Protein AF-A0AAE2XYW5-F1 (afdb_monomer)

Foldseek 3Di:
DDPVVVVVLVVLLLVLLQLLVVLLVVLVCLLQVPDPVVLVPPVPDDLVVSLVVLVLLLLLLLLVLVLLLLVLVLVLLLVVLLVLLCVQQPDDPVLCPLVVVDPPVVPRDLVVHDLVSSLVSLVVSVVPRVVSSVVSLVVSVVSLVVNVSSCVQLVFPLSVLVNVLSVVLNVLVVVLVVLSVVLSVVLVPDPDSSSNSVSSVVSSVSSSVSVVSSQVSCQPQLLDPDRPSVDDSVNSVVSSVLSVLLSVLSVLLSVLSSLLVVLSVLLSLLLLCLQVVHSVVSVVLVVVQVVVLSPDPVSDGSCSSSHDPDGPLVSNLVSLVVSVVSLVRSVVSLVSNVVRLVSLVVSCSSRVGPSSVCVSVSSVVSSVVVVVSSVVSVVSSVVSNVSSVD

pLDDT: mean 80.79, std 12.55, range [35.09, 94.88]

Structure (mmCIF, N/CA/C/O backbone):
data_AF-A0AAE2XYW5-F1
#
_entry.id   AF-A0AAE2XYW5-F1
#
loop_
_atom_site.group_PDB
_atom_site.id
_atom_site.type_symbol
_atom_site.label_atom_id
_atom_site.label_alt_id
_atom_site.label_comp_id
_atom_site.label_asym_id
_atom_site.label_entity_id
_atom_site.label_seq_id
_atom_site.pdbx_PDB_ins_code
_atom_site.Cartn_x
_atom_site.Cartn_y
_atom_site.Cartn_z
_atom_site.occupancy
_atom_site.B_iso_or_equiv
_atom_site.auth_seq_id
_atom_site.auth_comp_id
_atom_site.auth_asym_id
_atom_site.auth_atom_id
_atom_site.pdbx_PDB_model_num
ATOM 1 N N . MET A 1 1 ? 28.477 -10.169 -51.119 1.00 52.38 1 MET A N 1
ATOM 2 C CA . MET A 1 1 ? 27.886 -8.813 -51.039 1.00 52.38 1 MET A CA 1
ATOM 3 C C . MET A 1 1 ? 28.935 -7.835 -51.538 1.00 52.38 1 MET A C 1
ATOM 5 O O . MET A 1 1 ? 30.071 -7.957 -51.102 1.00 52.38 1 MET A O 1
ATOM 9 N N . GLY A 1 2 ? 28.609 -6.948 -52.483 1.00 46.84 2 GLY A N 1
ATOM 10 C CA . GLY A 1 2 ? 29.557 -5.924 -52.946 1.00 46.84 2 GLY A CA 1
ATOM 11 C C . GLY 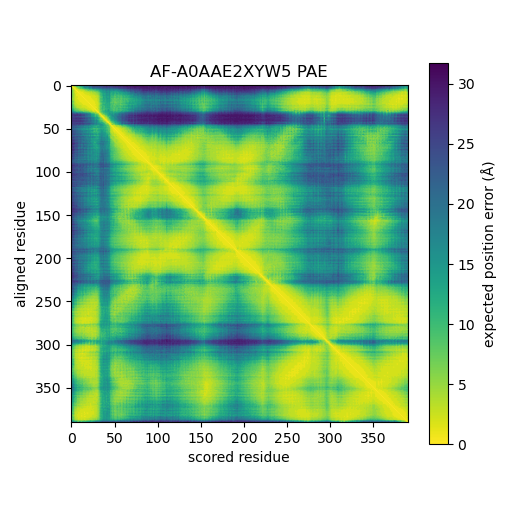A 1 2 ? 29.891 -4.915 -51.839 1.00 46.84 2 GLY A C 1
ATOM 12 O O . GLY A 1 2 ? 29.110 -4.757 -50.903 1.00 46.84 2 GLY A O 1
ATOM 13 N N . VAL A 1 3 ? 31.031 -4.227 -51.951 1.00 54.06 3 VAL A N 1
ATOM 14 C CA . VAL A 1 3 ? 31.528 -3.245 -50.960 1.00 54.06 3 VAL A CA 1
ATOM 15 C C . VAL A 1 3 ? 30.496 -2.140 -50.668 1.00 54.06 3 VAL A C 1
ATOM 17 O O . VAL A 1 3 ? 30.317 -1.764 -49.512 1.00 54.06 3 VAL A O 1
ATOM 20 N N . ALA A 1 4 ? 29.735 -1.706 -51.680 1.00 55.97 4 ALA A N 1
ATOM 21 C CA . ALA A 1 4 ? 28.649 -0.730 -51.532 1.00 55.97 4 ALA A CA 1
ATOM 22 C C . ALA A 1 4 ? 27.502 -1.219 -50.619 1.00 55.97 4 ALA A C 1
ATOM 24 O O . ALA A 1 4 ? 26.994 -0.452 -49.808 1.00 55.97 4 ALA A O 1
ATOM 25 N N . ASN A 1 5 ? 27.155 -2.512 -50.669 1.00 69.56 5 ASN A N 1
ATOM 26 C CA . ASN A 1 5 ? 26.110 -3.091 -49.812 1.00 69.56 5 ASN A CA 1
ATOM 27 C C . ASN A 1 5 ? 26.571 -3.262 -48.358 1.00 69.56 5 ASN A C 1
ATOM 29 O O . ASN A 1 5 ? 25.740 -3.290 -47.458 1.00 69.56 5 ASN A O 1
ATOM 33 N N . ILE A 1 6 ? 27.882 -3.395 -48.121 1.00 73.81 6 ILE A N 1
ATOM 34 C CA . ILE A 1 6 ? 28.440 -3.485 -46.765 1.00 73.81 6 ILE A CA 1
ATOM 35 C C . ILE A 1 6 ? 28.484 -2.094 -46.127 1.00 73.81 6 ILE A C 1
ATOM 37 O O . ILE A 1 6 ? 28.087 -1.962 -44.977 1.00 73.81 6 ILE A O 1
ATOM 41 N N . SER A 1 7 ? 28.904 -1.060 -46.867 1.00 79.25 7 SER A N 1
ATOM 42 C CA . SER A 1 7 ? 28.890 0.323 -46.363 1.00 79.25 7 SER A CA 1
ATOM 43 C C . SER A 1 7 ? 27.477 0.766 -45.983 1.00 79.25 7 SER A C 1
ATOM 45 O O . SER A 1 7 ? 27.269 1.219 -44.863 1.00 79.25 7 SER A O 1
ATOM 47 N N . GLN A 1 8 ? 26.495 0.528 -46.861 1.00 84.75 8 GLN A N 1
ATOM 48 C CA . GLN A 1 8 ? 25.095 0.868 -46.590 1.00 84.75 8 GLN A CA 1
ATOM 49 C C . GLN A 1 8 ? 24.556 0.149 -45.343 1.00 84.75 8 GLN A C 1
ATOM 51 O O . GLN A 1 8 ? 23.925 0.769 -44.495 1.00 84.75 8 GLN A O 1
ATOM 56 N N . LEU A 1 9 ? 24.870 -1.143 -45.184 1.00 84.44 9 LEU A N 1
ATOM 57 C CA . LEU A 1 9 ? 24.491 -1.921 -44.002 1.00 84.44 9 LEU A CA 1
ATOM 58 C C . LEU A 1 9 ? 25.071 -1.333 -42.704 1.00 84.44 9 LEU A C 1
ATOM 60 O O . LEU A 1 9 ? 24.386 -1.287 -41.682 1.00 84.44 9 LEU A O 1
ATOM 64 N N . TYR A 1 10 ? 26.334 -0.899 -42.732 1.00 87.62 10 TYR A N 1
ATOM 65 C CA . TYR A 1 10 ? 26.976 -0.247 -41.590 1.00 87.62 10 TYR A CA 1
ATOM 66 C C . TYR A 1 10 ? 26.284 1.067 -41.222 1.00 87.62 10 TYR A C 1
ATOM 68 O O . TYR A 1 10 ? 26.028 1.302 -40.039 1.00 87.62 10 TYR A O 1
ATOM 76 N N . ASP A 1 11 ? 25.960 1.894 -42.215 1.00 88.38 11 ASP A N 1
ATOM 77 C CA . ASP A 1 11 ? 25.305 3.186 -42.006 1.00 88.38 11 ASP A CA 1
ATOM 78 C C . ASP A 1 11 ? 23.877 3.018 -41.468 1.00 88.38 11 ASP A C 1
ATOM 80 O O . ASP A 1 11 ? 23.494 3.688 -40.504 1.00 88.38 11 ASP A O 1
ATOM 84 N N . ASP A 1 12 ? 23.120 2.057 -42.005 1.00 89.56 12 ASP A N 1
ATOM 85 C CA . ASP A 1 12 ? 21.759 1.747 -41.562 1.00 89.56 12 ASP A CA 1
ATOM 86 C C . ASP A 1 12 ? 21.739 1.253 -40.105 1.00 89.56 12 ASP A C 1
ATOM 88 O O . ASP A 1 12 ? 20.975 1.761 -39.276 1.00 89.56 12 ASP A O 1
ATOM 92 N N . VAL A 1 13 ? 22.617 0.304 -39.750 1.00 90.62 13 VAL A N 1
ATOM 93 C CA . VAL A 1 13 ? 22.716 -0.212 -38.373 1.00 90.62 13 VAL A CA 1
ATOM 94 C C . VAL A 1 13 ? 23.187 0.875 -37.413 1.00 90.62 13 VAL A C 1
ATOM 96 O O . VAL A 1 13 ? 22.625 1.018 -36.327 1.00 90.62 13 VAL A O 1
ATOM 99 N N . ARG A 1 14 ? 24.177 1.685 -37.803 1.00 92.69 14 ARG A N 1
ATOM 100 C CA . ARG A 1 14 ? 24.659 2.800 -36.980 1.00 92.69 14 ARG A CA 1
ATOM 101 C C . ARG A 1 14 ? 23.555 3.820 -36.721 1.00 92.69 14 ARG A C 1
ATOM 103 O O . ARG A 1 14 ? 23.361 4.211 -35.574 1.00 92.69 14 ARG A O 1
ATOM 110 N N . SER A 1 15 ? 22.814 4.215 -37.752 1.00 92.69 15 SER A N 1
ATOM 111 C CA . SER A 1 15 ? 21.693 5.156 -37.639 1.00 92.69 15 SER A CA 1
ATOM 112 C C . SER A 1 15 ? 20.620 4.650 -36.667 1.00 92.69 15 SER A C 1
ATOM 114 O O . SER A 1 15 ? 20.179 5.379 -35.773 1.00 92.69 15 SER A O 1
ATOM 116 N N . LEU A 1 16 ? 20.260 3.366 -36.766 1.00 92.94 16 LEU A N 1
ATOM 117 C CA . LEU A 1 16 ? 19.305 2.733 -35.856 1.00 92.94 16 LEU A CA 1
ATOM 118 C C . LEU A 1 16 ? 19.826 2.659 -34.415 1.00 92.94 16 LEU A C 1
ATOM 120 O O . LEU A 1 16 ? 19.064 2.924 -33.488 1.00 92.94 16 LEU A O 1
ATOM 124 N N . LEU A 1 17 ? 21.111 2.359 -34.212 1.00 91.75 17 LEU A N 1
ATOM 125 C CA . LEU A 1 17 ? 21.732 2.357 -32.884 1.00 91.75 17 LEU A CA 1
ATOM 126 C C . LEU A 1 17 ? 21.766 3.758 -32.260 1.00 91.75 17 LEU A C 1
ATOM 128 O O . LEU A 1 17 ? 21.459 3.894 -31.078 1.00 91.75 17 LEU A O 1
ATOM 132 N N . VAL A 1 18 ? 22.063 4.806 -33.039 1.00 92.06 18 VAL A N 1
ATOM 133 C CA . VAL A 1 18 ? 22.000 6.201 -32.560 1.00 92.06 18 VAL A CA 1
ATOM 134 C C . VAL A 1 18 ? 20.581 6.529 -32.103 1.00 92.06 18 VAL A C 1
ATOM 136 O O . VAL A 1 18 ? 20.384 7.058 -31.009 1.00 92.06 18 VAL A O 1
ATOM 139 N N . ALA A 1 19 ? 19.580 6.190 -32.919 1.00 91.06 19 ALA A N 1
ATOM 140 C CA . ALA A 1 19 ? 18.180 6.416 -32.578 1.00 91.06 19 ALA A CA 1
ATOM 141 C C . ALA A 1 19 ? 17.762 5.636 -31.319 1.00 91.06 19 ALA A C 1
ATOM 143 O O . ALA A 1 19 ? 17.074 6.189 -30.458 1.00 91.06 19 ALA A O 1
ATOM 144 N N . LEU A 1 20 ? 18.213 4.384 -31.182 1.00 90.44 20 LEU A N 1
ATOM 145 C CA . LEU A 1 20 ? 17.948 3.546 -30.015 1.00 90.44 20 LEU A CA 1
ATOM 146 C C . LEU A 1 20 ? 18.542 4.152 -28.742 1.00 90.44 20 LEU A C 1
ATOM 148 O O . LEU A 1 20 ? 17.820 4.324 -27.763 1.00 90.44 20 LEU A O 1
ATOM 152 N N . PHE A 1 21 ? 19.826 4.518 -28.758 1.00 88.62 21 PHE A N 1
ATOM 153 C CA . PHE A 1 21 ? 20.489 5.115 -27.598 1.00 88.62 21 PHE A CA 1
ATOM 154 C C . PHE A 1 21 ? 19.936 6.495 -27.248 1.00 88.62 21 PHE A C 1
ATOM 156 O O . PHE A 1 21 ? 19.914 6.869 -26.080 1.00 88.62 21 PHE A O 1
ATOM 163 N N . ARG A 1 22 ? 19.416 7.243 -28.224 1.00 87.12 22 ARG A N 1
ATOM 164 C CA . ARG A 1 22 ? 18.722 8.501 -27.942 1.00 87.12 22 ARG A CA 1
ATOM 165 C C . ARG A 1 22 ? 17.397 8.278 -27.214 1.00 87.12 22 ARG A C 1
ATOM 167 O O . ARG A 1 22 ? 17.105 8.981 -26.256 1.00 87.12 22 ARG A O 1
ATOM 174 N N . ILE A 1 23 ? 16.624 7.272 -27.618 1.00 85.00 23 ILE A N 1
ATOM 175 C CA . ILE A 1 23 ? 15.398 6.899 -26.898 1.00 85.00 23 ILE A CA 1
ATOM 176 C C . ILE A 1 23 ? 15.736 6.360 -25.506 1.00 85.00 23 ILE A C 1
ATOM 178 O O . ILE A 1 23 ? 15.072 6.720 -24.538 1.00 85.00 23 ILE A O 1
ATOM 182 N N . ALA A 1 24 ? 16.793 5.554 -25.393 1.00 80.62 24 ALA A N 1
ATOM 183 C CA . ALA A 1 24 ? 17.320 5.076 -24.119 1.00 80.62 24 ALA A CA 1
ATOM 184 C C . ALA A 1 24 ? 17.616 6.215 -23.154 1.00 80.62 24 ALA A C 1
ATOM 186 O O . ALA A 1 24 ? 17.221 6.190 -21.989 1.00 80.62 24 ALA A O 1
ATOM 187 N N . TRP A 1 25 ? 18.288 7.231 -23.681 1.00 78.69 25 TRP A N 1
ATOM 188 C CA . TRP A 1 25 ? 18.645 8.433 -22.965 1.00 78.69 25 TRP A CA 1
ATOM 189 C C . TRP A 1 25 ? 17.411 9.201 -22.483 1.00 78.69 25 TRP A C 1
ATOM 191 O O . TRP A 1 25 ? 17.324 9.566 -21.310 1.00 78.69 25 TRP A O 1
ATOM 201 N N . ASP A 1 26 ? 16.418 9.384 -23.355 1.00 78.38 26 ASP A N 1
ATOM 202 C CA . ASP A 1 26 ? 15.161 10.049 -23.008 1.00 78.38 26 ASP A CA 1
ATOM 203 C C . ASP A 1 26 ? 14.374 9.263 -21.941 1.00 78.38 26 ASP A C 1
ATOM 205 O O . ASP A 1 26 ? 13.867 9.855 -20.986 1.00 78.38 26 ASP A O 1
ATOM 209 N N . ILE A 1 27 ? 14.329 7.927 -22.038 1.00 73.12 27 ILE A N 1
ATOM 210 C CA . ILE A 1 27 ? 13.725 7.051 -21.020 1.00 73.12 27 ILE A CA 1
ATOM 211 C C . ILE A 1 27 ? 14.477 7.178 -19.693 1.00 73.12 27 ILE A C 1
ATOM 213 O O . ILE A 1 27 ? 13.839 7.369 -18.655 1.00 73.12 27 ILE A O 1
ATOM 217 N N . GLY A 1 28 ? 15.811 7.124 -19.710 1.00 69.06 28 GLY A N 1
ATOM 218 C CA . GLY A 1 28 ? 16.646 7.316 -18.526 1.00 69.06 28 GLY A CA 1
ATOM 219 C C . GLY A 1 28 ? 16.326 8.641 -17.837 1.00 69.06 28 GLY A C 1
ATOM 220 O O . GLY A 1 28 ? 15.937 8.657 -16.670 1.00 69.06 28 GLY A O 1
ATOM 221 N N . ARG A 1 29 ? 16.355 9.754 -18.578 1.00 70.00 29 ARG A N 1
ATOM 222 C CA . ARG A 1 29 ? 16.010 11.088 -18.060 1.00 70.00 29 ARG A CA 1
ATOM 223 C C . ARG A 1 29 ? 14.633 11.151 -17.400 1.00 70.00 29 ARG A C 1
ATOM 225 O O . ARG A 1 29 ? 14.495 11.773 -16.346 1.00 70.00 29 ARG A O 1
ATOM 232 N N . LEU A 1 30 ? 13.629 10.502 -17.993 1.00 68.44 30 LEU A N 1
ATOM 233 C CA . LEU A 1 30 ? 12.285 10.420 -17.415 1.00 68.44 30 LEU A CA 1
ATOM 234 C C . LEU A 1 30 ? 12.272 9.660 -16.082 1.00 68.44 30 LEU A C 1
ATOM 236 O O . LEU A 1 30 ? 11.519 10.032 -15.185 1.00 68.44 30 LEU A O 1
ATOM 240 N N . HIS A 1 31 ? 13.098 8.625 -15.915 1.00 62.38 31 HIS A N 1
ATOM 241 C CA . HIS A 1 31 ? 13.136 7.821 -14.689 1.00 62.38 31 HIS A CA 1
ATOM 242 C C . HIS A 1 31 ? 13.926 8.501 -13.567 1.00 62.38 31 HIS A C 1
ATOM 244 O O . HIS A 1 31 ? 13.445 8.544 -12.436 1.00 62.38 31 HIS A O 1
ATOM 250 N N . TYR A 1 32 ? 15.061 9.121 -13.884 1.00 55.31 32 TYR A N 1
ATOM 251 C CA . TYR A 1 32 ? 15.889 9.830 -12.903 1.00 55.31 32 TYR A CA 1
ATOM 252 C C . TYR A 1 32 ? 15.343 11.207 -12.509 1.00 55.31 32 TYR A C 1
ATOM 254 O O . TYR A 1 32 ? 15.839 11.812 -11.568 1.00 55.31 32 TYR A O 1
ATOM 262 N N . GLY A 1 33 ? 14.313 11.722 -13.194 1.00 49.12 33 GLY A N 1
ATOM 263 C CA . GLY A 1 33 ? 13.780 13.051 -12.884 1.00 49.12 33 GLY A CA 1
ATOM 264 C C . GLY A 1 33 ? 14.823 14.153 -13.074 1.00 49.12 33 GLY A C 1
ATOM 265 O O . GLY A 1 33 ? 14.810 15.126 -12.329 1.00 49.12 33 GLY A O 1
ATOM 266 N N . LEU A 1 34 ? 15.716 13.987 -14.059 1.00 44.19 34 LEU A N 1
ATOM 267 C CA . LEU A 1 34 ? 16.775 14.937 -14.409 1.00 44.19 34 LEU A CA 1
ATOM 268 C C . LEU A 1 34 ? 16.159 16.220 -14.998 1.00 44.19 34 LEU A C 1
ATOM 270 O O . LEU A 1 34 ? 16.165 16.439 -16.211 1.00 44.19 34 LEU A O 1
ATOM 274 N N . GLY A 1 35 ? 15.544 17.030 -14.138 1.00 41.75 35 GLY A N 1
ATOM 275 C CA . GLY A 1 35 ? 15.246 18.441 -14.369 1.00 41.75 35 GLY A CA 1
ATOM 276 C C . GLY A 1 35 ? 16.433 19.310 -13.945 1.00 41.75 35 GLY A C 1
ATOM 277 O O . GLY A 1 35 ? 17.272 18.854 -13.175 1.00 41.75 35 GLY A O 1
ATOM 278 N N . ARG A 1 36 ? 16.485 20.564 -14.425 1.00 38.69 36 ARG A N 1
ATOM 279 C CA . ARG A 1 36 ? 17.610 21.512 -14.238 1.00 38.69 36 ARG A CA 1
ATOM 280 C C . ARG A 1 36 ? 18.068 21.714 -12.783 1.00 38.69 36 ARG A C 1
ATOM 282 O O . ARG A 1 36 ? 19.206 22.115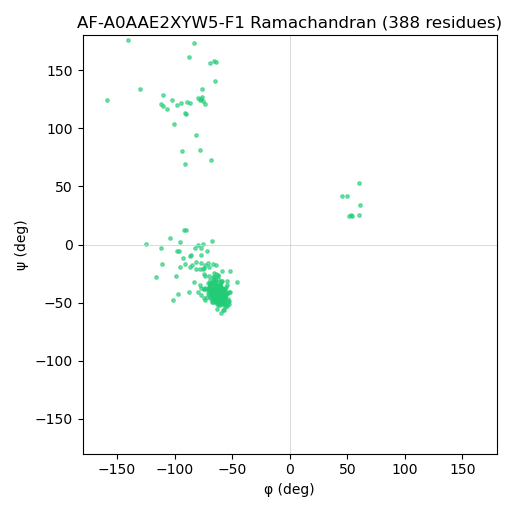 -12.580 1.00 38.69 36 ARG A O 1
ATOM 289 N N . GLU A 1 37 ? 17.219 21.449 -11.791 1.00 37.31 37 GLU A N 1
ATOM 290 C CA . GLU A 1 37 ? 17.528 21.670 -10.369 1.00 37.31 37 GLU A CA 1
ATOM 291 C C . GLU A 1 37 ? 18.063 20.424 -9.639 1.00 37.31 37 GLU A C 1
ATOM 293 O O . GLU A 1 37 ? 18.763 20.571 -8.646 1.00 37.31 37 GLU A O 1
ATOM 298 N N . ALA A 1 38 ? 17.854 19.208 -10.162 1.00 38.00 38 ALA A N 1
ATOM 299 C CA . ALA A 1 38 ? 18.394 17.965 -9.581 1.00 38.00 38 ALA A CA 1
ATOM 300 C C . ALA A 1 38 ? 19.882 17.722 -9.930 1.00 38.00 38 ALA A C 1
ATOM 302 O O . ALA A 1 38 ? 20.467 16.719 -9.538 1.00 38.00 38 ALA A O 1
ATOM 303 N N . VAL A 1 39 ? 20.479 18.634 -10.706 1.00 42.88 39 VAL A N 1
ATOM 304 C CA . VAL A 1 39 ? 21.756 18.489 -11.428 1.00 42.88 39 VAL A CA 1
ATOM 305 C C . VAL A 1 39 ? 22.985 18.652 -10.522 1.00 42.88 39 VAL A C 1
ATOM 307 O O . VAL A 1 39 ? 24.053 18.163 -10.873 1.00 42.88 39 VAL A O 1
ATOM 310 N N . LYS A 1 40 ? 22.858 19.301 -9.356 1.00 35.09 40 LYS A N 1
ATOM 311 C CA . LYS A 1 40 ? 24.004 19.596 -8.474 1.00 35.09 40 LYS A CA 1
ATOM 312 C C . LYS A 1 40 ? 24.382 18.487 -7.488 1.00 35.09 40 LYS A C 1
ATOM 314 O O . LYS A 1 40 ? 25.532 18.463 -7.073 1.00 35.09 40 LYS A O 1
ATOM 319 N N . ASP A 1 41 ? 23.481 17.551 -7.195 1.00 36.09 41 ASP A N 1
ATOM 320 C CA . ASP A 1 41 ? 23.705 16.520 -6.163 1.00 36.09 41 ASP A CA 1
ATOM 321 C C . ASP A 1 41 ? 24.043 15.132 -6.756 1.00 36.09 41 ASP A C 1
ATOM 323 O O . ASP A 1 41 ? 24.153 14.136 -6.045 1.00 36.09 41 ASP A O 1
ATOM 327 N N . LEU A 1 42 ? 24.203 15.028 -8.082 1.00 37.31 42 LEU A N 1
ATOM 328 C CA . LEU A 1 42 ? 24.255 13.750 -8.810 1.00 37.31 42 LEU A CA 1
ATOM 329 C C . LEU A 1 42 ? 25.564 12.958 -8.722 1.00 37.31 42 LEU A C 1
ATOM 331 O O . LEU A 1 42 ? 25.597 11.828 -9.207 1.00 37.31 42 LEU A O 1
ATOM 335 N N . GLU A 1 43 ? 26.597 13.477 -8.057 1.00 36.31 43 GLU A N 1
ATOM 336 C CA . GLU A 1 43 ? 27.764 12.661 -7.689 1.00 36.31 43 GLU A CA 1
ATOM 337 C C . GLU A 1 43 ? 27.401 11.573 -6.649 1.00 36.31 43 GLU A C 1
ATOM 339 O O . GLU A 1 43 ? 28.104 10.569 -6.554 1.00 36.31 43 GLU A O 1
ATOM 344 N N . GLU A 1 44 ? 26.253 11.698 -5.961 1.00 36.84 44 GLU A N 1
ATOM 345 C CA . GLU A 1 44 ? 25.742 10.734 -4.966 1.00 36.84 44 GLU A CA 1
ATOM 346 C C . GLU A 1 44 ? 24.455 9.981 -5.395 1.00 36.84 44 GLU A C 1
ATOM 348 O O . GLU A 1 44 ? 23.979 9.093 -4.682 1.00 36.84 44 GLU A O 1
ATOM 353 N N . TYR A 1 45 ? 23.867 10.271 -6.565 1.00 39.72 45 TYR A N 1
ATOM 354 C CA . TYR A 1 45 ? 22.618 9.630 -7.022 1.00 39.72 45 TYR A CA 1
ATOM 355 C C . TYR A 1 45 ? 22.871 8.406 -7.915 1.00 39.72 45 TYR A C 1
ATOM 357 O O . TYR A 1 45 ? 22.761 8.458 -9.141 1.00 39.72 45 TYR A O 1
ATOM 365 N N . THR A 1 46 ? 23.163 7.268 -7.287 1.00 51.09 46 THR A N 1
ATOM 366 C CA . THR A 1 46 ? 23.180 5.952 -7.943 1.00 51.09 46 THR A CA 1
ATOM 367 C C . THR A 1 46 ? 21.767 5.348 -8.020 1.00 51.09 46 THR A C 1
ATOM 369 O O . THR A 1 46 ? 20.804 5.856 -7.437 1.00 51.09 46 THR A O 1
ATOM 372 N N . PHE A 1 47 ? 21.627 4.213 -8.720 1.00 47.75 47 PHE A N 1
ATOM 373 C CA . PHE A 1 47 ? 20.445 3.340 -8.632 1.00 47.75 47 PHE A CA 1
ATOM 374 C C . PHE A 1 47 ? 20.013 3.082 -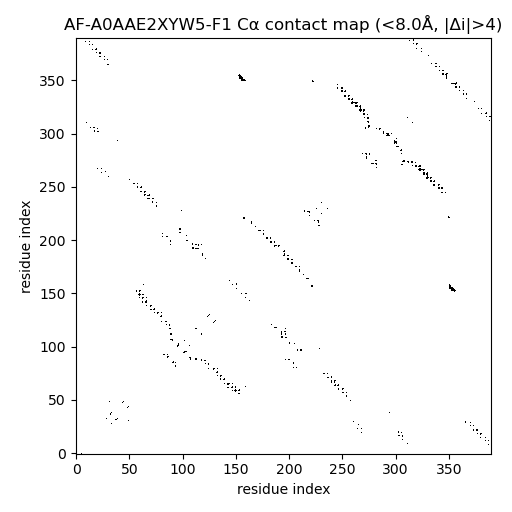7.178 1.00 47.75 47 PHE A C 1
ATOM 376 O O . PHE A 1 47 ? 18.817 2.971 -6.903 1.00 47.75 47 PHE A O 1
ATOM 383 N N . ASP A 1 48 ? 20.967 3.049 -6.245 1.00 49.34 48 ASP A N 1
ATOM 384 C CA . ASP A 1 48 ? 20.700 2.835 -4.827 1.00 49.34 48 ASP A CA 1
ATOM 385 C C . ASP A 1 48 ? 19.9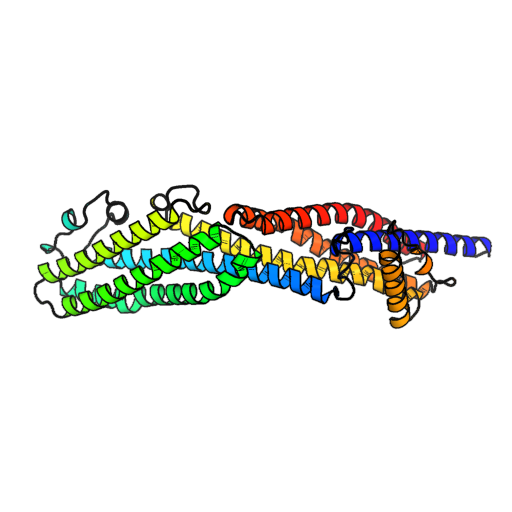63 4.015 -4.188 1.00 49.34 48 ASP A C 1
ATOM 387 O O . ASP A 1 48 ? 19.075 3.786 -3.374 1.00 49.34 48 ASP A O 1
ATOM 391 N N . SER A 1 49 ? 20.218 5.254 -4.613 1.00 50.31 49 SER A N 1
ATOM 392 C CA . SER A 1 49 ? 19.496 6.446 -4.138 1.00 50.31 49 SER A CA 1
ATOM 393 C C . SER A 1 49 ? 18.049 6.472 -4.651 1.00 50.31 49 SER A C 1
ATOM 395 O O . SER A 1 49 ? 17.118 6.794 -3.910 1.00 50.31 49 SER A O 1
ATOM 397 N N . PHE A 1 50 ? 17.818 6.040 -5.897 1.00 55.72 50 PHE A N 1
ATOM 398 C CA . PHE A 1 50 ? 16.463 5.842 -6.433 1.00 55.72 50 PHE A CA 1
ATOM 399 C C . PHE A 1 50 ? 15.719 4.712 -5.709 1.00 55.72 50 PHE A C 1
ATOM 401 O O . PHE A 1 50 ? 14.555 4.875 -5.332 1.00 55.72 50 PHE A O 1
ATOM 408 N N . ARG A 1 51 ? 16.394 3.580 -5.473 1.00 59.47 51 ARG A N 1
ATOM 409 C CA . ARG A 1 51 ? 15.858 2.459 -4.694 1.00 59.47 51 ARG A CA 1
ATOM 410 C C . ARG A 1 51 ? 15.561 2.881 -3.255 1.00 59.47 51 ARG A C 1
ATOM 412 O O . ARG A 1 51 ? 14.504 2.534 -2.742 1.00 59.47 51 ARG A O 1
ATOM 419 N N . ALA A 1 52 ? 16.424 3.677 -2.627 1.00 61.03 52 ALA A N 1
ATOM 420 C CA . ALA A 1 52 ? 16.211 4.220 -1.290 1.00 61.03 52 ALA A CA 1
ATOM 421 C C . ALA A 1 52 ? 14.976 5.129 -1.246 1.00 61.03 52 ALA A C 1
ATOM 423 O O . ALA A 1 52 ? 14.124 4.944 -0.382 1.00 61.03 52 ALA A O 1
ATOM 424 N N . LEU A 1 53 ? 14.807 6.031 -2.220 1.00 60.19 53 LEU A N 1
ATOM 425 C CA . LEU A 1 53 ? 13.625 6.895 -2.313 1.00 60.19 53 LEU A CA 1
ATOM 426 C C . LEU A 1 53 ? 12.330 6.091 -2.517 1.00 60.19 53 LEU A C 1
ATOM 428 O O . LEU A 1 53 ? 11.321 6.349 -1.854 1.00 60.19 53 LEU A O 1
ATOM 432 N N . ILE A 1 54 ? 12.350 5.097 -3.413 1.00 62.97 54 ILE A N 1
ATOM 433 C CA . ILE A 1 54 ? 11.224 4.176 -3.619 1.00 62.97 54 ILE A CA 1
ATOM 434 C C . ILE A 1 54 ? 10.925 3.396 -2.336 1.00 62.97 54 ILE A C 1
ATOM 436 O O . ILE A 1 54 ? 9.763 3.295 -1.943 1.00 62.97 54 ILE A O 1
ATOM 440 N N . SER A 1 55 ? 11.957 2.885 -1.667 1.00 66.31 55 SER A N 1
ATOM 441 C CA . SER A 1 55 ? 11.840 2.118 -0.430 1.00 66.31 55 SER A CA 1
ATOM 442 C C . SER A 1 55 ? 11.261 2.963 0.702 1.00 66.31 55 SER A C 1
ATOM 444 O O . SER A 1 55 ? 10.319 2.526 1.354 1.00 66.31 55 SER A O 1
ATOM 446 N N . MET A 1 56 ? 11.746 4.193 0.901 1.00 67.06 56 MET A N 1
ATOM 447 C CA . MET A 1 56 ? 11.232 5.124 1.914 1.00 67.06 56 MET A CA 1
ATOM 448 C C . MET A 1 56 ? 9.772 5.497 1.657 1.00 67.06 56 MET A C 1
ATOM 450 O O . MET A 1 56 ? 8.956 5.510 2.581 1.00 67.06 56 MET A O 1
ATOM 454 N N . THR A 1 57 ? 9.423 5.745 0.394 1.00 64.25 57 THR A N 1
ATOM 455 C CA . THR A 1 57 ? 8.042 6.016 -0.013 1.00 64.25 57 THR A CA 1
ATOM 456 C C . THR A 1 57 ? 7.150 4.809 0.273 1.00 64.25 57 THR A C 1
ATOM 458 O O . THR A 1 57 ? 6.098 4.950 0.893 1.00 64.25 57 THR A O 1
ATOM 461 N N . ASN A 1 58 ? 7.586 3.607 -0.116 1.00 68.38 58 ASN A N 1
ATOM 462 C CA . ASN A 1 58 ? 6.842 2.376 0.129 1.00 68.38 58 ASN A CA 1
ATOM 463 C C . ASN A 1 58 ? 6.663 2.109 1.620 1.00 68.38 58 ASN A C 1
ATOM 465 O O . ASN A 1 58 ? 5.569 1.786 2.067 1.00 68.38 58 ASN A O 1
ATOM 469 N N . GLN A 1 59 ? 7.735 2.257 2.394 1.00 73.38 59 GLN A N 1
ATOM 470 C CA . GLN A 1 59 ? 7.718 2.053 3.832 1.00 73.38 59 GLN A CA 1
ATOM 471 C C . GLN A 1 59 ? 6.747 3.021 4.497 1.00 73.38 59 GLN A C 1
ATOM 473 O O . GLN A 1 59 ? 5.923 2.582 5.295 1.00 73.38 59 GLN A O 1
ATOM 478 N N . SER A 1 60 ? 6.787 4.301 4.125 1.00 67.50 60 SER A N 1
ATOM 479 C CA . SER A 1 60 ? 5.905 5.315 4.702 1.00 67.50 60 SER A CA 1
ATOM 480 C C . SER A 1 60 ? 4.438 5.004 4.407 1.00 67.50 60 SER A C 1
ATOM 482 O O . SER A 1 60 ? 3.599 4.994 5.308 1.00 67.50 60 SER A O 1
ATOM 484 N N . VAL A 1 61 ? 4.124 4.684 3.150 1.00 67.88 61 VAL A N 1
ATOM 485 C CA . VAL A 1 61 ? 2.748 4.404 2.731 1.00 67.88 61 VAL A CA 1
ATOM 486 C C . VAL A 1 61 ? 2.244 3.074 3.292 1.00 67.88 61 VAL A C 1
ATOM 488 O O . VAL A 1 61 ? 1.123 2.993 3.784 1.00 67.88 61 VAL A O 1
ATOM 491 N N . SER A 1 62 ? 3.077 2.035 3.293 1.00 72.50 62 SER A N 1
ATOM 492 C CA . SER A 1 62 ? 2.750 0.734 3.884 1.00 72.50 62 SER A CA 1
ATOM 493 C C . SER A 1 62 ? 2.524 0.835 5.394 1.00 72.50 62 SER A C 1
ATOM 495 O O . SER A 1 62 ? 1.592 0.220 5.916 1.00 72.50 62 SER A O 1
ATOM 497 N N . THR A 1 63 ? 3.337 1.629 6.096 1.00 74.56 63 THR A N 1
ATOM 498 C CA . THR A 1 63 ? 3.195 1.878 7.540 1.00 74.56 63 THR A CA 1
ATOM 499 C C . THR A 1 63 ? 1.875 2.575 7.833 1.00 74.56 63 THR A C 1
ATOM 501 O O . THR A 1 63 ? 1.130 2.121 8.700 1.00 74.56 63 THR A O 1
ATOM 504 N N . PHE A 1 64 ? 1.534 3.602 7.049 1.00 71.69 64 PHE A N 1
ATOM 505 C CA . PHE A 1 64 ? 0.240 4.267 7.144 1.00 71.69 64 PHE A CA 1
ATOM 506 C C . PHE A 1 64 ? -0.921 3.294 6.922 1.00 71.69 64 PHE A C 1
ATOM 508 O O . PHE A 1 64 ? -1.765 3.130 7.796 1.00 71.69 64 PHE A O 1
ATOM 515 N N . VAL A 1 65 ? -0.949 2.600 5.785 1.00 70.38 65 VAL A N 1
ATOM 516 C CA . VAL A 1 65 ? -2.065 1.706 5.459 1.00 70.38 65 VAL A CA 1
ATOM 517 C C . VAL A 1 65 ? -2.211 0.591 6.501 1.00 70.38 65 VAL A C 1
ATOM 519 O O . VAL A 1 65 ? -3.326 0.248 6.882 1.00 70.38 65 VAL A O 1
ATOM 522 N N . SER A 1 66 ? -1.098 0.064 7.020 1.00 74.69 66 SER A N 1
ATOM 523 C CA . SER A 1 66 ? -1.119 -0.962 8.073 1.00 74.69 66 SER A CA 1
ATOM 524 C C . SER A 1 66 ? -1.680 -0.436 9.392 1.00 74.69 66 SER A C 1
ATOM 526 O O . SER A 1 66 ? -2.413 -1.152 10.067 1.00 74.69 66 SER A O 1
ATOM 528 N N . PHE A 1 67 ? -1.362 0.806 9.757 1.00 76.88 67 PHE A N 1
ATOM 529 C CA . PHE A 1 67 ? -1.945 1.441 10.932 1.00 76.88 67 PHE A CA 1
ATOM 530 C C . PHE A 1 67 ? -3.463 1.581 10.797 1.00 76.88 67 PHE A C 1
ATOM 532 O O . PHE A 1 67 ? -4.186 1.203 11.713 1.00 76.88 67 PHE A O 1
ATOM 539 N N . PHE A 1 68 ? -3.949 2.040 9.641 1.00 73.75 68 PHE A N 1
ATOM 540 C CA . PHE A 1 68 ? -5.385 2.183 9.385 1.00 73.75 68 PHE A CA 1
ATOM 541 C C . PHE A 1 68 ? -6.131 0.859 9.388 1.00 73.75 68 PHE A C 1
ATOM 543 O O . PHE A 1 68 ? -7.180 0.736 10.014 1.00 73.75 68 PHE A O 1
ATOM 550 N N . GLU A 1 69 ? -5.565 -0.152 8.738 1.00 76.19 69 GLU A N 1
ATOM 551 C CA . GLU A 1 69 ? -6.113 -1.502 8.760 1.00 76.19 69 GLU A CA 1
ATOM 552 C C . GLU A 1 69 ? -6.228 -2.028 10.201 1.00 76.19 69 GLU A C 1
ATOM 554 O O . GLU A 1 69 ? -7.280 -2.530 10.601 1.00 76.19 69 GLU A O 1
ATOM 559 N N . ASN A 1 70 ? -5.173 -1.867 11.006 1.00 78.62 70 ASN A N 1
ATOM 560 C CA . ASN A 1 70 ? -5.181 -2.264 12.413 1.00 78.62 70 ASN A CA 1
ATOM 561 C C . ASN A 1 70 ? -6.186 -1.451 13.237 1.00 78.62 70 ASN A C 1
ATOM 563 O O . ASN A 1 70 ? -6.781 -1.987 14.169 1.00 78.62 70 ASN A O 1
ATOM 567 N N . PHE A 1 71 ? -6.399 -0.183 12.886 1.00 79.19 71 PHE A N 1
ATOM 568 C CA . PHE A 1 71 ? -7.317 0.703 13.591 1.00 79.19 71 PHE A CA 1
ATOM 569 C C . PHE A 1 71 ? -8.755 0.229 13.409 1.00 79.19 71 PHE A C 1
ATOM 571 O O . PHE A 1 71 ? -9.458 -0.003 14.391 1.00 79.19 71 PHE A O 1
ATOM 578 N N . LEU A 1 72 ? -9.152 -0.030 12.162 1.00 78.44 72 LEU A N 1
ATOM 579 C CA . LEU A 1 72 ? -10.479 -0.549 11.827 1.00 78.44 72 LEU A CA 1
ATOM 580 C C . LEU A 1 72 ? -10.717 -1.932 12.445 1.00 78.44 72 LEU A C 1
ATOM 582 O O . LEU A 1 72 ? -11.766 -2.168 13.041 1.00 78.44 72 LEU A O 1
ATOM 586 N N . LYS A 1 73 ? -9.716 -2.821 12.399 1.00 81.94 73 LYS A N 1
ATOM 587 C CA . LYS A 1 73 ? -9.771 -4.118 13.095 1.00 81.94 73 LYS A CA 1
ATOM 588 C C . LYS A 1 73 ? -9.964 -3.960 14.603 1.00 81.94 73 LYS A C 1
ATOM 590 O O . LYS A 1 73 ? -10.701 -4.735 15.205 1.00 81.94 73 LYS A O 1
ATOM 595 N N . GLY A 1 74 ? -9.331 -2.955 15.206 1.00 82.12 74 GLY A N 1
ATOM 596 C CA . GLY A 1 74 ? -9.494 -2.629 16.622 1.00 82.12 74 GLY A CA 1
ATOM 597 C C . GLY A 1 74 ? -10.913 -2.176 16.949 1.00 82.12 74 GLY A C 1
ATOM 598 O O . GLY A 1 74 ? -11.483 -2.642 17.933 1.00 82.12 74 GLY A O 1
ATOM 599 N N . MET A 1 75 ? -11.507 -1.335 16.096 1.00 79.81 75 MET A N 1
ATOM 600 C CA . MET A 1 75 ? -12.902 -0.908 16.242 1.00 79.81 75 MET A CA 1
ATOM 601 C C . MET A 1 75 ? -13.872 -2.088 16.168 1.00 79.81 75 MET A C 1
ATOM 603 O O . MET A 1 75 ? -14.751 -2.200 17.019 1.00 79.81 75 MET A O 1
ATOM 607 N N . ILE A 1 76 ? -13.680 -2.994 15.204 1.00 81.56 76 ILE A N 1
ATOM 608 C CA . ILE A 1 76 ? -14.506 -4.200 15.051 1.00 81.56 76 ILE A CA 1
ATOM 609 C C . ILE A 1 76 ? -14.385 -5.093 16.290 1.00 81.56 76 ILE A C 1
ATOM 611 O O . ILE A 1 76 ? -15.391 -5.452 16.892 1.00 81.56 76 ILE A O 1
ATOM 615 N N . ALA A 1 77 ? -13.161 -5.389 16.737 1.00 84.75 77 ALA A N 1
ATOM 616 C CA . ALA A 1 77 ? -12.948 -6.229 17.914 1.00 84.75 77 ALA A CA 1
ATOM 617 C C . ALA A 1 77 ? -13.546 -5.615 19.193 1.00 84.75 77 ALA A C 1
ATOM 619 O O . ALA A 1 77 ? -14.101 -6.332 20.028 1.00 84.75 77 ALA A O 1
ATOM 620 N N . ALA A 1 78 ? -13.449 -4.292 19.354 1.00 84.75 78 ALA A N 1
ATOM 621 C CA . ALA A 1 78 ? -14.059 -3.581 20.474 1.00 84.75 78 ALA A CA 1
ATOM 622 C C . ALA A 1 78 ? -15.594 -3.618 20.408 1.00 84.75 78 ALA A C 1
ATOM 624 O O . ALA A 1 78 ? -16.242 -3.808 21.438 1.00 84.75 78 ALA A O 1
ATOM 625 N N . TYR A 1 79 ? -16.173 -3.485 19.212 1.00 84.25 79 TYR A N 1
ATOM 626 C CA . TYR A 1 79 ? -17.611 -3.610 18.993 1.00 84.25 79 TYR A CA 1
ATOM 627 C C . TYR A 1 79 ? -18.115 -5.025 19.309 1.00 84.25 79 TYR A C 1
ATOM 629 O O . TYR A 1 79 ? -19.106 -5.179 20.024 1.00 84.25 79 TYR A O 1
ATOM 637 N N . ASP A 1 80 ? -17.407 -6.060 18.853 1.00 85.81 80 ASP A N 1
ATOM 638 C CA . ASP A 1 80 ? -17.737 -7.456 19.157 1.00 85.81 80 ASP A CA 1
ATOM 639 C C . ASP A 1 80 ? -17.699 -7.715 20.666 1.00 85.81 80 ASP A C 1
ATOM 641 O O . ASP A 1 80 ? -18.618 -8.313 21.229 1.00 85.81 80 ASP A O 1
ATOM 645 N N . PHE A 1 81 ? -16.668 -7.209 21.349 1.00 89.75 81 PHE A N 1
ATOM 646 C CA . PHE A 1 81 ? -16.568 -7.292 22.803 1.00 89.75 81 PHE A CA 1
ATOM 647 C C . PHE A 1 81 ? -17.742 -6.591 23.504 1.00 89.75 81 PHE A C 1
ATOM 649 O O . PHE A 1 81 ? -18.351 -7.172 24.403 1.00 89.75 81 PHE A O 1
ATOM 656 N N . LEU A 1 82 ? -18.102 -5.379 23.072 1.00 88.50 82 LEU A N 1
ATOM 657 C CA . LEU A 1 82 ? -19.266 -4.653 23.586 1.00 88.50 82 LEU A CA 1
ATOM 658 C C . LEU A 1 82 ? -20.562 -5.441 23.384 1.00 88.50 82 LEU A C 1
ATOM 660 O O . LEU A 1 82 ? -21.367 -5.538 24.310 1.00 88.50 82 LEU A O 1
ATOM 664 N N . CYS A 1 83 ? -20.750 -6.047 22.213 1.00 87.62 83 CYS A N 1
ATOM 665 C CA . CYS A 1 83 ? -21.915 -6.878 21.932 1.00 87.62 83 CYS A CA 1
ATOM 666 C C . CYS A 1 83 ? -22.010 -8.075 22.876 1.00 87.62 83 CYS A C 1
ATOM 668 O O . CYS A 1 83 ? -23.100 -8.380 23.362 1.00 87.62 83 CYS A O 1
ATOM 670 N N . GLU A 1 84 ? -20.887 -8.733 23.176 1.00 89.88 84 GLU A N 1
ATOM 671 C CA . GLU A 1 84 ? -20.862 -9.798 24.180 1.00 89.88 84 GLU A CA 1
ATOM 672 C C . GLU A 1 84 ? -21.294 -9.284 25.556 1.00 89.88 84 GLU A C 1
ATOM 674 O O . GLU A 1 84 ? -22.113 -9.929 26.206 1.00 89.88 84 GLU A O 1
ATOM 679 N N . LEU A 1 85 ? -20.848 -8.095 25.975 1.00 90.88 85 LEU A N 1
ATOM 680 C CA . LEU A 1 85 ? -21.282 -7.506 27.245 1.00 90.88 85 LEU A CA 1
ATOM 681 C C . LEU A 1 85 ? -22.781 -7.153 27.261 1.00 90.88 85 LEU A C 1
ATOM 683 O O . LEU A 1 85 ? -23.463 -7.417 28.253 1.00 90.88 85 LEU A O 1
ATOM 687 N N . PHE A 1 86 ? -23.329 -6.613 26.170 1.00 91.00 86 PHE A N 1
ATOM 688 C CA . PHE A 1 86 ? -24.761 -6.308 26.066 1.00 91.00 86 PHE A CA 1
ATOM 689 C C . PHE A 1 86 ? -25.647 -7.558 26.101 1.00 91.00 86 PHE A C 1
ATOM 691 O O . PHE A 1 86 ? -26.728 -7.535 26.698 1.00 91.00 86 PHE A O 1
ATOM 698 N N . LYS A 1 87 ? -25.187 -8.674 25.517 1.00 89.88 87 LYS A N 1
ATOM 699 C CA . LYS A 1 87 ? -25.904 -9.960 25.572 1.00 89.88 87 LYS A CA 1
ATOM 700 C C . LYS A 1 87 ? -26.089 -10.449 27.007 1.00 89.88 87 LYS A C 1
ATOM 702 O O . LYS A 1 87 ? -27.140 -11.011 27.315 1.00 89.88 87 LYS A O 1
ATOM 707 N N . ILE A 1 88 ? -25.120 -10.193 27.890 1.00 90.69 88 ILE A N 1
ATOM 708 C CA . ILE A 1 88 ? -25.191 -10.573 29.310 1.00 90.69 88 ILE A CA 1
ATOM 709 C C . ILE A 1 88 ? -26.378 -9.892 30.004 1.00 90.69 88 ILE A C 1
ATOM 711 O O . ILE A 1 88 ? -27.105 -10.524 30.770 1.00 90.69 88 ILE A O 1
ATOM 715 N N . VAL A 1 89 ? -26.617 -8.616 29.690 1.00 90.75 89 VAL A N 1
ATOM 716 C CA . VAL A 1 89 ? -27.749 -7.835 30.217 1.00 90.75 89 VAL A CA 1
ATOM 717 C C . VAL A 1 89 ? -29.009 -7.923 29.347 1.00 90.75 89 VAL A C 1
ATOM 719 O O . VAL A 1 89 ? -29.964 -7.181 29.562 1.00 90.75 89 VAL A O 1
ATOM 722 N N . ARG A 1 90 ? -29.039 -8.860 28.388 1.00 88.31 90 ARG A N 1
ATOM 723 C CA . ARG A 1 90 ? -30.171 -9.158 27.489 1.00 88.31 90 ARG A CA 1
ATOM 724 C C . ARG A 1 90 ? -30.631 -7.992 26.606 1.00 88.31 90 ARG A C 1
ATOM 726 O O . ARG A 1 90 ? -31.772 -7.985 26.142 1.00 88.31 90 ARG A O 1
ATOM 733 N N . VAL A 1 91 ? -29.744 -7.049 26.308 1.00 88.94 91 VAL A N 1
ATOM 734 C CA . VAL A 1 91 ? -30.031 -5.963 25.363 1.00 88.94 91 VAL A CA 1
ATOM 735 C C . VAL A 1 91 ? -29.991 -6.511 23.937 1.00 88.94 91 VAL A C 1
ATOM 737 O O . VAL A 1 91 ? -29.000 -7.109 23.521 1.00 88.94 91 VAL A O 1
ATOM 740 N N . ARG A 1 92 ? -31.089 -6.329 23.194 1.00 83.38 92 ARG A N 1
ATOM 741 C CA . ARG A 1 92 ? -31.217 -6.778 21.794 1.00 83.38 92 ARG A CA 1
ATOM 742 C C . ARG A 1 92 ? -30.921 -5.667 20.792 1.00 83.38 92 ARG A C 1
ATOM 744 O O . ARG A 1 92 ? -30.241 -5.916 19.806 1.00 83.38 92 ARG A O 1
ATOM 751 N N . ASP A 1 93 ? -31.417 -4.462 21.058 1.00 84.19 93 ASP A N 1
ATOM 752 C CA . ASP A 1 93 ? -31.198 -3.287 20.209 1.00 84.19 93 ASP A CA 1
ATOM 753 C C . ASP A 1 93 ? -29.945 -2.527 20.665 1.00 84.19 93 ASP A C 1
ATOM 755 O O . ASP A 1 93 ? -30.002 -1.465 21.284 1.00 84.19 93 ASP A O 1
ATOM 759 N N . ILE A 1 94 ? -28.791 -3.155 20.437 1.00 84.31 94 ILE A N 1
ATOM 760 C CA . ILE A 1 94 ? -27.479 -2.633 20.844 1.00 84.31 94 ILE A CA 1
ATOM 761 C C . ILE A 1 94 ? -27.181 -1.316 20.123 1.00 84.31 94 ILE A C 1
ATOM 763 O O . ILE A 1 94 ? -26.635 -0.388 20.718 1.00 84.31 94 ILE A O 1
ATOM 767 N N . GLU A 1 95 ? -27.575 -1.226 18.853 1.00 78.81 95 GLU A N 1
ATOM 768 C CA . GLU A 1 95 ? -27.380 -0.037 18.035 1.00 78.81 95 GLU A CA 1
ATOM 769 C C . GLU A 1 95 ? -28.104 1.165 18.649 1.00 78.81 95 GLU A C 1
ATOM 771 O O . GLU A 1 95 ? -27.464 2.175 18.934 1.00 78.81 95 GLU A O 1
ATOM 776 N N . ALA A 1 96 ? -29.398 1.057 18.970 1.00 83.25 96 ALA A N 1
ATOM 777 C CA . ALA A 1 96 ? -30.131 2.174 19.566 1.00 83.25 96 ALA A CA 1
ATOM 778 C C . ALA A 1 96 ? -29.534 2.652 20.902 1.00 83.25 96 ALA A C 1
ATOM 780 O O . ALA A 1 96 ? -29.588 3.848 21.203 1.00 83.25 96 ALA A O 1
ATOM 781 N N . VAL A 1 97 ? -28.936 1.748 21.682 1.00 86.50 97 VAL A N 1
ATOM 782 C CA . VAL A 1 97 ? -28.276 2.082 22.952 1.00 86.50 97 VAL A CA 1
ATOM 783 C C . VAL A 1 97 ? -26.947 2.800 22.732 1.00 86.50 97 VAL A C 1
ATOM 785 O O . VAL A 1 97 ? -26.714 3.846 23.336 1.00 86.50 97 VAL A O 1
ATOM 788 N N . ILE A 1 98 ? -26.088 2.288 21.845 1.00 80.31 98 ILE A N 1
ATOM 789 C CA . ILE A 1 98 ? -24.809 2.936 21.507 1.00 80.31 98 ILE A CA 1
ATOM 790 C C . ILE A 1 98 ? -25.060 4.337 20.933 1.00 80.31 98 ILE A C 1
ATOM 792 O O . ILE A 1 98 ? -24.358 5.288 21.276 1.00 80.31 98 ILE A O 1
ATOM 796 N N . LEU A 1 99 ? -26.116 4.485 20.128 1.00 76.88 99 LEU A N 1
ATOM 797 C CA . LEU A 1 99 ? -26.553 5.762 19.559 1.00 76.88 99 LEU A CA 1
ATOM 798 C C . LEU A 1 99 ? -27.269 6.680 20.556 1.00 76.88 99 LEU A C 1
ATOM 800 O O . LEU A 1 99 ? -27.711 7.761 20.168 1.00 76.88 99 LEU A O 1
ATOM 804 N N . ARG A 1 100 ? -27.428 6.258 21.818 1.00 83.50 100 ARG A N 1
ATOM 805 C CA . ARG A 1 100 ? -28.175 6.977 22.863 1.00 83.50 100 ARG A CA 1
ATOM 806 C C . ARG A 1 100 ? -29.610 7.347 22.455 1.00 83.50 100 ARG A C 1
ATOM 808 O O . ARG A 1 100 ? -30.190 8.286 22.994 1.00 83.50 100 ARG A O 1
ATOM 815 N N . LYS A 1 101 ? -30.202 6.600 21.517 1.00 85.62 101 LYS A N 1
ATOM 816 C CA . LYS A 1 101 ? -31.632 6.684 21.174 1.00 85.62 101 LYS A CA 1
ATOM 817 C C . LYS A 1 101 ? -32.489 6.046 22.266 1.00 85.62 101 LYS A C 1
ATOM 819 O O . LYS A 1 101 ? -33.647 6.415 22.438 1.00 85.62 101 LYS A O 1
ATOM 824 N N . VAL A 1 102 ? -31.908 5.088 22.986 1.00 86.88 102 VAL A N 1
ATOM 825 C CA . VAL A 1 102 ? -32.526 4.356 24.088 1.00 86.88 102 VAL A CA 1
ATOM 826 C C . VAL A 1 102 ? -31.585 4.383 25.287 1.00 86.88 102 VAL A C 1
ATOM 828 O O . VAL A 1 102 ? -30.387 4.137 25.151 1.00 86.88 102 VAL A O 1
ATOM 831 N N . ASP A 1 103 ? -32.132 4.681 26.462 1.00 87.25 103 ASP A N 1
ATOM 832 C CA . ASP A 1 103 ? -31.387 4.642 27.716 1.00 87.25 103 ASP A CA 1
ATOM 833 C C . ASP A 1 103 ? -31.185 3.191 28.179 1.00 87.25 103 ASP A C 1
ATOM 835 O O . ASP A 1 103 ? -32.152 2.435 28.310 1.00 87.25 103 ASP A O 1
ATOM 839 N N . LEU A 1 104 ? -29.937 2.802 28.450 1.00 87.94 104 LEU A N 1
ATOM 840 C CA . LEU A 1 104 ? -29.579 1.438 28.847 1.00 87.94 104 LEU A CA 1
ATOM 841 C C . LEU A 1 104 ? -30.286 1.019 30.144 1.00 87.94 104 LEU A C 1
ATOM 843 O O . LEU A 1 104 ? -30.782 -0.104 30.247 1.00 87.94 104 LEU A O 1
ATOM 847 N N . MET A 1 105 ? -30.386 1.929 31.116 1.00 87.06 105 MET A N 1
ATOM 848 C CA . MET A 1 105 ? -31.057 1.658 32.392 1.00 87.06 105 MET A CA 1
ATOM 849 C C . MET A 1 105 ? -32.557 1.400 32.212 1.00 87.06 105 MET A C 1
ATOM 851 O O . MET A 1 105 ? -33.143 0.643 32.983 1.00 87.06 105 MET A O 1
ATOM 855 N N . SER A 1 106 ? -33.178 1.993 31.188 1.00 87.00 106 SER A N 1
ATOM 856 C CA . SER A 1 106 ? -34.612 1.844 30.917 1.00 87.00 106 SER A CA 1
ATOM 857 C C . SER A 1 106 ? -35.009 0.488 30.317 1.00 87.00 106 SER A C 1
ATOM 859 O O . SER A 1 106 ? -36.175 0.104 30.407 1.00 87.00 106 SER A O 1
ATOM 861 N N . ILE A 1 107 ? -34.061 -0.247 29.725 1.00 89.62 107 ILE A N 1
ATOM 862 C CA . ILE A 1 107 ? -34.329 -1.509 29.010 1.00 89.62 107 ILE A CA 1
ATOM 863 C C . ILE A 1 107 ? -33.777 -2.751 29.704 1.00 89.62 107 ILE A C 1
ATOM 865 O O . ILE A 1 107 ? -34.181 -3.868 29.376 1.00 89.62 107 ILE A O 1
ATOM 869 N N . VAL A 1 108 ? -32.854 -2.586 30.651 1.00 89.94 108 VAL A N 1
ATOM 870 C CA . VAL A 1 108 ? -32.322 -3.707 31.421 1.00 89.94 108 VAL A CA 1
ATOM 871 C C . VAL A 1 108 ? -33.229 -3.952 32.617 1.00 89.94 108 VAL A C 1
ATOM 873 O O . VAL A 1 108 ? -33.400 -3.083 33.465 1.00 89.94 108 VAL A O 1
ATOM 876 N N . ASN A 1 109 ? -33.776 -5.163 32.715 1.00 88.62 109 ASN A N 1
ATOM 877 C CA . ASN A 1 109 ? -34.512 -5.607 33.890 1.00 88.62 109 ASN A CA 1
ATOM 878 C C . ASN A 1 109 ? -33.613 -6.501 34.766 1.00 88.62 109 ASN A C 1
ATOM 880 O O . ASN A 1 109 ? -33.446 -7.685 34.449 1.00 88.62 109 ASN A O 1
ATOM 884 N N . PRO A 1 110 ? -33.073 -6.004 35.902 1.00 87.19 110 PRO A N 1
ATOM 885 C CA . PRO A 1 110 ? -32.216 -6.805 36.777 1.00 87.19 110 PRO A CA 1
ATOM 886 C C . PRO A 1 110 ? -32.903 -8.061 37.308 1.00 87.19 110 PRO A C 1
ATOM 888 O O . PRO A 1 110 ? -32.238 -9.025 37.685 1.00 87.19 110 PRO A O 1
ATOM 891 N N . SER A 1 111 ? -34.240 -8.067 37.344 1.00 85.44 111 SER A N 1
ATOM 892 C CA . SER A 1 111 ? -34.998 -9.196 37.868 1.00 85.44 111 SER A CA 1
ATOM 893 C C . SER A 1 111 ? -35.027 -10.426 36.960 1.00 85.44 111 SER A C 1
ATOM 895 O O . SER A 1 111 ? -35.282 -11.528 37.448 1.00 85.44 111 SER A O 1
ATOM 897 N N . GLU A 1 112 ? -34.702 -10.261 35.680 1.00 87.25 112 GLU A N 1
ATOM 898 C CA . GLU A 1 112 ? -34.714 -11.329 34.675 1.00 87.25 112 GLU A CA 1
ATOM 899 C C . GLU A 1 112 ? -33.332 -11.944 34.425 1.00 87.25 112 GLU A C 1
ATOM 901 O O . GLU A 1 112 ? -33.210 -12.914 33.672 1.00 87.25 112 GLU A O 1
ATOM 906 N N . ILE A 1 113 ? -32.286 -11.389 35.039 1.00 89.75 113 ILE A N 1
ATOM 907 C CA . ILE A 1 113 ? -30.897 -11.779 34.801 1.00 89.75 113 ILE A CA 1
ATOM 908 C C . ILE A 1 113 ? -30.410 -12.662 35.948 1.00 89.75 113 ILE A C 1
ATOM 910 O O . ILE A 1 113 ? -30.449 -12.272 37.112 1.00 89.75 113 ILE A O 1
ATOM 914 N N . ASP A 1 114 ? -29.923 -13.858 35.629 1.00 88.75 114 ASP A N 1
ATOM 915 C CA . ASP A 1 114 ? -29.294 -14.727 36.621 1.00 88.75 114 ASP A CA 1
ATOM 916 C C . ASP A 1 114 ? -27.873 -14.233 36.937 1.00 88.75 114 ASP A C 1
ATOM 918 O O . ASP A 1 114 ? -27.050 -14.063 36.036 1.00 88.75 114 ASP A O 1
ATOM 922 N N . ALA A 1 115 ? -27.580 -13.995 38.219 1.00 87.69 115 ALA A N 1
ATOM 923 C CA . ALA A 1 115 ? -26.294 -13.444 38.647 1.00 87.69 115 ALA A CA 1
ATOM 924 C C . ALA A 1 115 ? -25.124 -14.419 38.421 1.00 87.69 115 ALA A C 1
ATOM 926 O O . ALA A 1 115 ? -24.013 -13.984 38.116 1.00 87.69 115 ALA A O 1
ATOM 927 N N . GLY A 1 116 ? -25.356 -15.730 38.548 1.00 88.50 116 GLY A N 1
ATOM 928 C CA . GLY A 1 116 ? -24.341 -16.752 38.302 1.00 88.50 116 GLY A CA 1
ATOM 929 C C . GLY A 1 116 ? -23.988 -16.847 36.820 1.00 88.50 116 GLY A C 1
ATOM 930 O O . GLY A 1 116 ? -22.809 -16.831 36.461 1.00 88.50 116 GLY A O 1
ATOM 931 N N . LEU A 1 117 ? -25.006 -16.860 35.956 1.00 89.69 117 LEU A N 1
ATOM 932 C CA . LEU A 1 117 ? -24.842 -16.833 34.507 1.00 89.69 117 LEU A CA 1
ATOM 933 C C . LEU A 1 117 ? -24.154 -15.543 34.048 1.00 89.69 117 LEU A C 1
ATOM 935 O O . LEU A 1 117 ? -23.217 -15.614 33.258 1.00 89.69 117 LEU A O 1
ATOM 939 N N . LEU A 1 118 ? -24.549 -14.388 34.595 1.00 92.56 118 LEU A N 1
ATOM 940 C CA . LEU A 1 118 ? -23.911 -13.101 34.315 1.00 92.56 118 LEU A CA 1
ATOM 941 C C . LEU A 1 118 ? -22.418 -13.136 34.649 1.00 92.56 118 LEU A C 1
ATOM 943 O O . LEU A 1 118 ? -21.594 -12.771 33.811 1.00 92.56 118 LEU A O 1
ATOM 947 N N . LYS A 1 119 ? -22.050 -13.620 35.843 1.00 93.00 119 LYS A N 1
ATOM 948 C CA . LYS A 1 119 ? -20.642 -13.757 36.250 1.00 93.00 119 LYS A CA 1
ATOM 949 C C . LYS A 1 119 ? -19.882 -14.698 35.323 1.00 93.00 119 LYS A C 1
ATOM 951 O O . LYS A 1 119 ? -18.771 -14.382 34.907 1.00 93.00 119 LYS A O 1
ATOM 956 N N . PHE A 1 120 ? -20.471 -15.841 34.982 1.00 92.62 120 PHE A N 1
ATOM 957 C CA . PHE A 1 120 ? -19.856 -16.801 34.073 1.00 92.62 120 PHE A CA 1
ATOM 958 C C . PHE A 1 120 ? -19.603 -16.194 32.683 1.00 92.62 120 PHE A C 1
ATOM 960 O O . PHE A 1 120 ? -18.491 -16.290 32.158 1.00 92.62 120 PHE A O 1
ATOM 967 N N . GLN A 1 121 ? -20.599 -15.523 32.104 1.00 92.56 121 GLN A N 1
ATOM 968 C CA . GLN A 1 121 ? -20.478 -14.900 30.787 1.00 92.56 121 GLN A CA 1
ATOM 969 C C . GLN A 1 121 ? -19.501 -13.722 30.794 1.00 92.56 121 GLN A C 1
ATOM 971 O O . GLN A 1 121 ? -18.689 -13.611 29.878 1.00 92.56 121 GLN A O 1
ATOM 976 N N . LEU A 1 122 ? -19.507 -12.892 31.844 1.00 93.44 122 LEU A N 1
ATOM 977 C CA . LEU A 1 122 ? -18.539 -11.805 31.994 1.00 93.44 122 LEU A CA 1
ATOM 978 C C . LEU A 1 122 ? -17.116 -12.357 32.076 1.00 93.44 122 LEU A C 1
ATOM 980 O O . LEU A 1 122 ? -16.239 -11.896 31.352 1.00 93.44 122 LEU A O 1
ATOM 984 N N . LYS A 1 123 ? -16.889 -13.385 32.902 1.00 93.25 123 LYS A N 1
ATOM 985 C CA . LYS A 1 123 ? -15.591 -14.063 32.986 1.00 93.25 123 LYS A CA 1
ATOM 986 C C . LYS A 1 123 ? -15.148 -14.589 31.618 1.00 93.25 123 LYS A C 1
ATOM 988 O O . LYS A 1 123 ? -14.023 -14.332 31.208 1.00 93.25 123 LYS A O 1
ATOM 993 N N . THR A 1 124 ? -16.054 -15.233 30.885 1.00 92.56 124 THR A N 1
ATOM 994 C CA . THR A 1 124 ? -15.790 -15.723 29.523 1.00 92.56 124 THR A CA 1
ATOM 995 C C . THR A 1 124 ? -15.401 -14.580 28.575 1.00 92.56 124 THR A C 1
ATOM 997 O O . THR A 1 124 ? -14.405 -14.680 27.862 1.00 92.56 124 THR A O 1
ATOM 1000 N N . ALA A 1 125 ? -16.127 -13.459 28.585 1.00 91.88 125 ALA A N 1
ATOM 1001 C CA . ALA A 1 125 ? -15.807 -12.309 27.739 1.00 91.88 125 ALA A CA 1
ATOM 1002 C C . ALA A 1 125 ? -14.436 -11.695 28.085 1.00 91.88 125 ALA A C 1
ATOM 1004 O O . ALA A 1 125 ? -13.667 -11.345 27.186 1.00 91.88 125 ALA A O 1
ATOM 1005 N N . LEU A 1 126 ? -14.097 -11.606 29.375 1.00 92.44 126 LEU A N 1
ATOM 1006 C CA . LEU A 1 126 ? -12.805 -11.097 29.845 1.00 92.44 126 LEU A CA 1
ATOM 1007 C C . LEU A 1 126 ? -11.636 -12.034 29.509 1.00 92.44 126 LEU A C 1
ATOM 1009 O O . LEU A 1 126 ? -10.537 -11.552 29.249 1.00 92.44 126 LEU A O 1
ATOM 1013 N N . GLU A 1 127 ? -11.854 -13.350 29.508 1.00 91.44 127 GLU A N 1
ATOM 1014 C CA . GLU A 1 127 ? -10.815 -14.350 29.223 1.00 91.44 127 GLU A CA 1
ATOM 1015 C C . GLU A 1 127 ? -10.601 -14.590 27.722 1.00 91.44 127 GLU A C 1
ATOM 1017 O O . GLU A 1 127 ? -9.475 -14.862 27.312 1.00 91.44 127 GLU A O 1
ATOM 1022 N N . PHE A 1 128 ? -11.644 -14.476 26.890 1.00 89.38 128 PHE A N 1
ATOM 1023 C CA . PHE A 1 128 ? -11.572 -14.888 25.478 1.00 89.38 128 PHE A CA 1
ATOM 1024 C C . PHE A 1 128 ? -11.757 -13.754 24.462 1.00 89.38 128 PHE A C 1
ATOM 1026 O O . PHE A 1 128 ? -11.222 -13.842 23.352 1.00 89.38 128 PHE A O 1
ATOM 1033 N N . SER A 1 129 ? -12.491 -12.695 24.811 1.00 87.19 129 SER A N 1
ATOM 1034 C CA . SER A 1 129 ? -12.793 -11.587 23.892 1.00 87.19 129 SER A CA 1
ATOM 1035 C C . SER A 1 129 ? -11.910 -10.367 24.156 1.00 87.19 129 SER A C 1
ATOM 1037 O O . SER A 1 129 ? -11.294 -9.851 23.224 1.00 87.19 129 SER A O 1
ATOM 1039 N N . LEU A 1 130 ? -11.767 -9.946 25.418 1.00 88.88 130 LEU A N 1
ATOM 1040 C CA . LEU A 1 130 ? -10.943 -8.788 25.789 1.00 88.88 130 LEU A CA 1
ATOM 1041 C C . LEU A 1 130 ? -9.466 -8.909 25.354 1.00 88.88 130 LEU A C 1
ATOM 1043 O O . LEU A 1 130 ? -8.934 -7.919 24.849 1.00 88.88 130 LEU A O 1
ATOM 1047 N N . PRO A 1 131 ? -8.788 -10.075 25.452 1.00 91.00 131 PRO A N 1
ATOM 1048 C CA . PRO A 1 131 ? -7.396 -10.183 25.018 1.00 91.00 131 PRO A CA 1
ATOM 1049 C C . PRO A 1 131 ? -7.193 -9.852 23.538 1.00 91.00 131 PRO A C 1
ATOM 1051 O O . PRO A 1 131 ? -6.177 -9.257 23.196 1.00 91.00 131 PRO A O 1
ATOM 1054 N N . LYS A 1 132 ? -8.176 -10.148 22.673 1.00 87.62 132 LYS A N 1
ATOM 1055 C CA . LYS A 1 132 ? -8.123 -9.795 21.243 1.00 87.62 132 LYS A CA 1
ATOM 1056 C C . LYS A 1 132 ? -8.122 -8.279 21.043 1.00 87.62 132 LYS A C 1
ATOM 1058 O O . LYS A 1 132 ? -7.360 -7.761 20.232 1.00 87.62 132 LYS A O 1
ATOM 1063 N N . VAL A 1 133 ? -8.944 -7.564 21.814 1.00 85.94 133 VAL A N 1
ATOM 1064 C CA . VAL A 1 133 ? -8.989 -6.092 21.801 1.00 85.94 133 VAL A CA 1
ATOM 1065 C C . VAL A 1 133 ? -7.649 -5.518 22.266 1.00 85.94 133 VAL A C 1
ATOM 1067 O O . VAL A 1 133 ? -7.094 -4.630 21.619 1.00 85.94 133 VAL A O 1
ATOM 1070 N N . LEU A 1 134 ? -7.093 -6.058 23.356 1.00 86.38 134 LEU A N 1
ATOM 1071 C CA . LEU A 1 134 ? -5.814 -5.609 23.916 1.00 86.38 134 LEU A CA 1
ATOM 1072 C C . LEU A 1 134 ? -4.631 -5.885 22.979 1.00 86.38 134 LEU A C 1
ATOM 1074 O O . LEU A 1 134 ? -3.751 -5.037 22.841 1.00 86.38 134 LEU A O 1
ATOM 1078 N N . GLU A 1 135 ? -4.611 -7.036 22.307 1.00 87.06 135 GLU A N 1
ATOM 1079 C CA . GLU A 1 135 ? -3.586 -7.382 21.319 1.00 87.06 135 GLU A CA 1
ATOM 1080 C C . GLU A 1 135 ? -3.569 -6.376 20.161 1.00 87.06 135 GLU A C 1
ATOM 1082 O O . GLU A 1 135 ? -2.512 -5.834 19.822 1.00 87.06 135 GLU A O 1
ATOM 1087 N N . ILE A 1 136 ? -4.741 -6.058 19.599 1.00 82.81 136 ILE A N 1
ATOM 1088 C CA . ILE A 1 136 ? -4.853 -5.084 18.507 1.00 82.81 136 ILE A CA 1
ATOM 1089 C C . ILE A 1 136 ? -4.472 -3.681 18.990 1.00 82.81 136 ILE A C 1
ATOM 1091 O O . ILE A 1 136 ? -3.732 -2.982 18.299 1.00 82.81 136 ILE A O 1
ATOM 1095 N N . SER A 1 137 ? -4.900 -3.285 20.191 1.00 79.56 137 SER A N 1
ATOM 1096 C CA . SER A 1 137 ? -4.533 -1.995 20.788 1.00 79.56 137 SER A CA 1
ATOM 1097 C C . SER A 1 137 ? -3.018 -1.851 20.978 1.00 79.56 137 SER A C 1
ATOM 1099 O O . SER A 1 137 ? -2.442 -0.813 20.650 1.00 79.56 137 SER A O 1
ATOM 1101 N N . ASN A 1 138 ? -2.343 -2.900 21.453 1.00 81.06 138 ASN A N 1
ATOM 1102 C CA . ASN A 1 138 ? -0.886 -2.908 21.595 1.00 81.06 138 ASN A CA 1
ATOM 1103 C C . ASN A 1 138 ? -0.183 -2.854 20.230 1.00 81.06 138 ASN A C 1
ATOM 1105 O O . ASN A 1 138 ? 0.798 -2.131 20.057 1.00 81.06 138 ASN A O 1
ATOM 1109 N N . SER A 1 139 ? -0.701 -3.584 19.239 1.00 81.62 139 SER A N 1
ATOM 1110 C CA . SER A 1 139 ? -0.201 -3.543 17.860 1.00 81.62 139 SER A CA 1
ATOM 1111 C C . SER A 1 139 ? -0.333 -2.146 17.244 1.00 81.62 139 SER A C 1
ATOM 1113 O O . SER A 1 139 ? 0.606 -1.642 16.619 1.00 81.62 139 SER A O 1
ATOM 1115 N N . LEU A 1 140 ? -1.464 -1.477 17.482 1.00 77.00 140 LEU A N 1
ATOM 1116 C CA . LEU A 1 140 ? -1.696 -0.090 17.089 1.00 77.00 140 LEU A CA 1
ATOM 1117 C C . LEU A 1 140 ? -0.670 0.850 17.711 1.00 77.00 140 LEU A C 1
ATOM 1119 O O . LEU A 1 140 ? -0.017 1.587 16.976 1.00 77.00 140 LEU A O 1
ATOM 1123 N N . TYR A 1 141 ? -0.467 0.766 19.026 1.00 75.50 141 TYR A N 1
ATOM 1124 C CA . TYR A 1 141 ? 0.511 1.582 19.745 1.00 75.50 141 TYR A CA 1
ATOM 1125 C C . TYR A 1 141 ? 1.943 1.382 19.220 1.00 75.50 141 TYR A C 1
ATOM 1127 O O . TYR A 1 141 ? 2.674 2.347 18.998 1.00 75.50 141 TYR A O 1
ATOM 1135 N N . ASN A 1 142 ? 2.337 0.140 18.930 1.00 75.88 142 ASN A N 1
ATOM 1136 C CA . ASN A 1 142 ? 3.660 -0.154 18.374 1.00 75.88 142 ASN A CA 1
ATOM 1137 C C . ASN A 1 142 ? 3.825 0.387 16.944 1.00 75.88 142 ASN A C 1
ATOM 1139 O O . ASN A 1 142 ? 4.876 0.920 16.589 1.00 75.88 142 ASN A O 1
ATOM 1143 N N . THR A 1 143 ? 2.780 0.283 16.120 1.00 72.44 143 THR A N 1
ATOM 1144 C CA . THR A 1 143 ? 2.791 0.800 14.740 1.00 72.44 143 THR A CA 1
ATOM 1145 C C . THR A 1 143 ? 2.805 2.333 14.723 1.00 72.44 143 THR A C 1
ATOM 1147 O O . THR A 1 143 ? 3.400 2.950 13.839 1.00 72.44 143 THR A O 1
ATOM 1150 N N . PHE A 1 144 ? 2.203 2.950 15.737 1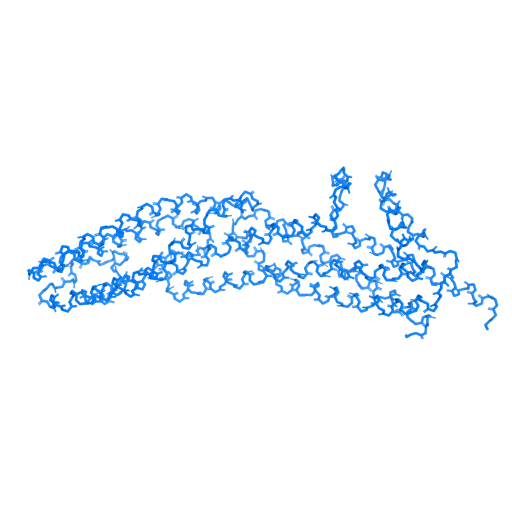.00 69.94 144 PHE A N 1
ATOM 1151 C CA . PHE A 1 144 ? 2.102 4.392 15.904 1.00 69.94 144 PHE A CA 1
ATOM 1152 C C . PHE A 1 144 ? 3.457 5.099 16.055 1.00 69.94 144 PHE A C 1
ATOM 1154 O O . PHE A 1 144 ? 3.656 6.180 15.496 1.00 69.94 144 PHE A O 1
ATOM 1161 N N . GLY A 1 145 ? 4.422 4.470 16.737 1.00 67.12 145 GLY A N 1
ATOM 1162 C CA . GLY A 1 145 ? 5.792 4.989 16.838 1.00 67.12 145 GLY A CA 1
ATOM 1163 C C . GLY A 1 145 ? 6.438 5.201 15.462 1.00 67.12 145 GLY A C 1
ATOM 1164 O O . GLY A 1 145 ? 7.011 6.256 15.196 1.00 67.12 145 GLY A O 1
ATOM 1165 N N . ASN A 1 146 ? 6.228 4.253 14.544 1.00 69.12 146 ASN A N 1
ATOM 1166 C CA . ASN A 1 146 ? 6.750 4.293 13.171 1.00 69.12 146 ASN A CA 1
ATOM 1167 C C . ASN A 1 146 ? 5.958 5.241 12.248 1.00 69.12 146 ASN A C 1
ATOM 1169 O O . ASN A 1 146 ? 6.421 5.627 11.168 1.00 69.12 146 ASN A O 1
ATOM 1173 N N . LEU A 1 147 ? 4.752 5.633 12.668 1.00 69.12 147 LEU A N 1
ATOM 1174 C CA . LEU A 1 147 ? 3.894 6.546 11.926 1.00 69.12 147 LEU A CA 1
ATOM 1175 C C . LEU A 1 147 ? 4.461 7.967 11.912 1.00 69.12 147 LEU A C 1
ATOM 1177 O O . LEU A 1 147 ? 4.294 8.659 10.918 1.00 69.12 147 LEU A O 1
ATOM 1181 N N . SER A 1 148 ? 5.152 8.402 12.975 1.00 65.94 148 SER A N 1
ATOM 1182 C CA . SER A 1 148 ? 5.668 9.779 13.084 1.00 65.94 148 SER A CA 1
ATOM 1183 C C . SER A 1 148 ? 6.722 10.105 12.024 1.00 65.94 148 SER A C 1
ATOM 1185 O O . SER A 1 148 ? 6.703 11.198 11.457 1.00 65.94 148 SER A O 1
ATOM 1187 N N . ASP A 1 149 ? 7.607 9.160 11.712 1.00 67.19 149 ASP A N 1
ATOM 1188 C CA . ASP A 1 149 ? 8.618 9.350 10.668 1.00 67.19 149 ASP A CA 1
ATOM 1189 C C . ASP A 1 149 ? 7.994 9.277 9.269 1.00 67.19 149 ASP A C 1
ATOM 1191 O O . ASP A 1 149 ? 8.287 10.106 8.406 1.00 67.19 149 ASP A O 1
ATOM 1195 N N . SER A 1 150 ? 7.024 8.377 9.087 1.00 66.62 150 SER A N 1
ATOM 1196 C CA . SER A 1 150 ? 6.225 8.276 7.859 1.00 66.62 150 SER A CA 1
ATOM 1197 C C . SER A 1 150 ? 5.379 9.536 7.612 1.00 66.62 150 SER A C 1
ATOM 1199 O O . SER A 1 150 ? 5.243 9.989 6.476 1.00 66.62 150 SER A O 1
ATOM 1201 N N . ALA A 1 151 ? 4.838 10.145 8.671 1.00 65.38 151 ALA A N 1
ATOM 1202 C CA . ALA A 1 151 ? 3.999 11.340 8.616 1.00 65.38 151 ALA A CA 1
ATOM 1203 C C . ALA A 1 151 ? 4.779 12.580 8.171 1.00 65.38 151 ALA A C 1
ATOM 1205 O O . AL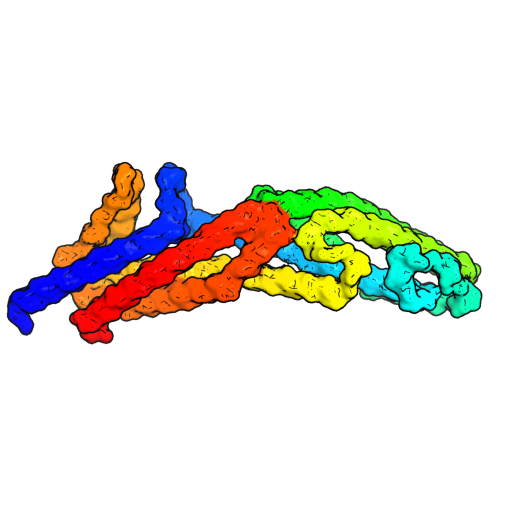A A 1 151 ? 4.246 13.398 7.421 1.00 65.38 151 ALA A O 1
ATOM 1206 N N . LYS A 1 152 ? 6.043 12.713 8.604 1.00 68.62 152 LYS A N 1
ATOM 1207 C CA . LYS A 1 152 ? 6.947 13.779 8.140 1.00 68.62 152 LYS A CA 1
ATOM 1208 C C . LYS A 1 152 ? 7.200 13.676 6.637 1.00 68.62 152 LYS A C 1
ATOM 1210 O O . LYS A 1 152 ? 7.236 14.697 5.959 1.00 68.62 152 LYS A O 1
ATOM 1215 N N . PHE A 1 153 ? 7.351 12.454 6.129 1.00 68.88 153 PHE A N 1
ATOM 1216 C CA . PHE A 1 153 ? 7.609 12.206 4.713 1.00 68.88 153 PHE A CA 1
ATOM 1217 C C . PHE A 1 153 ? 6.358 12.401 3.845 1.00 68.88 153 PHE A C 1
ATOM 1219 O O . PHE A 1 153 ? 6.410 13.072 2.821 1.00 68.88 153 PHE A O 1
ATOM 1226 N N . ILE A 1 154 ? 5.217 11.849 4.265 1.00 68.06 154 ILE A N 1
ATOM 1227 C CA . ILE A 1 154 ? 3.950 11.914 3.517 1.00 68.06 154 ILE A CA 1
ATOM 1228 C C . ILE A 1 154 ? 3.298 13.305 3.618 1.00 68.06 154 ILE A C 1
ATOM 1230 O O . ILE A 1 154 ? 2.474 13.655 2.773 1.00 68.06 154 ILE A O 1
ATOM 1234 N N . GLN A 1 155 ? 3.652 14.101 4.633 1.00 72.44 155 GLN A N 1
ATOM 1235 C CA . GLN A 1 155 ? 3.072 15.423 4.908 1.00 72.44 155 GLN A CA 1
ATOM 1236 C C . GLN A 1 155 ? 1.536 15.406 4.908 1.00 72.44 155 GLN A C 1
ATOM 1238 O O . GLN A 1 155 ? 0.882 16.281 4.347 1.00 72.44 155 GLN A O 1
ATOM 1243 N N . SER A 1 156 ? 0.950 14.370 5.510 1.00 75.69 156 SER A N 1
ATOM 1244 C CA . SER A 1 156 ? -0.503 14.241 5.600 1.00 75.69 156 SER A CA 1
ATOM 1245 C C . SER A 1 156 ? -1.026 14.923 6.870 1.00 75.69 156 SER A C 1
ATOM 1247 O O . SER A 1 156 ? -0.628 14.523 7.973 1.00 75.69 156 SER A O 1
ATOM 1249 N N . PRO A 1 157 ? -1.948 15.897 6.753 1.00 76.50 157 PRO A N 1
ATOM 1250 C CA . PRO A 1 157 ? -2.622 16.484 7.910 1.00 76.50 157 PRO A CA 1
ATOM 1251 C C . PRO A 1 157 ? -3.520 15.459 8.616 1.00 76.50 157 PRO A C 1
ATOM 1253 O O . PRO A 1 157 ? -3.637 15.483 9.839 1.00 76.50 157 PRO A O 1
ATOM 1256 N N . VAL A 1 158 ? -4.081 14.505 7.865 1.00 77.94 158 VAL A N 1
ATOM 1257 C CA . VAL A 1 158 ? -4.905 13.410 8.395 1.00 77.94 158 VAL A CA 1
ATOM 1258 C C . VAL A 1 158 ? -4.092 12.544 9.354 1.00 77.94 158 VAL A C 1
ATOM 1260 O O . VAL A 1 158 ? -4.547 12.279 10.463 1.00 77.94 158 VAL A O 1
ATOM 1263 N N . ILE A 1 159 ? -2.859 12.169 8.990 1.00 74.25 159 ILE A N 1
ATOM 1264 C CA . ILE A 1 159 ? -1.983 11.385 9.876 1.00 74.25 159 ILE A CA 1
ATOM 1265 C C . ILE A 1 159 ? -1.693 12.131 11.181 1.00 74.25 159 ILE A C 1
ATOM 1267 O O . ILE A 1 159 ? -1.741 11.532 12.254 1.00 74.25 159 ILE A O 1
ATOM 1271 N N . GLN A 1 160 ? -1.393 13.430 11.100 1.00 74.38 160 GLN A N 1
ATOM 1272 C CA . GLN A 1 160 ? -1.104 14.233 12.290 1.00 74.38 160 GLN A CA 1
ATOM 1273 C C . GLN A 1 160 ? -2.331 14.361 13.197 1.00 74.38 160 GLN A C 1
ATOM 1275 O O . GLN A 1 160 ? -2.205 14.221 14.410 1.00 74.38 160 GLN A O 1
ATOM 1280 N N . ASN A 1 161 ? -3.521 14.540 12.620 1.00 77.88 161 ASN A N 1
ATOM 1281 C CA . ASN A 1 161 ? -4.760 14.573 13.391 1.00 77.88 161 ASN A CA 1
ATOM 1282 C C . ASN A 1 161 ? -5.021 13.228 14.090 1.00 77.88 161 ASN A C 1
ATOM 1284 O O . ASN A 1 161 ? -5.232 13.178 15.301 1.00 77.88 161 ASN A O 1
ATOM 1288 N N . PHE A 1 162 ? -4.890 12.114 13.359 1.00 77.00 162 PHE A N 1
ATOM 1289 C CA . PHE A 1 162 ? -4.998 10.774 13.941 1.00 77.00 162 PHE A CA 1
ATOM 1290 C C . PHE A 1 162 ? -3.989 10.517 15.043 1.00 77.00 162 PHE A C 1
ATOM 1292 O O . PHE A 1 162 ? -4.291 9.768 15.972 1.00 77.00 162 PHE A O 1
ATOM 1299 N N . LYS A 1 163 ? -2.808 11.132 14.955 1.00 75.62 163 LYS A N 1
ATOM 1300 C CA . LYS A 1 163 ? -1.812 11.045 16.008 1.00 75.62 163 LYS A CA 1
ATOM 1301 C C . LYS A 1 163 ? -2.373 11.599 17.318 1.00 75.62 163 LYS A C 1
ATOM 1303 O O . LYS A 1 163 ? -2.516 10.877 18.302 1.00 75.62 163 LYS A O 1
ATOM 1308 N N . THR A 1 164 ? -2.781 12.859 17.297 1.00 77.94 164 THR A N 1
ATOM 1309 C CA . THR A 1 164 ? -3.343 13.524 18.474 1.00 77.94 164 THR A CA 1
ATOM 1310 C C . THR A 1 164 ? -4.586 12.803 19.001 1.00 77.94 164 THR A C 1
ATOM 1312 O O . THR A 1 164 ? -4.721 12.606 20.208 1.00 77.94 164 THR A O 1
ATOM 1315 N N . ILE A 1 165 ? -5.465 12.345 18.106 1.00 79.50 165 ILE A N 1
ATOM 1316 C CA . ILE A 1 165 ? -6.656 11.568 18.471 1.00 79.50 165 ILE A CA 1
ATOM 1317 C C . ILE A 1 165 ? -6.263 10.264 19.175 1.00 79.50 165 ILE A C 1
ATOM 1319 O O . ILE A 1 165 ? -6.762 9.978 20.259 1.00 79.50 165 ILE A O 1
ATOM 1323 N N . SER A 1 166 ? -5.344 9.487 18.601 1.00 77.81 166 SER A N 1
ATOM 1324 C CA . SER A 1 166 ? -4.960 8.177 19.140 1.00 77.81 166 SER A CA 1
ATOM 1325 C C . SER A 1 166 ? -4.256 8.284 20.491 1.00 77.81 166 SER A C 1
ATOM 1327 O O . SER A 1 166 ? -4.520 7.471 21.372 1.00 77.81 166 SER A O 1
ATOM 1329 N N . GLU A 1 167 ? -3.398 9.290 20.690 1.00 79.00 167 GLU A N 1
ATOM 1330 C CA . GLU A 1 167 ? -2.747 9.546 21.984 1.00 79.00 167 GLU A CA 1
ATOM 1331 C C . GLU A 1 167 ? -3.788 9.841 23.075 1.00 79.00 167 GLU A C 1
ATOM 1333 O O . GLU A 1 167 ? -3.759 9.224 24.143 1.00 79.00 167 GLU A O 1
ATOM 1338 N N . ASN A 1 168 ? -4.766 10.702 22.773 1.00 79.75 168 ASN A N 1
ATOM 1339 C CA . ASN A 1 168 ? -5.852 11.042 23.693 1.00 79.75 168 ASN A CA 1
ATOM 1340 C C . ASN A 1 168 ? -6.765 9.842 23.995 1.00 79.75 168 ASN A C 1
ATOM 1342 O O . ASN A 1 168 ? -7.145 9.618 25.149 1.00 79.75 168 ASN A O 1
ATOM 1346 N N . LEU A 1 169 ? -7.109 9.056 22.971 1.00 83.00 169 LEU A N 1
ATOM 1347 C CA . LEU A 1 169 ? -7.949 7.868 23.120 1.00 83.00 169 LEU A CA 1
ATOM 1348 C C . LEU A 1 169 ? -7.234 6.750 23.884 1.00 83.00 169 LEU A C 1
ATOM 1350 O O . LEU A 1 169 ? -7.881 6.046 24.651 1.00 83.00 169 LEU A O 1
ATOM 1354 N N . ASN A 1 170 ? -5.915 6.604 23.745 1.00 82.25 170 ASN A N 1
ATOM 1355 C CA . ASN A 1 170 ? -5.151 5.556 24.422 1.00 82.25 170 ASN A CA 1
ATOM 1356 C C . ASN A 1 170 ? -5.175 5.705 25.953 1.00 82.25 170 ASN A C 1
ATOM 1358 O O . ASN A 1 170 ? -5.349 4.722 26.679 1.00 82.25 170 ASN A O 1
ATOM 1362 N N . THR A 1 171 ? -5.046 6.933 26.466 1.00 81.75 171 THR A N 1
ATOM 1363 C CA . THR A 1 171 ? -5.162 7.192 27.910 1.00 81.75 171 THR A CA 1
ATOM 1364 C C . THR A 1 171 ? -6.554 6.834 28.425 1.00 81.75 171 THR A C 1
ATOM 1366 O O . THR A 1 171 ? -6.680 6.168 29.454 1.00 81.75 171 THR A O 1
ATOM 1369 N N . GLN A 1 172 ? -7.599 7.221 27.692 1.00 84.62 172 GLN A N 1
ATOM 1370 C CA . GLN A 1 172 ? -8.982 6.912 28.057 1.00 84.62 172 GLN A CA 1
ATOM 1371 C C . GLN A 1 172 ? -9.276 5.409 27.980 1.00 84.62 172 GLN A C 1
ATOM 1373 O O . GLN A 1 172 ? -9.833 4.856 28.924 1.00 84.62 172 GLN A O 1
ATOM 1378 N N . ALA A 1 173 ? -8.825 4.730 26.923 1.00 85.38 173 ALA A N 1
ATOM 1379 C CA . ALA A 1 173 ? -8.953 3.284 26.762 1.00 85.38 173 ALA A CA 1
ATOM 1380 C C . ALA A 1 173 ? -8.256 2.528 27.901 1.00 85.38 173 ALA A C 1
ATOM 1382 O O . ALA A 1 173 ? -8.828 1.614 28.489 1.00 85.38 173 ALA A O 1
ATOM 1383 N N . THR A 1 174 ? -7.043 2.948 28.273 1.00 86.31 174 THR A N 1
ATOM 1384 C CA . THR A 1 174 ? -6.297 2.352 29.392 1.00 86.31 174 THR A CA 1
ATOM 1385 C C . THR A 1 174 ? -7.057 2.495 30.711 1.00 86.31 174 THR A C 1
ATOM 1387 O O . THR A 1 174 ? -7.102 1.555 31.508 1.00 86.31 174 THR A O 1
ATOM 1390 N N . ASN A 1 175 ? -7.666 3.658 30.952 1.00 88.62 175 ASN A N 1
ATOM 1391 C CA . ASN A 1 175 ? -8.484 3.883 32.141 1.00 88.62 175 ASN A CA 1
ATOM 1392 C C . ASN A 1 175 ? -9.757 3.031 32.111 1.00 88.62 175 ASN A C 1
ATOM 1394 O O . ASN A 1 175 ? -10.049 2.371 33.103 1.00 88.62 175 ASN A O 1
ATOM 1398 N N . LEU A 1 176 ? -10.443 2.947 30.967 1.00 89.62 176 LEU A N 1
ATOM 1399 C CA . LEU A 1 176 ? -11.622 2.096 30.797 1.00 89.62 176 LEU A CA 1
ATOM 1400 C C . LEU A 1 176 ? -11.303 0.620 31.072 1.00 89.62 176 LEU A C 1
ATOM 1402 O O . LEU A 1 176 ? -12.059 -0.046 31.769 1.00 89.62 176 LEU A O 1
ATOM 1406 N N . VAL A 1 177 ? -10.166 0.110 30.587 1.00 89.69 177 VAL A N 1
ATOM 1407 C CA . VAL A 1 177 ? -9.726 -1.272 30.848 1.00 89.69 177 VAL A CA 1
ATOM 1408 C C . VAL A 1 177 ? -9.432 -1.493 32.336 1.00 89.69 177 VAL A C 1
ATOM 1410 O O . VAL A 1 177 ? -9.846 -2.504 32.903 1.00 89.69 177 VAL A O 1
ATOM 1413 N N . LYS A 1 178 ? -8.752 -0.550 33.001 1.00 91.06 178 LYS A N 1
ATOM 1414 C CA . LYS A 1 178 ? -8.512 -0.622 34.455 1.00 91.06 178 LYS A CA 1
ATOM 1415 C C . LYS A 1 178 ? -9.821 -0.636 35.237 1.00 91.06 178 LYS A C 1
ATOM 1417 O O . LYS A 1 178 ? -9.981 -1.438 36.156 1.00 91.06 178 LYS A O 1
ATOM 1422 N N . GLU A 1 179 ? -10.756 0.230 34.864 1.00 91.38 179 GLU A N 1
ATOM 1423 C CA . GLU A 1 179 ? -12.073 0.299 35.483 1.00 91.38 179 GLU A CA 1
ATOM 1424 C C . GLU A 1 179 ? -12.869 -0.984 35.247 1.00 91.38 179 GLU A C 1
ATOM 1426 O O . GLU A 1 179 ? -13.393 -1.536 36.212 1.00 91.38 179 GLU A O 1
ATOM 1431 N N . LEU A 1 180 ? -12.868 -1.518 34.021 1.00 91.50 180 LEU A N 1
ATOM 1432 C CA . LEU A 1 180 ? -13.478 -2.798 33.661 1.00 91.50 180 LEU A CA 1
ATOM 1433 C C . LEU A 1 180 ? -12.983 -3.924 34.574 1.00 91.50 180 LEU A C 1
ATOM 1435 O O . LEU A 1 180 ? -13.807 -4.619 35.166 1.00 91.50 180 LEU A O 1
ATOM 1439 N N . TYR A 1 181 ? -11.666 -4.085 34.743 1.00 92.12 181 TYR A N 1
ATOM 1440 C CA . TYR A 1 181 ? -11.120 -5.095 35.655 1.00 92.12 181 TYR A CA 1
ATOM 1441 C C . TYR A 1 181 ? -11.527 -4.835 37.108 1.00 92.12 181 TYR A C 1
ATOM 1443 O O . TYR A 1 181 ? -12.025 -5.741 37.774 1.00 92.12 181 TYR A O 1
ATOM 1451 N N . SER A 1 182 ? -11.392 -3.595 37.587 1.00 93.38 182 SER A N 1
ATOM 1452 C CA . SER A 1 182 ? -11.715 -3.244 38.976 1.00 93.38 182 SER A CA 1
ATOM 1453 C C . SER A 1 182 ? -13.195 -3.468 39.319 1.00 93.38 182 SER A C 1
ATOM 1455 O O . SER A 1 182 ? -13.527 -3.949 40.404 1.00 93.38 182 SER A O 1
ATOM 1457 N N . THR A 1 183 ? -14.099 -3.155 38.390 1.00 92.75 183 THR A N 1
ATOM 1458 C CA . THR A 1 183 ? -15.541 -3.321 38.567 1.00 92.75 183 THR A CA 1
ATOM 1459 C C . THR A 1 183 ? -15.943 -4.780 38.391 1.00 92.75 183 THR A C 1
ATOM 1461 O O . THR A 1 183 ? -16.785 -5.264 39.143 1.00 92.75 183 THR A O 1
ATOM 1464 N N . SER A 1 184 ? -15.280 -5.521 37.499 1.00 91.38 184 SER A N 1
ATOM 1465 C CA . SER A 1 184 ? -15.465 -6.972 37.371 1.00 91.38 184 SER A CA 1
ATOM 1466 C C . SER A 1 184 ? -15.063 -7.709 38.650 1.00 91.38 184 SER A C 1
ATOM 1468 O O . SER A 1 184 ? -15.801 -8.574 39.110 1.00 91.38 184 SER A O 1
ATOM 1470 N N . GLU A 1 185 ? -13.952 -7.334 39.294 1.00 92.62 185 GLU A N 1
ATOM 1471 C CA . GLU A 1 185 ? -13.559 -7.904 40.591 1.00 92.62 185 GLU A CA 1
ATOM 1472 C C . GLU A 1 185 ? -14.605 -7.661 41.684 1.00 92.62 185 GLU A C 1
ATOM 1474 O O . GLU A 1 185 ? -14.921 -8.578 42.447 1.00 92.62 185 GLU A O 1
ATOM 1479 N N . LYS A 1 186 ? -15.163 -6.444 41.755 1.00 93.69 186 LYS A N 1
ATOM 1480 C CA . LYS A 1 186 ? -16.263 -6.122 42.681 1.00 93.69 186 LYS A CA 1
ATOM 1481 C C . LYS A 1 186 ? -17.491 -6.979 42.383 1.00 93.69 186 LYS A C 1
ATOM 1483 O O . LYS A 1 186 ? -18.049 -7.584 43.292 1.00 93.69 186 LYS A O 1
ATOM 1488 N N . LEU A 1 187 ? -17.862 -7.078 41.109 1.00 93.94 187 LEU A N 1
ATOM 1489 C CA . LEU A 1 187 ? -19.008 -7.846 40.636 1.00 93.94 187 LEU A CA 1
ATOM 1490 C C . LEU A 1 187 ? -18.861 -9.339 40.962 1.00 93.94 187 LEU A C 1
ATOM 1492 O O . LEU A 1 187 ? -19.814 -9.956 41.429 1.00 93.94 187 LEU A O 1
ATOM 1496 N N . PHE A 1 188 ? -17.672 -9.930 40.814 1.00 93.38 188 PHE A N 1
ATOM 1497 C CA . PHE A 1 188 ? -17.457 -11.336 41.169 1.00 93.38 188 PHE A CA 1
ATOM 1498 C C . PHE A 1 188 ? -17.668 -11.620 42.662 1.00 93.38 188 PHE A C 1
ATOM 1500 O O . PHE A 1 188 ? -18.167 -12.699 42.997 1.00 93.38 188 PHE A O 1
ATOM 1507 N N . ARG A 1 189 ? -17.357 -10.656 43.539 1.00 92.19 189 ARG A N 1
ATOM 1508 C CA . ARG A 1 189 ? -17.536 -10.754 44.999 1.00 92.19 189 ARG A CA 1
ATOM 1509 C C . ARG A 1 189 ? -18.941 -10.386 45.480 1.00 92.19 189 ARG A C 1
ATOM 1511 O O . ARG A 1 189 ? -19.281 -10.710 46.609 1.00 92.19 189 ARG A O 1
ATOM 1518 N N . GLU A 1 190 ? -19.730 -9.701 44.659 1.00 93.19 190 GLU A N 1
ATOM 1519 C CA . GLU A 1 190 ? -21.068 -9.238 45.028 1.00 93.19 190 GLU A CA 1
ATOM 1520 C C . GLU A 1 190 ? -22.083 -10.387 45.004 1.00 93.19 190 GLU A C 1
ATOM 1522 O O . GLU A 1 190 ? -22.121 -11.175 44.062 1.00 93.19 190 GLU A O 1
ATOM 1527 N N . GLU A 1 191 ? -22.915 -10.497 46.034 1.00 88.12 191 GLU A N 1
ATOM 1528 C CA . GLU A 1 191 ? -23.929 -11.555 46.145 1.00 88.12 191 GLU A CA 1
ATOM 1529 C C . GLU A 1 191 ? -25.312 -11.064 45.707 1.00 88.12 191 GLU A C 1
ATOM 1531 O O . GLU A 1 191 ? -26.129 -11.847 45.219 1.00 88.12 191 GL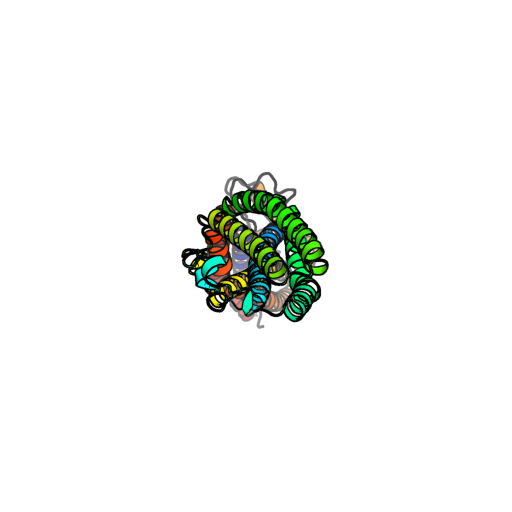U A O 1
ATOM 1536 N N . ASP A 1 192 ? -25.571 -9.759 45.822 1.00 90.19 192 ASP A N 1
ATOM 1537 C CA . ASP A 1 192 ? -26.831 -9.169 45.394 1.00 90.19 192 ASP A CA 1
ATOM 1538 C C . ASP A 1 192 ? -26.911 -9.094 43.862 1.00 90.19 192 ASP A C 1
ATOM 1540 O O . ASP A 1 192 ? -26.101 -8.450 43.184 1.00 90.19 192 ASP A O 1
ATOM 1544 N N . ARG A 1 193 ? -27.938 -9.741 43.305 1.00 87.50 193 ARG A N 1
ATOM 1545 C CA . ARG A 1 193 ? -28.204 -9.772 41.862 1.00 87.50 193 ARG A CA 1
ATOM 1546 C C . ARG A 1 193 ? -28.353 -8.376 41.264 1.00 87.50 193 ARG A C 1
ATOM 1548 O O . ARG A 1 193 ? -27.759 -8.098 40.225 1.00 87.50 193 ARG A O 1
ATOM 1555 N N . SER A 1 194 ? -29.164 -7.520 41.880 1.00 88.88 194 SER A N 1
ATOM 1556 C CA . SER A 1 194 ? -29.439 -6.184 41.349 1.00 88.88 194 SER A CA 1
ATOM 1557 C C . SER A 1 194 ? -28.168 -5.342 41.340 1.00 88.88 194 SER A C 1
ATOM 1559 O O . SER A 1 194 ? -27.904 -4.647 40.362 1.00 88.88 194 SER A O 1
ATOM 1561 N N . LYS A 1 195 ? -27.327 -5.461 42.373 1.00 90.75 195 LYS A N 1
ATOM 1562 C CA . LYS A 1 195 ? -26.013 -4.810 42.400 1.00 90.75 195 LYS A CA 1
ATOM 1563 C C . LYS A 1 195 ? -25.068 -5.359 41.331 1.00 90.75 195 LYS A C 1
ATOM 1565 O O . LYS A 1 195 ? -24.419 -4.559 40.666 1.00 90.75 195 LYS A O 1
ATOM 1570 N N . CYS A 1 196 ? -25.023 -6.676 41.108 1.00 90.94 196 CYS A N 1
ATOM 1571 C CA . CYS A 1 196 ? -24.214 -7.269 40.033 1.00 90.94 196 CYS A CA 1
ATOM 1572 C C . CYS A 1 196 ? -24.593 -6.705 38.657 1.00 90.94 196 CYS A C 1
ATOM 1574 O O . CYS A 1 196 ? -23.720 -6.307 37.887 1.00 90.94 196 CYS A O 1
ATOM 1576 N N . VAL A 1 197 ? -25.896 -6.650 38.363 1.00 91.25 197 VAL A N 1
ATOM 1577 C CA . VAL A 1 197 ? -26.410 -6.098 37.103 1.00 91.25 197 VAL A CA 1
ATOM 1578 C C . VAL A 1 197 ? -26.069 -4.611 36.990 1.00 91.25 197 VAL A C 1
ATOM 1580 O O . VAL A 1 197 ? -25.544 -4.193 35.963 1.00 91.25 197 VAL A O 1
ATOM 1583 N N . ASN A 1 198 ? -26.275 -3.826 38.051 1.00 91.62 198 ASN A N 1
ATOM 1584 C CA . ASN A 1 198 ? -25.969 -2.392 38.051 1.00 91.62 198 ASN A CA 1
ATOM 1585 C C . ASN A 1 198 ? -24.475 -2.101 37.827 1.00 91.62 198 ASN A C 1
ATOM 1587 O O . ASN A 1 198 ? -24.146 -1.179 37.086 1.00 91.62 198 ASN A O 1
ATOM 1591 N N . LEU A 1 199 ? -23.570 -2.897 38.408 1.00 92.50 199 LEU A N 1
ATOM 1592 C CA . LEU A 1 199 ? -22.125 -2.766 38.176 1.00 92.50 199 LEU A CA 1
ATOM 1593 C C . LEU A 1 199 ? -21.753 -3.037 36.709 1.00 92.50 199 LEU A C 1
ATOM 1595 O O . LEU A 1 199 ? -20.891 -2.357 36.154 1.00 92.50 199 LEU A O 1
ATOM 1599 N N . LEU A 1 200 ? -22.407 -4.009 36.064 1.00 91.75 200 LEU A N 1
ATOM 1600 C CA . LEU A 1 200 ? -22.191 -4.280 34.642 1.00 91.75 200 LEU A CA 1
ATOM 1601 C C . LEU A 1 200 ? -22.772 -3.173 33.752 1.00 91.75 200 LEU A C 1
ATOM 1603 O O . LEU A 1 200 ? -22.137 -2.791 32.771 1.00 91.75 200 LEU A O 1
ATOM 1607 N N . ILE A 1 201 ? -23.935 -2.621 34.110 1.00 91.94 201 ILE A N 1
ATOM 1608 C CA . ILE A 1 201 ? -24.499 -1.459 33.414 1.00 91.94 201 ILE A CA 1
ATOM 1609 C C . ILE A 1 201 ? -23.558 -0.250 33.529 1.00 91.94 201 ILE A C 1
ATOM 1611 O O . ILE A 1 201 ? -23.340 0.432 32.533 1.00 91.94 201 ILE A O 1
ATOM 1615 N N . GLU A 1 202 ? -22.940 -0.011 34.690 1.00 91.56 202 GLU A N 1
ATOM 1616 C CA . GLU A 1 202 ? -21.962 1.074 34.865 1.00 91.56 202 GLU A CA 1
ATOM 1617 C C . GLU A 1 202 ? -20.778 0.941 33.891 1.00 91.56 202 GLU A C 1
ATOM 1619 O O . GLU A 1 202 ? -20.394 1.912 33.237 1.00 91.56 202 GLU A O 1
ATOM 1624 N N . ILE A 1 203 ? -20.221 -0.269 33.752 1.00 91.00 203 ILE A N 1
ATOM 1625 C CA . ILE A 1 203 ? -19.153 -0.560 32.781 1.00 91.00 203 ILE A CA 1
ATOM 1626 C C . ILE A 1 203 ? -19.636 -0.298 31.351 1.00 91.00 203 ILE A C 1
ATOM 1628 O O . ILE A 1 203 ? -18.933 0.348 30.574 1.00 91.00 203 ILE A O 1
ATOM 1632 N N . LEU A 1 204 ? -20.820 -0.807 30.994 1.00 91.81 204 LEU A N 1
ATOM 1633 C CA . LEU A 1 204 ? -21.398 -0.635 29.661 1.00 91.81 204 LEU A CA 1
ATOM 1634 C C . LEU A 1 204 ? -21.608 0.844 29.334 1.00 91.81 204 LEU A C 1
ATOM 1636 O O . LEU A 1 204 ? -21.253 1.274 28.241 1.00 91.81 204 LEU A O 1
ATOM 1640 N N . GLN A 1 205 ? -22.101 1.635 30.287 1.00 91.06 205 GLN A N 1
ATOM 1641 C CA . GLN A 1 205 ? -22.293 3.072 30.114 1.00 91.06 205 GLN A CA 1
ATOM 1642 C C . GLN A 1 205 ? -20.970 3.783 29.825 1.00 91.06 205 GLN A C 1
ATOM 1644 O O . GLN A 1 205 ? -20.872 4.542 28.866 1.00 91.06 205 GLN A O 1
ATOM 1649 N N . LYS A 1 206 ? -19.921 3.471 30.590 1.00 90.81 206 LYS A N 1
ATOM 1650 C CA . LYS A 1 206 ? -18.577 4.022 30.365 1.00 90.81 206 LYS A CA 1
ATOM 1651 C C . LYS A 1 206 ? -18.000 3.619 29.012 1.00 90.81 206 LYS A C 1
ATOM 1653 O O . LYS A 1 206 ? -17.341 4.422 28.356 1.00 90.81 206 LYS A O 1
ATOM 1658 N N . ALA A 1 207 ? -18.257 2.390 28.575 1.00 88.75 207 ALA A N 1
ATOM 1659 C CA . ALA A 1 207 ? -17.820 1.923 27.269 1.00 88.75 207 ALA A CA 1
ATOM 1660 C C . ALA A 1 207 ? -18.593 2.602 26.120 1.00 88.75 207 ALA A C 1
ATOM 1662 O O . ALA A 1 207 ? -17.976 2.960 25.118 1.00 88.75 207 ALA A O 1
ATOM 1663 N N . ILE A 1 208 ? -19.899 2.858 26.282 1.00 88.00 208 ILE A N 1
ATOM 1664 C CA . ILE A 1 208 ? -20.697 3.679 25.351 1.00 88.00 208 ILE A CA 1
ATOM 1665 C C . ILE A 1 208 ? -20.143 5.109 25.293 1.00 88.00 208 ILE A C 1
ATOM 1667 O O . ILE A 1 208 ? -19.949 5.656 24.209 1.00 88.00 208 ILE A O 1
ATOM 1671 N N . ASP A 1 209 ? -19.850 5.716 26.444 1.00 88.44 209 ASP A N 1
ATOM 1672 C CA . ASP A 1 209 ? -19.306 7.075 26.526 1.00 88.44 209 ASP A CA 1
ATOM 1673 C C . ASP A 1 209 ? -17.931 7.179 25.848 1.00 88.44 209 ASP A C 1
ATOM 1675 O O . ASP A 1 209 ? -17.645 8.140 25.124 1.00 88.44 209 ASP A O 1
ATOM 1679 N N . PHE A 1 210 ? -17.091 6.157 26.022 1.00 87.00 210 PHE A N 1
ATOM 1680 C CA . PHE A 1 210 ? -15.820 6.058 25.319 1.00 87.00 210 PHE A CA 1
ATOM 1681 C C . PHE A 1 210 ? -16.017 5.884 23.807 1.00 87.00 210 PHE A C 1
ATOM 1683 O O . PHE A 1 210 ? -15.392 6.609 23.035 1.00 87.00 210 PHE A O 1
ATOM 1690 N N . ALA A 1 211 ? -16.923 5.004 23.368 1.00 82.75 211 ALA A N 1
ATOM 1691 C CA . ALA A 1 211 ? -17.243 4.828 21.949 1.00 82.75 211 ALA A CA 1
ATOM 1692 C C . ALA A 1 211 ? -17.730 6.138 21.304 1.00 82.75 211 ALA A C 1
ATOM 1694 O O . ALA A 1 211 ? -17.310 6.485 20.201 1.00 82.75 211 ALA A O 1
ATOM 1695 N N . HIS A 1 212 ? -18.540 6.921 22.020 1.00 82.38 212 HIS A N 1
ATOM 1696 C CA . HIS A 1 212 ? -18.973 8.237 21.561 1.00 82.38 212 HIS A CA 1
ATOM 1697 C C . HIS A 1 212 ? -17.807 9.238 21.488 1.00 82.38 212 HIS A C 1
ATOM 1699 O O . HIS A 1 212 ? -17.745 10.053 20.565 1.00 82.38 212 HIS A O 1
ATOM 1705 N N . THR A 1 213 ? -16.862 9.185 22.428 1.00 84.62 213 THR A N 1
ATOM 1706 C CA . THR A 1 213 ? -15.644 10.008 22.366 1.00 84.62 213 THR A CA 1
ATOM 1707 C C . THR A 1 213 ? -14.788 9.652 21.150 1.00 84.62 213 THR A C 1
ATOM 1709 O O . THR A 1 213 ? -14.343 10.552 20.439 1.00 84.62 213 THR A O 1
ATOM 1712 N N . VAL A 1 214 ? -14.606 8.355 20.868 1.00 81.25 214 VAL A N 1
ATOM 1713 C CA . VAL A 1 214 ? -13.928 7.872 19.652 1.00 81.25 214 VAL A CA 1
ATOM 1714 C C . VAL A 1 214 ? -14.627 8.421 18.412 1.00 81.25 214 VAL A C 1
ATOM 1716 O O . VAL A 1 214 ? -13.979 8.989 17.540 1.00 81.25 214 VAL A O 1
ATOM 1719 N N . TRP A 1 215 ? -15.951 8.310 18.354 1.00 77.88 215 TRP A N 1
ATOM 1720 C CA . TRP A 1 215 ? -16.738 8.802 17.232 1.00 77.88 215 TRP A CA 1
ATOM 1721 C C . TRP A 1 215 ? -16.563 10.312 17.008 1.00 77.88 215 TRP A C 1
ATOM 1723 O O . TRP A 1 215 ? -16.207 10.725 15.905 1.00 77.88 215 TRP A O 1
ATOM 1733 N N . LEU A 1 216 ? -16.733 11.136 18.045 1.00 79.50 216 LEU A N 1
ATOM 1734 C CA . LEU A 1 216 ? -16.548 12.588 17.932 1.00 79.50 216 LEU A CA 1
ATOM 1735 C C . LEU A 1 216 ? -15.140 12.955 17.467 1.00 79.50 216 LEU A C 1
ATOM 1737 O O . LEU A 1 216 ? -14.986 13.879 16.673 1.00 79.50 216 LEU A O 1
ATOM 1741 N N . ALA A 1 217 ? -14.128 12.221 17.929 1.00 79.19 217 ALA A N 1
ATOM 1742 C CA . ALA A 1 217 ? -12.751 12.448 17.518 1.00 79.19 217 ALA A CA 1
ATOM 1743 C C . ALA A 1 217 ? -12.522 12.124 16.031 1.00 79.19 217 ALA A C 1
ATOM 1745 O O . ALA A 1 217 ? -11.700 12.766 15.386 1.00 79.19 217 ALA A O 1
ATOM 1746 N N . LEU A 1 218 ? -13.257 11.158 15.473 1.00 76.81 218 LEU A N 1
ATOM 1747 C CA . LEU A 1 218 ? -13.114 10.719 14.083 1.00 76.81 218 LEU A CA 1
ATOM 1748 C C . LEU A 1 218 ? -14.038 11.440 13.096 1.00 76.81 218 LEU A C 1
ATOM 1750 O O . LEU A 1 218 ? -13.827 11.296 11.894 1.00 76.81 218 LEU A O 1
ATOM 1754 N N . LYS A 1 219 ? -15.031 12.200 13.569 1.00 74.44 219 LYS A N 1
ATOM 1755 C CA . LYS A 1 219 ? -16.103 12.786 12.747 1.00 74.44 219 LYS A CA 1
ATOM 1756 C C . LYS A 1 219 ? -15.607 13.571 11.528 1.00 74.44 219 LYS A C 1
ATOM 1758 O O . LYS A 1 219 ? -16.173 13.439 10.450 1.00 74.44 219 LYS A O 1
ATOM 1763 N N . ASP A 1 220 ? -14.538 14.346 11.688 1.00 70.75 220 ASP A N 1
ATOM 1764 C CA . ASP A 1 220 ? -14.002 15.208 10.623 1.00 70.75 220 ASP A CA 1
ATOM 1765 C C . ASP A 1 220 ? -12.925 14.512 9.776 1.00 70.75 220 ASP A C 1
ATOM 1767 O O . ASP A 1 220 ? -12.186 15.141 9.014 1.00 70.75 220 ASP A O 1
ATOM 1771 N N . THR A 1 221 ? -12.796 13.194 9.920 1.00 72.25 221 THR A N 1
ATOM 1772 C CA . THR A 1 221 ? -11.813 12.425 9.175 1.00 72.25 221 THR A CA 1
ATOM 1773 C C . THR A 1 221 ? -12.316 12.153 7.755 1.00 72.25 221 THR A C 1
ATOM 1775 O O . THR A 1 221 ? -13.349 11.503 7.601 1.00 72.25 221 THR A O 1
ATOM 1778 N N . PRO A 1 222 ? -11.551 12.496 6.701 1.00 67.81 222 PRO A N 1
ATOM 1779 C CA . PRO A 1 222 ? -11.956 12.309 5.298 1.00 67.81 222 PRO A CA 1
ATOM 1780 C C . PRO A 1 222 ? -12.075 10.842 4.844 1.00 67.81 222 PRO A C 1
ATOM 1782 O O . PRO A 1 222 ? -12.339 10.573 3.676 1.00 67.81 222 PRO A O 1
ATOM 1785 N N . LEU A 1 223 ? -11.865 9.886 5.748 1.00 69.56 223 LEU A N 1
ATOM 1786 C CA . LEU A 1 223 ? -11.972 8.450 5.494 1.00 69.56 223 LEU A CA 1
ATOM 1787 C C . LEU A 1 223 ? -13.408 7.939 5.539 1.00 69.56 223 LEU A C 1
ATOM 1789 O O . LEU A 1 223 ? -13.695 6.874 4.997 1.00 69.56 223 LEU A O 1
ATOM 1793 N N . PHE A 1 224 ? -14.292 8.686 6.194 1.00 71.94 224 PHE A N 1
ATOM 1794 C CA . PHE A 1 224 ? -15.686 8.328 6.373 1.00 71.94 224 PHE A CA 1
ATOM 1795 C C . PHE A 1 224 ? -16.541 9.305 5.565 1.00 71.94 224 PHE A C 1
ATOM 1797 O O . PHE A 1 224 ? -16.464 10.518 5.726 1.00 71.94 224 PHE A O 1
ATOM 1804 N N . THR A 1 225 ? -17.326 8.768 4.635 1.00 69.50 225 THR A N 1
ATOM 1805 C CA . THR A 1 225 ? -18.207 9.525 3.731 1.00 69.50 225 THR A CA 1
ATOM 1806 C C . THR A 1 225 ? -19.577 9.806 4.340 1.00 69.50 225 THR A C 1
ATOM 1808 O O . THR A 1 225 ? -20.373 10.538 3.756 1.00 69.50 225 THR A O 1
ATOM 1811 N N . LYS A 1 226 ? -19.872 9.183 5.478 1.00 72.06 226 LYS A N 1
ATOM 1812 C CA . LYS A 1 226 ? -21.082 9.369 6.274 1.00 72.06 226 LYS A CA 1
ATOM 1813 C C . LYS A 1 226 ? -20.718 9.345 7.751 1.00 72.06 226 LYS A C 1
ATOM 1815 O O . LYS A 1 226 ? -19.556 9.132 8.101 1.00 72.06 226 LYS A O 1
ATOM 1820 N N . ASP A 1 227 ? -21.700 9.582 8.606 1.00 67.12 227 ASP A N 1
ATOM 1821 C CA . ASP A 1 227 ? -21.445 9.583 10.035 1.00 67.12 227 ASP A CA 1
ATOM 1822 C C . ASP A 1 227 ? -21.018 8.181 10.509 1.00 67.12 227 ASP A C 1
ATOM 1824 O O . ASP A 1 227 ? -21.540 7.177 10.026 1.00 67.12 227 ASP A O 1
ATOM 1828 N N . LEU A 1 228 ? -20.049 8.081 11.425 1.00 65.69 228 LEU A N 1
ATOM 1829 C CA . LEU A 1 228 ? -19.412 6.797 11.761 1.00 65.69 228 LEU A CA 1
ATOM 1830 C C . LEU A 1 228 ? -20.416 5.786 12.340 1.00 65.69 228 LEU A C 1
ATOM 1832 O O . LEU A 1 228 ? -20.315 4.583 12.132 1.00 65.69 228 LEU A O 1
ATOM 1836 N N . VAL A 1 229 ? -21.431 6.313 13.011 1.00 66.75 229 VAL A N 1
ATOM 1837 C CA . VAL A 1 229 ? -22.598 5.603 13.540 1.00 66.75 229 VAL A CA 1
ATOM 1838 C C . VAL A 1 229 ? -23.582 5.094 12.497 1.00 66.75 229 VAL A C 1
ATOM 1840 O O . VAL A 1 229 ? -24.387 4.224 12.805 1.00 66.75 229 VAL A O 1
ATOM 1843 N N . GLU A 1 230 ? -23.547 5.630 11.282 1.00 69.69 230 GLU A N 1
ATOM 1844 C CA . GLU A 1 230 ? -24.373 5.149 10.176 1.00 69.69 230 GLU A CA 1
ATOM 1845 C C . GLU A 1 230 ? -23.704 3.986 9.440 1.00 69.69 230 GLU A C 1
ATOM 1847 O O . GLU A 1 230 ? -24.324 3.384 8.561 1.00 69.69 230 GLU A O 1
ATOM 1852 N N . TYR A 1 231 ? -22.438 3.680 9.751 1.00 72.06 231 TYR A N 1
ATOM 1853 C CA . TYR A 1 231 ? -21.750 2.524 9.197 1.00 72.06 231 TYR A CA 1
ATOM 1854 C C . TYR A 1 231 ? -22.178 1.242 9.899 1.00 72.06 231 TYR A C 1
ATOM 1856 O O . TYR A 1 231 ? -22.018 1.065 11.104 1.00 72.06 231 TYR A O 1
ATOM 1864 N N . THR A 1 232 ? -22.639 0.297 9.094 1.00 77.62 232 THR A N 1
ATOM 1865 C CA . THR A 1 232 ? -22.733 -1.102 9.490 1.00 77.62 232 THR A CA 1
ATOM 1866 C C . THR A 1 232 ? -21.332 -1.702 9.624 1.00 77.62 232 THR A C 1
ATOM 1868 O O . THR A 1 232 ? -20.376 -1.257 8.983 1.00 77.62 232 THR A O 1
ATOM 1871 N N . ILE A 1 233 ? -21.204 -2.765 10.420 1.00 74.88 233 ILE A N 1
ATOM 1872 C CA . ILE A 1 233 ? -19.944 -3.515 10.550 1.00 74.88 233 ILE A CA 1
ATOM 1873 C C . ILE A 1 233 ? -19.464 -4.009 9.180 1.00 74.88 233 ILE A C 1
ATOM 1875 O O . ILE A 1 233 ? -18.270 -3.956 8.895 1.00 74.88 233 ILE A O 1
ATOM 1879 N N . ASP A 1 234 ? -20.384 -4.441 8.314 1.00 77.62 234 ASP A N 1
ATOM 1880 C CA . ASP A 1 234 ? -20.061 -4.890 6.958 1.00 77.62 234 ASP A CA 1
ATOM 1881 C C . ASP A 1 234 ? -19.435 -3.772 6.120 1.00 77.62 234 ASP A C 1
ATOM 1883 O O . ASP A 1 234 ? -18.469 -4.010 5.397 1.00 77.62 234 ASP A O 1
ATOM 1887 N N . GLU A 1 235 ? -19.911 -2.534 6.248 1.00 80.81 235 GLU A N 1
ATOM 1888 C CA . GLU A 1 235 ? -19.298 -1.395 5.564 1.00 80.81 235 GLU A CA 1
ATOM 1889 C C . GLU A 1 235 ? -17.927 -1.035 6.160 1.00 80.81 235 GLU A C 1
ATOM 1891 O O . GLU A 1 235 ? -17.003 -0.720 5.410 1.00 80.81 235 GLU A O 1
ATOM 1896 N N . ILE A 1 236 ? -17.740 -1.142 7.482 1.00 77.38 236 ILE A N 1
ATOM 1897 C CA . ILE A 1 236 ? -16.419 -0.972 8.120 1.00 77.38 236 ILE A CA 1
ATOM 1898 C C . ILE A 1 236 ? -15.442 -2.053 7.628 1.00 77.38 236 ILE A C 1
ATOM 1900 O O . ILE A 1 236 ? -14.288 -1.749 7.311 1.00 77.38 236 ILE A O 1
ATOM 1904 N N . ASN A 1 237 ? -15.905 -3.300 7.499 1.00 76.75 237 ASN A N 1
ATOM 1905 C CA . ASN A 1 237 ? -15.134 -4.403 6.927 1.00 76.75 237 ASN A CA 1
ATOM 1906 C C . ASN A 1 237 ? -14.742 -4.120 5.473 1.00 76.75 237 ASN A C 1
ATOM 1908 O O . ASN A 1 237 ? -13.577 -4.286 5.117 1.00 76.75 237 ASN A O 1
ATOM 1912 N N . GLN A 1 238 ? -15.668 -3.624 4.648 1.00 83.12 238 GLN A N 1
ATOM 1913 C CA . GLN A 1 238 ? -15.377 -3.245 3.261 1.00 83.12 238 GLN A CA 1
ATOM 1914 C C . GLN A 1 238 ? -14.322 -2.133 3.174 1.00 83.12 238 GLN A C 1
ATOM 1916 O O . GLN A 1 238 ? -13.431 -2.192 2.323 1.00 83.12 238 GLN A O 1
ATOM 1921 N N . ILE A 1 239 ? -14.369 -1.140 4.071 1.00 79.62 239 ILE A N 1
ATOM 1922 C CA . ILE A 1 239 ? -13.328 -0.106 4.162 1.00 79.62 239 ILE A CA 1
ATOM 1923 C C . ILE A 1 239 ? -11.980 -0.747 4.522 1.00 79.62 239 ILE A C 1
ATOM 1925 O O . ILE A 1 239 ? -10.977 -0.481 3.856 1.00 79.62 239 ILE A O 1
ATOM 1929 N N . ALA A 1 240 ? -11.941 -1.626 5.527 1.00 78.75 240 ALA A N 1
ATOM 1930 C CA . ALA A 1 240 ? -10.716 -2.313 5.937 1.00 78.75 240 ALA A CA 1
ATOM 1931 C C . ALA A 1 240 ? -10.120 -3.168 4.803 1.00 78.75 240 ALA A C 1
ATOM 1933 O O . ALA A 1 240 ? -8.920 -3.086 4.527 1.00 78.75 240 ALA A O 1
ATOM 1934 N N . GLU A 1 241 ? -10.952 -3.925 4.085 1.00 82.38 241 GLU A N 1
ATOM 1935 C CA . GLU A 1 241 ? -10.543 -4.691 2.905 1.00 82.38 241 GLU A CA 1
ATOM 1936 C C . GLU A 1 241 ? -9.993 -3.787 1.799 1.00 82.38 241 GLU A C 1
ATOM 1938 O O . GLU A 1 241 ? -8.987 -4.122 1.161 1.00 82.38 241 GLU A O 1
ATOM 1943 N N . ARG A 1 242 ? -10.603 -2.613 1.596 1.00 82.56 242 ARG A N 1
ATOM 1944 C CA . ARG A 1 242 ? -10.131 -1.633 0.616 1.00 82.56 242 ARG A CA 1
ATOM 1945 C C . ARG A 1 242 ? -8.743 -1.107 0.972 1.00 82.56 242 ARG A C 1
ATOM 1947 O O . ARG A 1 242 ? -7.890 -1.045 0.087 1.00 82.56 242 ARG A O 1
ATOM 1954 N N . PHE A 1 243 ? -8.474 -0.812 2.244 1.00 80.12 243 PHE A N 1
ATOM 1955 C CA . PHE A 1 243 ? -7.127 -0.467 2.710 1.00 80.12 243 PHE A CA 1
ATOM 1956 C C . PHE A 1 243 ? -6.133 -1.611 2.485 1.00 80.12 243 PHE A C 1
ATOM 1958 O O . PHE A 1 243 ? -5.050 -1.388 1.938 1.00 80.12 243 PHE A O 1
ATOM 1965 N N . SER A 1 244 ? -6.500 -2.851 2.816 1.00 80.88 244 SER A N 1
ATOM 1966 C CA . SER A 1 244 ? -5.646 -4.011 2.538 1.00 80.88 244 SER A CA 1
ATOM 1967 C C . SER A 1 244 ? -5.351 -4.176 1.044 1.00 80.88 244 SER A C 1
ATOM 1969 O O . SER A 1 244 ? -4.233 -4.549 0.679 1.00 80.88 244 SER A O 1
ATOM 1971 N N . GLN A 1 245 ? -6.308 -3.876 0.164 1.00 86.31 245 GLN A N 1
ATOM 1972 C CA . GLN A 1 245 ? -6.088 -3.891 -1.281 1.00 86.31 245 GLN A CA 1
ATOM 1973 C C . GLN A 1 245 ? -5.128 -2.777 -1.719 1.00 86.31 245 GLN A C 1
ATOM 1975 O O . GLN A 1 245 ? -4.142 -3.065 -2.398 1.00 86.31 245 GLN A O 1
ATOM 1980 N N . ILE A 1 246 ? -5.337 -1.544 -1.248 1.00 84.06 246 ILE A N 1
ATOM 1981 C CA . ILE A 1 246 ? -4.444 -0.400 -1.500 1.00 84.06 246 ILE A CA 1
ATOM 1982 C C . ILE A 1 246 ? -3.004 -0.732 -1.080 1.00 84.06 246 ILE A C 1
ATOM 1984 O O . ILE A 1 246 ? -2.060 -0.477 -1.828 1.00 84.06 246 ILE A O 1
ATOM 1988 N N . LYS A 1 247 ? -2.812 -1.389 0.072 1.00 81.25 247 LYS A N 1
ATOM 1989 C CA . LYS A 1 247 ? -1.493 -1.859 0.528 1.00 81.25 247 LYS A CA 1
ATOM 1990 C C . LYS A 1 247 ? -0.821 -2.792 -0.474 1.00 81.25 247 LYS A C 1
ATOM 1992 O O . LYS A 1 247 ? 0.378 -2.669 -0.736 1.00 81.25 247 LYS A O 1
ATOM 1997 N N . ARG A 1 248 ? -1.561 -3.778 -0.989 1.00 86.56 248 ARG A N 1
ATOM 1998 C CA . ARG A 1 248 ? -1.032 -4.746 -1.964 1.00 86.56 248 ARG A CA 1
ATOM 1999 C C . ARG A 1 248 ? -0.650 -4.040 -3.256 1.00 86.56 248 ARG A C 1
ATOM 2001 O O . ARG A 1 248 ? 0.443 -4.270 -3.768 1.00 86.56 248 ARG A O 1
ATOM 2008 N N . ASP A 1 249 ? -1.511 -3.150 -3.726 1.00 90.00 249 ASP A N 1
ATOM 2009 C CA . ASP A 1 249 ? -1.316 -2.398 -4.961 1.00 90.00 249 ASP A CA 1
ATOM 2010 C C . ASP A 1 249 ? -0.101 -1.477 -4.879 1.00 90.00 249 ASP A C 1
ATOM 2012 O O . ASP A 1 249 ? 0.736 -1.482 -5.775 1.00 90.00 249 ASP A O 1
ATOM 2016 N N . ILE A 1 250 ? 0.087 -0.771 -3.766 1.00 82.56 250 ILE A N 1
ATOM 2017 C CA . ILE A 1 250 ? 1.247 0.109 -3.576 1.00 82.56 250 ILE A CA 1
ATOM 2018 C C . ILE A 1 250 ? 2.555 -0.687 -3.534 1.00 82.56 250 ILE A C 1
ATOM 2020 O O . ILE A 1 250 ? 3.543 -0.291 -4.157 1.00 82.56 250 ILE A O 1
ATOM 2024 N N . ASN A 1 251 ? 2.547 -1.869 -2.913 1.00 83.38 251 ASN A N 1
ATOM 2025 C CA . ASN A 1 251 ? 3.690 -2.778 -2.975 1.00 83.38 251 ASN A CA 1
ATOM 2026 C C . ASN A 1 251 ? 3.978 -3.264 -4.406 1.00 83.38 251 ASN A C 1
ATOM 2028 O O . ASN A 1 251 ? 5.145 -3.424 -4.775 1.00 83.38 251 ASN A O 1
ATOM 2032 N N . ILE A 1 252 ? 2.941 -3.499 -5.217 1.00 89.62 252 ILE A N 1
ATOM 2033 C CA . ILE A 1 252 ? 3.093 -3.836 -6.639 1.00 89.62 252 ILE A CA 1
ATOM 2034 C C . ILE A 1 252 ? 3.706 -2.654 -7.394 1.00 89.62 252 ILE A C 1
ATOM 2036 O O . ILE A 1 252 ? 4.691 -2.857 -8.101 1.00 89.62 252 ILE A O 1
ATOM 2040 N N . ILE A 1 253 ? 3.191 -1.431 -7.209 1.00 85.31 253 ILE A N 1
ATOM 2041 C CA . ILE A 1 253 ? 3.719 -0.208 -7.841 1.00 85.31 253 ILE A CA 1
ATOM 2042 C C . ILE A 1 253 ? 5.217 -0.093 -7.578 1.00 85.31 253 ILE A C 1
ATOM 2044 O O . ILE A 1 253 ? 6.000 0.098 -8.505 1.00 85.31 253 ILE A O 1
ATOM 2048 N N . VAL A 1 254 ? 5.627 -0.259 -6.325 1.00 80.94 254 VAL A N 1
ATOM 2049 C CA . VAL A 1 254 ? 7.023 -0.142 -5.898 1.00 80.94 254 VAL A CA 1
ATOM 2050 C C . VAL A 1 254 ? 7.907 -1.200 -6.553 1.00 80.94 254 VAL A C 1
ATOM 2052 O O . VAL A 1 254 ? 8.860 -0.850 -7.251 1.00 80.94 254 VAL A O 1
ATOM 2055 N N . LYS A 1 255 ? 7.559 -2.484 -6.414 1.00 85.50 255 LYS A N 1
ATOM 2056 C CA . LYS A 1 255 ? 8.346 -3.587 -6.989 1.00 85.50 255 LYS A CA 1
ATOM 2057 C C . LYS A 1 255 ? 8.427 -3.499 -8.509 1.00 85.50 255 LYS A C 1
ATOM 2059 O O . LYS A 1 255 ? 9.488 -3.705 -9.096 1.00 85.50 255 LYS A O 1
ATOM 2064 N N . CYS A 1 256 ? 7.310 -3.194 -9.162 1.00 89.75 256 CYS A N 1
ATOM 2065 C CA . CYS A 1 256 ? 7.277 -3.080 -10.609 1.00 89.75 256 CYS A CA 1
ATOM 2066 C C . CYS A 1 256 ? 8.050 -1.850 -11.090 1.00 89.75 256 CYS A C 1
ATOM 2068 O O . CYS A 1 256 ? 8.722 -1.961 -12.104 1.00 89.75 256 CYS A O 1
ATOM 2070 N N . ARG A 1 257 ? 8.055 -0.720 -10.371 1.00 84.56 257 ARG A N 1
ATOM 2071 C CA . ARG A 1 257 ? 8.888 0.444 -10.730 1.00 84.56 257 ARG A CA 1
ATOM 2072 C C . ARG A 1 257 ? 10.383 0.145 -10.693 1.00 84.56 257 ARG A C 1
ATOM 2074 O O . ARG A 1 257 ? 11.089 0.565 -11.608 1.00 84.56 257 ARG A O 1
ATOM 2081 N N . GLU A 1 258 ? 10.855 -0.605 -9.700 1.00 80.25 258 GLU A N 1
ATOM 2082 C CA . GLU A 1 258 ? 12.246 -1.081 -9.678 1.00 80.25 258 GLU A CA 1
ATOM 2083 C C . GLU A 1 258 ? 12.550 -1.955 -10.899 1.00 80.25 258 GLU A C 1
ATOM 2085 O O . GLU A 1 258 ? 13.545 -1.738 -11.588 1.00 80.25 258 GLU A O 1
ATOM 2090 N N . LYS A 1 259 ? 11.648 -2.891 -11.222 1.00 86.25 259 LYS A N 1
ATOM 2091 C CA . LYS A 1 259 ? 11.796 -3.783 -12.378 1.00 86.25 259 LYS A CA 1
ATOM 2092 C C . LYS A 1 259 ? 11.738 -3.053 -13.717 1.00 86.25 259 LYS A C 1
ATOM 2094 O O . LYS A 1 259 ? 12.515 -3.378 -14.608 1.00 86.25 259 LYS A O 1
ATOM 2099 N N . ILE A 1 260 ? 10.867 -2.054 -13.866 1.00 85.69 260 ILE A N 1
ATOM 2100 C CA . ILE A 1 260 ? 10.801 -1.210 -15.067 1.00 85.69 260 ILE A CA 1
ATOM 2101 C C . ILE A 1 260 ? 12.178 -0.621 -15.352 1.00 85.69 260 ILE A C 1
ATOM 2103 O O . ILE A 1 260 ? 12.647 -0.705 -16.487 1.00 85.69 260 ILE A O 1
ATOM 2107 N N . TYR A 1 261 ? 12.804 -0.051 -14.323 1.00 79.31 261 TYR A N 1
ATOM 2108 C CA . TYR A 1 261 ? 14.108 0.581 -14.423 1.00 79.31 261 TYR A CA 1
ATOM 2109 C C . TYR A 1 261 ? 15.223 -0.436 -14.698 1.00 79.31 261 TYR A C 1
ATOM 2111 O O . TYR A 1 261 ? 15.996 -0.246 -15.633 1.00 79.31 261 TYR A O 1
ATOM 2119 N N . GLU A 1 262 ? 15.284 -1.523 -13.922 1.00 82.50 262 GLU A N 1
ATOM 2120 C CA . GLU A 1 262 ? 16.293 -2.583 -14.061 1.00 82.50 262 GLU A CA 1
ATOM 2121 C C . GLU A 1 262 ? 16.312 -3.124 -15.495 1.00 82.50 262 GLU A C 1
ATOM 2123 O O . GLU A 1 262 ? 17.344 -3.118 -16.166 1.00 82.50 262 GLU A O 1
ATOM 2128 N N . HIS A 1 263 ? 15.137 -3.499 -16.000 1.00 88.50 263 HIS A N 1
ATOM 2129 C CA . HIS A 1 263 ? 14.990 -4.041 -17.343 1.00 88.50 263 HIS A CA 1
ATOM 2130 C C . HIS A 1 263 ? 15.192 -2.982 -18.434 1.00 88.50 263 HIS A C 1
ATOM 2132 O O . HIS A 1 263 ? 15.749 -3.291 -19.485 1.00 88.50 263 HIS A O 1
ATOM 2138 N N . ALA A 1 264 ? 14.809 -1.720 -18.199 1.00 83.19 264 ALA A N 1
ATOM 2139 C CA . ALA A 1 264 ? 15.099 -0.638 -19.138 1.00 83.19 264 ALA A CA 1
ATOM 2140 C C . ALA A 1 264 ? 16.612 -0.429 -19.292 1.00 83.19 264 ALA A C 1
ATOM 2142 O O . ALA A 1 264 ? 17.096 -0.366 -20.416 1.00 83.19 264 ALA A O 1
ATOM 2143 N N . ILE A 1 265 ? 17.377 -0.388 -18.197 1.00 81.25 265 ILE A N 1
ATOM 2144 C CA . ILE A 1 265 ? 18.840 -0.261 -18.266 1.00 81.25 265 ILE A CA 1
ATOM 2145 C C . ILE A 1 265 ? 19.465 -1.473 -18.949 1.00 81.25 265 ILE A C 1
ATOM 2147 O O . ILE A 1 265 ? 20.261 -1.306 -19.876 1.00 81.25 265 ILE A O 1
ATOM 2151 N N . ASN A 1 266 ? 19.082 -2.685 -18.544 1.00 84.25 266 ASN A N 1
ATOM 2152 C CA . ASN A 1 266 ? 19.622 -3.913 -19.126 1.00 84.25 266 ASN A CA 1
ATOM 2153 C C . ASN A 1 266 ? 19.388 -3.979 -20.635 1.00 84.25 266 ASN A C 1
ATOM 2155 O O . ASN A 1 266 ? 20.283 -4.379 -21.380 1.00 84.25 266 ASN A O 1
ATOM 2159 N N . CYS A 1 267 ? 18.225 -3.517 -21.098 1.00 87.81 267 CYS A N 1
ATOM 2160 C CA . CYS A 1 267 ? 17.894 -3.452 -22.512 1.00 87.81 267 CYS A CA 1
ATOM 2161 C C . CYS A 1 267 ? 18.962 -2.710 -23.337 1.00 87.81 267 CYS A C 1
ATOM 2163 O O . CYS A 1 267 ? 19.338 -3.167 -24.420 1.00 87.81 267 CYS A O 1
ATOM 2165 N N . PHE A 1 268 ? 19.504 -1.610 -22.813 1.00 86.38 268 PHE A N 1
ATOM 2166 C CA . PHE A 1 268 ? 20.532 -0.818 -23.493 1.00 86.38 268 PHE A CA 1
ATOM 2167 C C . PHE A 1 268 ? 21.944 -1.319 -23.210 1.00 86.38 268 PHE A C 1
ATOM 2169 O O . PHE A 1 268 ? 22.768 -1.397 -24.125 1.00 86.38 268 PHE A O 1
ATOM 2176 N N . MET A 1 269 ? 22.217 -1.701 -21.963 1.00 85.81 269 MET A N 1
ATOM 2177 C CA . MET A 1 269 ? 23.536 -2.168 -21.545 1.00 85.81 269 MET A CA 1
ATOM 2178 C C . MET A 1 269 ? 23.944 -3.449 -22.261 1.00 85.81 269 MET A C 1
ATOM 2180 O O . MET A 1 269 ? 25.103 -3.581 -22.634 1.00 85.81 269 MET A O 1
ATOM 2184 N N . VAL A 1 270 ? 23.014 -4.369 -22.528 1.00 91.62 270 VAL A N 1
ATOM 2185 C CA . VAL A 1 270 ? 23.315 -5.597 -23.280 1.00 91.62 270 VAL A CA 1
ATOM 2186 C C . VAL A 1 270 ? 23.816 -5.280 -24.695 1.00 91.62 270 VAL A C 1
ATOM 2188 O O . VAL A 1 270 ? 24.801 -5.868 -25.141 1.00 91.62 270 VAL A O 1
ATOM 2191 N N . ILE A 1 271 ? 23.204 -4.307 -25.379 1.00 92.12 271 ILE A N 1
ATOM 2192 C CA . ILE A 1 271 ? 23.652 -3.861 -26.708 1.00 92.12 271 ILE A CA 1
ATOM 2193 C C . ILE A 1 271 ? 25.011 -3.172 -26.614 1.00 92.12 271 ILE A C 1
ATOM 2195 O O . ILE A 1 271 ? 25.910 -3.479 -27.394 1.00 92.12 271 ILE A O 1
ATOM 2199 N N . LEU A 1 272 ? 25.192 -2.270 -25.649 1.00 90.06 272 LEU A N 1
ATOM 2200 C CA . LEU A 1 272 ? 26.441 -1.527 -25.506 1.00 90.06 272 LEU A CA 1
ATOM 2201 C C . LEU A 1 272 ? 27.627 -2.445 -25.164 1.00 90.06 272 LEU A C 1
ATOM 2203 O O . LEU A 1 272 ? 28.693 -2.326 -25.768 1.00 90.06 272 LEU A O 1
ATOM 2207 N N . LYS A 1 273 ? 27.424 -3.412 -24.263 1.00 91.12 273 LYS A N 1
ATOM 2208 C CA . LYS A 1 273 ? 28.411 -4.446 -23.921 1.00 91.12 273 LYS A CA 1
ATOM 2209 C C . LYS A 1 273 ? 28.806 -5.271 -25.140 1.00 91.12 273 LYS A C 1
ATOM 2211 O O . LYS A 1 273 ? 29.988 -5.549 -25.323 1.00 91.12 273 LYS A O 1
ATOM 2216 N N . ALA A 1 274 ? 27.845 -5.619 -25.994 1.00 92.62 274 ALA A N 1
ATOM 2217 C CA . ALA A 1 274 ? 28.130 -6.337 -27.230 1.00 92.62 274 ALA A CA 1
ATOM 2218 C C . ALA A 1 274 ? 28.918 -5.488 -28.232 1.00 92.62 274 ALA A C 1
ATOM 2220 O O . ALA A 1 274 ? 29.861 -5.997 -28.828 1.00 92.62 274 ALA A O 1
ATOM 2221 N N . LEU A 1 275 ? 28.593 -4.198 -28.376 1.00 92.75 275 LEU A N 1
ATOM 2222 C CA . LEU A 1 275 ? 29.322 -3.283 -29.261 1.00 92.75 275 LEU A CA 1
ATOM 2223 C C . LEU A 1 275 ? 30.802 -3.154 -28.881 1.00 92.75 275 LEU A C 1
ATOM 2225 O O . LEU A 1 275 ? 31.656 -3.153 -29.764 1.00 92.75 275 LEU A O 1
ATOM 2229 N N . TRP A 1 276 ? 31.106 -3.057 -27.586 1.00 92.00 276 TRP A N 1
ATOM 2230 C CA . TRP A 1 276 ? 32.472 -2.847 -27.092 1.00 92.00 276 TRP A CA 1
ATOM 2231 C C . TRP A 1 276 ? 33.195 -4.130 -26.672 1.00 92.00 276 TRP A C 1
ATOM 2233 O O . TRP A 1 276 ? 34.372 -4.075 -26.316 1.00 92.00 276 TRP A O 1
ATOM 2243 N N . SER A 1 277 ? 32.501 -5.271 -26.687 1.00 86.88 277 SER A N 1
ATOM 2244 C CA . SER A 1 277 ? 32.996 -6.579 -26.231 1.00 86.88 277 SER A CA 1
ATOM 2245 C C . SER A 1 277 ? 33.608 -6.549 -24.817 1.00 86.88 277 SER A C 1
ATOM 2247 O O . SER A 1 277 ? 34.461 -7.368 -24.480 1.00 86.88 277 SER A O 1
ATOM 2249 N N . SER A 1 278 ? 33.203 -5.579 -23.993 1.00 86.19 278 SER A N 1
ATOM 2250 C CA . SER A 1 278 ? 33.742 -5.325 -22.658 1.00 86.19 278 SER A CA 1
ATOM 2251 C C . SER A 1 278 ? 32.737 -4.530 -21.834 1.00 86.19 278 SER A C 1
ATOM 2253 O O . SER A 1 278 ? 32.323 -3.438 -22.226 1.00 86.19 278 SER A O 1
ATOM 2255 N N . GLU A 1 279 ? 32.371 -5.072 -20.675 1.00 82.38 279 GLU A N 1
ATOM 2256 C CA . GLU A 1 279 ? 31.511 -4.400 -19.698 1.00 82.38 279 GLU A CA 1
ATOM 2257 C C . GLU A 1 279 ? 32.150 -3.118 -19.177 1.00 82.38 279 GLU A C 1
ATOM 2259 O O . GLU A 1 279 ? 31.537 -2.061 -19.264 1.00 82.38 279 GLU A O 1
ATOM 2264 N N . LYS A 1 280 ? 33.429 -3.180 -18.798 1.00 85.94 280 LYS A N 1
ATOM 2265 C CA . LYS A 1 280 ? 34.169 -2.014 -18.313 1.00 85.94 280 LYS A CA 1
ATOM 2266 C C . LYS A 1 280 ? 34.158 -0.853 -19.316 1.00 85.94 280 LYS A C 1
ATOM 2268 O O . LYS A 1 280 ? 33.924 0.286 -18.933 1.00 85.94 280 LYS A O 1
ATOM 2273 N N . ILE A 1 281 ? 34.385 -1.136 -20.603 1.00 86.31 281 ILE A N 1
ATOM 2274 C CA . ILE A 1 281 ? 34.395 -0.089 -21.639 1.00 86.31 281 ILE A CA 1
ATOM 2275 C C . ILE A 1 281 ? 32.978 0.441 -21.881 1.00 86.31 281 ILE A C 1
ATOM 2277 O O . ILE A 1 281 ? 32.799 1.642 -22.059 1.00 86.31 281 ILE A O 1
ATOM 2281 N N . ALA A 1 282 ? 31.962 -0.427 -21.876 1.00 82.38 282 ALA A N 1
ATOM 2282 C CA . ALA A 1 282 ? 30.572 0.003 -21.983 1.00 82.38 282 ALA A CA 1
ATOM 2283 C C . ALA A 1 282 ? 30.185 0.951 -20.832 1.00 82.38 282 ALA A C 1
ATOM 2285 O O . ALA A 1 282 ? 29.613 2.010 -21.088 1.00 82.38 282 ALA A O 1
ATOM 2286 N N . ASP A 1 283 ? 30.568 0.627 -19.597 1.00 78.38 283 ASP A N 1
ATOM 2287 C CA . ASP A 1 283 ? 30.308 1.458 -18.418 1.00 78.38 283 ASP A CA 1
ATOM 2288 C C . ASP A 1 283 ? 31.036 2.809 -18.504 1.00 78.38 283 ASP A C 1
ATOM 2290 O O . ASP A 1 283 ? 30.424 3.856 -18.291 1.00 78.38 283 ASP A O 1
ATOM 2294 N N . GLU A 1 284 ? 32.311 2.819 -18.914 1.00 82.81 284 GLU A N 1
ATOM 2295 C CA . GLU A 1 284 ? 33.082 4.050 -19.158 1.00 82.81 284 GLU A CA 1
ATOM 2296 C C . GLU A 1 284 ? 32.403 4.956 -20.201 1.00 82.81 284 GLU A C 1
ATOM 2298 O O . GLU A 1 284 ? 32.386 6.182 -20.062 1.00 82.81 284 GLU A O 1
ATOM 2303 N N . LYS A 1 285 ? 31.806 4.367 -21.245 1.00 83.56 285 LYS A N 1
ATOM 2304 C CA . LYS A 1 285 ? 31.087 5.105 -22.292 1.00 83.56 285 LYS A CA 1
ATOM 2305 C C . LYS A 1 285 ? 29.787 5.714 -21.779 1.00 83.56 285 LYS A C 1
ATOM 2307 O O . LYS A 1 285 ? 29.524 6.880 -22.071 1.00 83.56 285 LYS A O 1
ATOM 2312 N N . VAL A 1 286 ? 29.005 4.973 -20.992 1.00 77.88 286 VAL A N 1
ATOM 2313 C CA . VAL A 1 286 ? 27.802 5.517 -20.335 1.00 77.88 286 VAL A CA 1
ATOM 2314 C C . VAL A 1 286 ? 28.179 6.646 -19.387 1.00 77.88 286 VAL A C 1
ATOM 2316 O O . VAL A 1 286 ? 27.572 7.713 -19.442 1.00 77.88 286 VAL A O 1
ATOM 2319 N N . PHE A 1 287 ? 29.214 6.445 -18.573 1.00 73.62 287 PHE A N 1
ATOM 2320 C CA . PHE A 1 287 ? 29.684 7.447 -17.628 1.00 73.62 287 PHE A CA 1
ATOM 2321 C C . PHE A 1 287 ? 30.115 8.736 -18.334 1.00 73.62 287 PHE A C 1
ATOM 2323 O O . PHE A 1 287 ? 29.713 9.823 -17.927 1.00 73.62 287 PHE A O 1
ATOM 2330 N N . LYS A 1 288 ? 30.839 8.634 -19.456 1.00 75.94 288 LYS A N 1
ATOM 2331 C CA . LYS A 1 288 ? 31.220 9.799 -20.267 1.00 75.94 288 LYS A CA 1
ATOM 2332 C C . LYS A 1 288 ? 29.999 10.559 -20.807 1.00 75.94 288 LYS A C 1
ATOM 2334 O O . LYS A 1 288 ? 29.949 11.782 -20.712 1.00 75.94 288 LYS A O 1
ATOM 2339 N N . ILE A 1 289 ? 29.000 9.850 -21.335 1.00 74.94 289 ILE A N 1
ATOM 2340 C CA . ILE A 1 289 ? 27.739 10.445 -21.819 1.00 74.94 289 ILE A CA 1
ATOM 2341 C C . ILE A 1 289 ? 26.987 11.141 -20.677 1.00 74.94 289 ILE A C 1
ATOM 2343 O O . ILE A 1 289 ? 26.474 12.246 -20.861 1.00 74.94 289 ILE A O 1
ATOM 2347 N N . MET A 1 290 ? 26.974 10.547 -19.480 1.00 69.38 290 MET A N 1
ATOM 2348 C CA . MET A 1 290 ? 26.418 11.185 -18.287 1.00 69.38 290 MET A CA 1
ATOM 2349 C C . MET A 1 290 ? 27.192 12.454 -17.913 1.00 69.38 290 MET A C 1
ATOM 2351 O O . MET A 1 290 ? 26.578 13.498 -17.725 1.00 69.38 290 MET A O 1
ATOM 2355 N N . GLN A 1 291 ? 28.526 12.426 -17.890 1.00 68.94 291 GLN A N 1
ATOM 2356 C CA . GLN A 1 291 ? 29.341 13.620 -17.632 1.00 68.94 291 GLN A CA 1
ATOM 2357 C C . GLN A 1 291 ? 29.073 14.743 -18.645 1.00 68.94 291 GLN A C 1
ATOM 2359 O O . GLN A 1 291 ? 28.912 15.897 -18.255 1.00 68.94 291 GLN A O 1
ATOM 2364 N N . MET A 1 292 ? 28.959 14.414 -19.935 1.00 68.94 292 MET A N 1
ATOM 2365 C CA . MET A 1 292 ? 28.640 15.389 -20.987 1.00 68.94 292 MET A CA 1
ATOM 2366 C C . MET A 1 292 ? 27.272 16.045 -20.776 1.00 68.94 292 MET A C 1
ATOM 2368 O O . MET A 1 292 ? 27.110 17.240 -21.031 1.00 68.94 292 MET A O 1
ATOM 2372 N N . PHE A 1 293 ? 26.288 15.294 -20.282 1.00 65.44 293 PHE A N 1
ATOM 2373 C CA . PHE A 1 293 ? 24.995 15.857 -19.903 1.00 65.44 293 PHE A CA 1
ATOM 2374 C C . PHE A 1 293 ? 25.121 16.886 -18.781 1.00 65.44 293 PHE A C 1
ATOM 2376 O O . PHE A 1 293 ? 24.522 17.952 -18.874 1.00 65.44 293 PHE A O 1
ATOM 2383 N N . PHE A 1 294 ? 25.919 16.585 -17.754 1.00 61.28 294 PHE A N 1
ATOM 2384 C CA . PHE A 1 294 ? 26.116 17.474 -16.605 1.00 61.28 294 PHE A CA 1
ATOM 2385 C C . PHE A 1 294 ? 26.920 18.732 -16.938 1.00 61.28 294 PH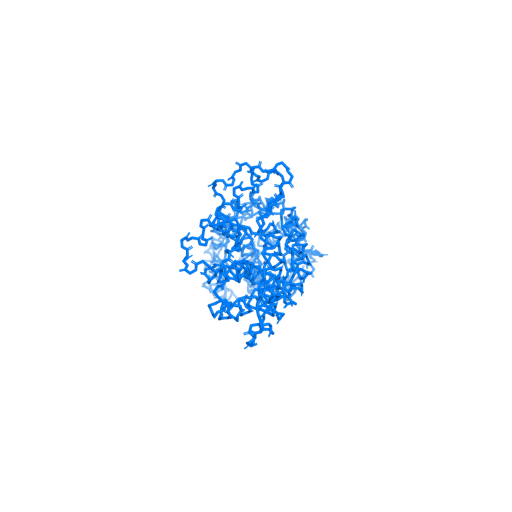E A C 1
ATOM 2387 O O . PHE A 1 294 ? 26.745 19.763 -16.297 1.00 61.28 294 PHE A O 1
ATOM 2394 N N . GLN A 1 295 ? 27.786 18.662 -17.947 1.00 63.66 295 GLN A N 1
ATOM 2395 C CA . GLN A 1 295 ? 28.670 19.763 -18.331 1.00 63.66 295 GLN A CA 1
ATOM 2396 C C . GLN A 1 295 ? 28.066 20.704 -19.384 1.00 63.66 295 GLN A C 1
ATOM 2398 O O . GLN A 1 295 ? 28.576 21.806 -19.574 1.00 63.66 295 GLN A O 1
ATOM 2403 N N . THR A 1 296 ? 27.003 20.304 -20.091 1.00 59.09 296 THR A N 1
ATOM 2404 C CA . THR A 1 296 ? 26.434 21.103 -21.188 1.00 59.09 296 THR A CA 1
ATOM 2405 C C . THR A 1 296 ? 25.223 21.919 -20.736 1.00 59.09 296 THR A C 1
ATOM 2407 O O . THR A 1 296 ? 24.192 21.366 -20.369 1.00 59.09 296 THR A O 1
ATOM 2410 N N . GLU A 1 297 ? 25.289 23.252 -20.859 1.00 52.25 297 GLU A N 1
ATOM 2411 C CA . GLU A 1 297 ? 24.180 24.166 -20.502 1.00 52.25 297 GLU A CA 1
ATOM 2412 C C . GLU A 1 297 ? 22.857 23.812 -21.216 1.00 52.25 297 GLU A C 1
ATOM 2414 O O . GLU A 1 297 ? 21.765 23.944 -20.658 1.00 52.25 297 GLU A O 1
ATOM 2419 N N . ASN A 1 298 ? 22.951 23.265 -22.434 1.00 55.69 298 ASN A N 1
ATOM 2420 C CA . ASN A 1 298 ? 21.805 22.842 -23.245 1.00 55.69 298 ASN A CA 1
ATOM 2421 C C . ASN A 1 298 ? 21.450 21.352 -23.115 1.00 55.69 298 ASN A C 1
ATOM 2423 O O . ASN A 1 298 ? 20.519 20.904 -23.785 1.00 55.69 298 ASN A O 1
ATOM 2427 N N . HIS A 1 299 ? 22.157 20.589 -22.271 1.00 60.75 299 HIS A N 1
ATOM 2428 C CA . HIS A 1 299 ? 21.899 19.168 -22.003 1.00 60.75 299 HIS A CA 1
ATOM 2429 C C . HIS A 1 299 ? 21.849 18.291 -23.274 1.00 60.75 299 HIS A C 1
ATOM 2431 O O . HIS A 1 299 ? 21.186 17.247 -23.317 1.00 60.75 299 HIS A O 1
ATOM 2437 N N . HIS A 1 300 ? 22.510 18.743 -24.342 1.00 64.56 300 HIS A N 1
ATOM 2438 C CA . HIS A 1 300 ? 22.551 18.071 -25.632 1.00 64.56 300 HIS A CA 1
ATOM 2439 C C . HIS A 1 300 ? 23.742 17.117 -25.638 1.00 64.56 300 HIS A C 1
ATOM 2441 O O . HIS A 1 300 ? 24.889 17.552 -25.625 1.00 64.56 300 HIS A O 1
ATOM 2447 N N . VAL A 1 301 ? 23.456 15.816 -25.656 1.00 71.19 301 VAL A N 1
ATOM 2448 C CA . VAL A 1 301 ? 24.479 14.771 -25.580 1.00 71.19 301 VAL A CA 1
ATOM 2449 C C . VAL A 1 301 ? 24.595 14.061 -26.920 1.00 71.19 301 VAL A C 1
ATOM 2451 O O . VAL A 1 301 ? 23.590 13.613 -27.480 1.00 71.19 301 VAL A O 1
ATOM 2454 N N . ASP A 1 302 ? 25.819 13.955 -27.435 1.00 80.56 302 ASP A N 1
ATOM 2455 C CA . ASP A 1 302 ? 26.096 13.175 -28.635 1.00 80.56 302 ASP A CA 1
ATOM 2456 C C . ASP A 1 302 ? 26.228 11.686 -28.292 1.00 80.56 302 ASP A C 1
ATOM 2458 O O . ASP A 1 302 ? 27.291 11.184 -27.933 1.00 80.56 302 ASP A O 1
ATOM 2462 N N . VAL A 1 303 ? 25.117 10.964 -28.421 1.00 84.31 303 VAL A N 1
ATOM 2463 C CA . VAL A 1 303 ? 25.060 9.513 -28.192 1.00 84.31 303 VAL A CA 1
ATOM 2464 C C . VAL A 1 303 ? 25.755 8.695 -29.287 1.00 84.31 303 VAL A C 1
ATOM 2466 O O . VAL A 1 303 ? 25.868 7.479 -29.146 1.00 84.31 303 VAL A O 1
ATOM 2469 N N . SER A 1 304 ? 26.236 9.314 -30.374 1.00 84.69 304 SER A N 1
ATOM 2470 C CA . SER A 1 304 ? 26.966 8.594 -31.425 1.00 84.69 304 SER A CA 1
ATOM 2471 C C . SER A 1 304 ? 28.308 8.041 -30.933 1.00 84.69 304 SER A C 1
ATOM 2473 O O . SER A 1 304 ? 28.757 7.004 -31.425 1.00 84.69 304 SER A O 1
ATOM 2475 N N . GLU A 1 305 ? 28.893 8.647 -29.891 1.00 83.44 305 GLU A N 1
ATOM 2476 C CA . GLU A 1 305 ? 30.124 8.174 -29.247 1.00 83.44 305 GLU A CA 1
ATOM 2477 C C . GLU A 1 305 ? 29.983 6.801 -28.567 1.00 83.44 305 GLU A C 1
ATOM 2479 O O . GLU A 1 305 ? 30.989 6.133 -28.295 1.00 83.44 305 GLU A O 1
ATOM 2484 N N . LEU A 1 306 ? 28.747 6.361 -28.305 1.00 86.00 306 LEU A N 1
ATOM 2485 C CA . LEU A 1 306 ? 28.454 5.028 -27.777 1.00 86.00 306 LEU A CA 1
ATOM 2486 C C . LEU A 1 306 ? 28.697 3.926 -28.814 1.00 86.00 306 LEU A C 1
ATOM 2488 O O . LEU A 1 306 ? 28.788 2.754 -28.447 1.00 86.00 306 LEU A O 1
ATOM 2492 N N . ILE A 1 307 ? 28.811 4.279 -30.098 1.00 90.56 307 ILE A N 1
ATOM 2493 C CA . ILE A 1 307 ? 28.904 3.320 -31.196 1.00 90.56 307 ILE A CA 1
ATOM 2494 C C . ILE A 1 307 ? 30.342 3.284 -31.727 1.00 90.56 307 ILE A C 1
ATOM 2496 O O . ILE A 1 307 ? 30.820 4.276 -32.291 1.00 90.56 307 ILE A O 1
ATOM 2500 N N . PRO A 1 308 ? 31.043 2.142 -31.613 1.00 89.69 308 PRO A N 1
ATOM 2501 C CA . PRO A 1 308 ? 32.394 2.007 -32.137 1.00 89.69 308 PRO A CA 1
ATOM 2502 C C . PRO A 1 308 ? 32.420 2.135 -33.664 1.00 89.69 308 PRO A C 1
ATOM 2504 O O . PRO A 1 308 ? 31.438 1.880 -34.361 1.00 89.69 308 PRO A O 1
ATOM 2507 N N . LEU A 1 309 ? 33.584 2.496 -34.211 1.00 86.75 309 LEU A N 1
ATOM 2508 C CA . LEU A 1 309 ? 33.796 2.566 -35.663 1.00 86.75 309 LEU A CA 1
ATOM 2509 C C . LEU A 1 309 ? 33.590 1.209 -36.352 1.00 86.75 309 LEU A C 1
ATOM 2511 O O . LEU A 1 309 ? 33.093 1.167 -37.474 1.00 86.75 309 LEU A O 1
ATOM 2515 N N . LYS A 1 310 ? 33.951 0.112 -35.677 1.00 89.50 310 LYS A N 1
ATOM 2516 C CA . LYS A 1 310 ? 33.749 -1.260 -36.147 1.00 89.50 310 LYS A CA 1
ATOM 2517 C C . LYS A 1 310 ? 32.678 -1.931 -35.293 1.00 89.50 310 LYS A C 1
ATOM 2519 O O . LYS A 1 310 ? 32.865 -2.081 -34.091 1.00 89.50 310 LYS A O 1
ATOM 2524 N N . ILE A 1 311 ? 31.581 -2.341 -35.924 1.00 90.62 311 ILE A N 1
ATOM 2525 C CA . ILE A 1 311 ? 30.420 -2.938 -35.261 1.00 90.62 311 ILE A CA 1
ATOM 2526 C C . ILE A 1 311 ? 30.560 -4.470 -35.289 1.00 90.62 311 ILE A C 1
ATOM 2528 O O . ILE A 1 311 ? 30.642 -5.052 -36.376 1.00 90.62 311 ILE A O 1
ATOM 2532 N N . PRO A 1 312 ? 30.572 -5.153 -34.131 1.00 91.12 312 PRO A N 1
ATOM 2533 C CA . PRO A 1 312 ? 30.594 -6.612 -34.079 1.00 91.12 312 PRO A CA 1
ATOM 2534 C C . PRO A 1 312 ? 29.191 -7.179 -34.359 1.00 91.12 312 PRO A C 1
ATOM 2536 O O . PRO A 1 312 ? 28.451 -7.522 -33.443 1.00 91.12 312 PRO A O 1
ATOM 2539 N N . PHE A 1 313 ? 28.801 -7.283 -35.637 1.00 89.12 313 PHE A N 1
ATOM 2540 C CA . PHE A 1 313 ? 27.429 -7.661 -36.031 1.00 89.12 313 PHE A CA 1
ATOM 2541 C C . PHE A 1 313 ? 26.917 -8.974 -35.424 1.00 89.12 313 PHE A C 1
ATOM 2543 O O . PHE A 1 313 ? 25.733 -9.071 -35.119 1.00 89.12 313 PHE A O 1
ATOM 2550 N N . LYS A 1 314 ? 27.783 -9.978 -35.234 1.00 88.00 314 LYS A N 1
ATOM 2551 C CA . LYS A 1 314 ? 27.393 -11.274 -34.653 1.00 88.00 314 LYS A CA 1
ATOM 2552 C C . LYS A 1 314 ? 27.006 -11.148 -33.176 1.00 88.00 314 LYS A C 1
ATOM 2554 O O . LYS A 1 314 ? 25.993 -11.705 -32.762 1.00 88.00 314 LYS A O 1
ATOM 2559 N N . ASP A 1 315 ? 27.790 -10.406 -32.403 1.00 90.56 315 ASP A N 1
ATOM 2560 C CA . ASP A 1 315 ? 27.522 -10.197 -30.978 1.00 90.56 315 ASP A CA 1
ATOM 2561 C C . ASP A 1 315 ? 26.353 -9.228 -30.799 1.00 90.56 315 ASP A C 1
ATOM 2563 O O . ASP A 1 315 ? 25.474 -9.450 -29.966 1.00 90.56 315 ASP A O 1
ATOM 2567 N N . LEU A 1 316 ? 26.287 -8.202 -31.657 1.00 92.25 316 LEU A N 1
ATOM 2568 C CA . LEU A 1 316 ? 25.165 -7.275 -31.721 1.00 92.25 316 LEU A CA 1
ATOM 2569 C C . LEU A 1 316 ? 23.850 -8.008 -32.002 1.00 92.25 316 LEU A C 1
ATOM 2571 O O . LEU A 1 316 ? 22.842 -7.696 -31.379 1.00 92.25 316 LEU A O 1
ATOM 2575 N N . ALA A 1 317 ? 23.858 -8.997 -32.894 1.00 90.44 317 ALA A N 1
ATOM 2576 C CA . ALA A 1 317 ? 22.678 -9.785 -33.204 1.00 90.44 317 ALA A CA 1
ATOM 2577 C C . ALA A 1 317 ? 22.101 -10.461 -31.949 1.00 90.44 317 ALA A C 1
ATOM 2579 O O . ALA A 1 317 ? 20.955 -10.218 -31.557 1.00 90.44 317 ALA A O 1
ATOM 2580 N N . PHE A 1 318 ? 22.927 -11.242 -31.256 1.00 90.06 318 PHE A N 1
ATOM 2581 C CA . PHE A 1 318 ? 22.522 -11.892 -30.012 1.00 90.06 318 PHE A CA 1
ATOM 2582 C C . PHE A 1 318 ? 22.050 -10.880 -28.953 1.00 90.06 318 PHE A C 1
ATOM 2584 O O . PHE A 1 318 ? 21.025 -11.080 -28.296 1.00 90.06 318 PHE A O 1
ATOM 2591 N N . ALA A 1 319 ? 22.751 -9.752 -28.839 1.00 93.12 319 ALA A N 1
ATOM 2592 C CA . ALA A 1 319 ? 22.415 -8.695 -27.898 1.00 93.12 319 ALA A CA 1
ATOM 2593 C C . ALA A 1 319 ? 21.078 -8.011 -28.197 1.00 93.12 319 ALA A C 1
ATOM 2595 O O . ALA A 1 319 ? 20.341 -7.711 -27.264 1.00 93.12 319 ALA A O 1
ATOM 2596 N N . VAL A 1 320 ? 20.720 -7.802 -29.466 1.00 93.88 320 VAL A N 1
ATOM 2597 C CA . VAL A 1 320 ? 19.419 -7.230 -29.851 1.00 93.88 320 VAL A CA 1
ATOM 2598 C C . VAL A 1 320 ? 18.272 -8.173 -29.462 1.00 93.88 320 VAL A C 1
ATOM 2600 O O . VAL A 1 320 ? 17.241 -7.710 -28.973 1.00 93.88 320 VAL A O 1
ATOM 2603 N N . ALA A 1 321 ? 18.444 -9.492 -29.601 1.00 90.81 321 ALA A N 1
ATOM 2604 C CA . ALA A 1 321 ? 17.436 -10.462 -29.164 1.00 90.81 321 ALA A CA 1
ATOM 2605 C C . ALA A 1 321 ? 17.243 -10.461 -27.635 1.00 90.81 321 ALA A C 1
ATOM 2607 O O . ALA A 1 321 ? 16.110 -10.438 -27.150 1.00 90.81 321 ALA A O 1
ATOM 2608 N N . LEU A 1 322 ? 18.339 -10.429 -26.869 1.00 93.25 322 LEU A N 1
ATOM 2609 C CA . LEU A 1 322 ? 18.283 -10.305 -25.409 1.00 93.25 322 LEU A CA 1
ATOM 2610 C C . LEU A 1 322 ? 17.706 -8.957 -24.962 1.00 93.25 322 LEU A C 1
ATOM 2612 O O . LEU A 1 322 ? 16.863 -8.909 -24.070 1.00 93.25 322 LEU A O 1
ATOM 2616 N N . SER A 1 323 ? 18.105 -7.873 -25.623 1.00 93.19 323 SER A N 1
ATOM 2617 C CA . SER A 1 323 ? 17.587 -6.524 -25.404 1.00 93.19 323 SER A CA 1
ATOM 2618 C C . SER A 1 323 ? 16.070 -6.476 -25.585 1.00 93.19 323 SER A C 1
ATOM 2620 O O . SER A 1 323 ? 15.368 -5.942 -24.731 1.00 93.19 323 SER A O 1
ATOM 2622 N N . ARG A 1 324 ? 15.528 -7.130 -26.621 1.00 93.94 324 ARG A N 1
ATOM 2623 C CA . ARG A 1 324 ? 14.077 -7.248 -26.814 1.00 93.94 324 ARG A CA 1
ATOM 2624 C C . ARG A 1 324 ? 13.380 -7.968 -25.656 1.00 93.94 324 ARG A C 1
ATOM 2626 O O . ARG A 1 324 ? 12.318 -7.530 -25.229 1.00 93.94 324 ARG A O 1
ATOM 2633 N N . LYS A 1 325 ? 13.981 -9.027 -25.109 1.00 94.25 325 LYS A N 1
ATOM 2634 C CA . LYS A 1 325 ? 13.433 -9.719 -23.933 1.00 94.25 325 LYS A CA 1
ATOM 2635 C C . LYS A 1 325 ? 13.390 -8.802 -22.706 1.00 94.25 325 LYS A C 1
ATOM 2637 O O . LYS A 1 325 ? 12.371 -8.755 -22.023 1.00 94.25 325 LYS A O 1
ATOM 2642 N N . GLU A 1 326 ? 14.460 -8.052 -22.444 1.00 92.88 326 GLU A N 1
ATOM 2643 C CA . GLU A 1 326 ? 14.489 -7.050 -21.366 1.00 92.88 326 GLU A CA 1
ATOM 2644 C C . GLU A 1 326 ? 13.446 -5.942 -21.596 1.00 92.88 326 GLU A C 1
ATOM 2646 O O . GLU A 1 326 ? 12.727 -5.553 -20.677 1.00 92.88 326 GLU A O 1
ATOM 2651 N N . PHE A 1 327 ? 13.280 -5.487 -22.840 1.00 93.31 327 PHE A N 1
ATOM 2652 C CA . PHE A 1 327 ? 12.234 -4.533 -23.210 1.00 93.31 327 PHE A CA 1
ATOM 2653 C C . PHE A 1 327 ? 10.826 -5.063 -22.889 1.00 93.31 327 PHE A C 1
ATOM 2655 O O . PHE A 1 327 ? 10.033 -4.361 -22.258 1.00 93.31 327 PHE A O 1
ATOM 2662 N N . ASP A 1 328 ? 10.523 -6.311 -23.255 1.00 94.12 328 ASP A N 1
ATOM 2663 C CA . ASP A 1 328 ? 9.220 -6.933 -22.992 1.00 94.12 328 ASP A CA 1
ATOM 2664 C C . ASP A 1 328 ? 8.952 -7.099 -21.481 1.00 94.12 328 ASP A C 1
ATOM 2666 O O . ASP A 1 328 ? 7.823 -6.889 -21.017 1.00 94.12 328 ASP A O 1
ATOM 2670 N N . LEU A 1 329 ? 9.987 -7.402 -20.686 1.00 94.62 329 LEU A N 1
ATOM 2671 C CA . LEU A 1 329 ? 9.901 -7.436 -19.220 1.00 94.62 329 LEU A CA 1
ATOM 2672 C C . LEU A 1 329 ? 9.620 -6.044 -18.635 1.00 94.62 329 LEU A C 1
ATOM 2674 O O . LEU A 1 329 ? 8.719 -5.900 -17.804 1.00 94.62 329 LEU A O 1
ATOM 2678 N N . SER A 1 330 ? 10.323 -5.009 -19.111 1.00 91.62 330 SER A N 1
ATOM 2679 C CA . SER A 1 330 ? 10.077 -3.614 -18.716 1.00 91.62 330 SER A CA 1
ATOM 2680 C C . SER A 1 330 ? 8.640 -3.193 -19.044 1.00 91.62 330 SER A C 1
ATOM 2682 O O . SER A 1 330 ? 7.942 -2.652 -18.186 1.00 91.62 330 SER A O 1
ATOM 2684 N N . LYS A 1 331 ? 8.151 -3.519 -20.247 1.00 92.81 331 LYS A N 1
ATOM 2685 C CA . LYS A 1 331 ? 6.779 -3.229 -20.689 1.00 92.81 331 LYS A CA 1
ATOM 2686 C C . LYS A 1 331 ? 5.728 -3.949 -19.842 1.00 92.81 331 LYS A C 1
ATOM 2688 O O . LYS A 1 331 ? 4.722 -3.349 -19.467 1.00 92.81 331 LYS A O 1
ATOM 2693 N N . THR A 1 332 ? 5.968 -5.215 -19.500 1.00 94.56 332 THR A N 1
ATOM 2694 C CA . THR A 1 332 ? 5.084 -5.992 -18.617 1.00 94.56 332 THR A CA 1
ATOM 2695 C C . THR A 1 332 ? 4.990 -5.348 -17.234 1.00 94.56 332 THR A C 1
ATOM 2697 O O . THR A 1 332 ? 3.893 -5.174 -16.703 1.00 94.56 332 THR A O 1
ATOM 2700 N N . ALA A 1 333 ? 6.124 -4.923 -16.673 1.00 92.56 333 ALA A N 1
ATOM 2701 C CA . ALA A 1 333 ? 6.153 -4.218 -15.399 1.00 92.56 333 ALA A CA 1
ATOM 2702 C C . ALA A 1 333 ? 5.461 -2.841 -15.481 1.00 92.56 333 ALA A C 1
ATOM 2704 O O . ALA A 1 333 ? 4.701 -2.500 -14.578 1.00 92.56 333 ALA A O 1
ATOM 2705 N N . THR A 1 334 ? 5.642 -2.082 -16.572 1.00 91.00 334 THR A N 1
ATOM 2706 C CA . THR A 1 334 ? 4.920 -0.818 -16.834 1.00 91.00 334 THR A CA 1
ATOM 2707 C C . THR A 1 334 ? 3.411 -1.021 -16.836 1.00 91.00 334 THR A C 1
ATOM 2709 O O . THR A 1 334 ? 2.708 -0.335 -16.094 1.00 91.00 334 THR A O 1
ATOM 2712 N N . LYS A 1 335 ? 2.918 -2.009 -17.592 1.00 94.12 335 LYS A N 1
ATOM 2713 C CA . LYS A 1 335 ? 1.492 -2.347 -17.626 1.00 94.12 335 LYS A CA 1
ATOM 2714 C C . LYS A 1 335 ? 0.970 -2.668 -16.227 1.00 94.12 335 LYS A C 1
ATOM 2716 O O . LYS A 1 335 ? -0.074 -2.162 -15.830 1.00 94.12 335 LYS A O 1
ATOM 2721 N N . ARG A 1 336 ? 1.727 -3.456 -15.457 1.00 94.88 336 ARG A N 1
ATOM 2722 C CA . ARG A 1 336 ? 1.326 -3.841 -14.105 1.00 94.88 336 ARG A CA 1
ATOM 2723 C C . ARG A 1 336 ? 1.217 -2.650 -13.155 1.00 94.88 336 ARG A C 1
ATOM 2725 O O . ARG A 1 336 ? 0.319 -2.655 -12.326 1.00 94.88 336 ARG A O 1
ATOM 2732 N N . VAL A 1 337 ? 2.082 -1.638 -13.278 1.00 91.75 337 VAL A N 1
ATOM 2733 C CA . VAL A 1 337 ? 1.941 -0.388 -12.508 1.00 91.75 337 VAL A CA 1
ATOM 2734 C C . VAL A 1 337 ? 0.678 0.360 -12.925 1.00 91.75 337 VAL A C 1
ATOM 2736 O O . VAL A 1 337 ? -0.089 0.758 -12.056 1.00 91.75 337 VAL A O 1
ATOM 2739 N N . MET A 1 338 ? 0.434 0.516 -14.230 1.00 92.25 338 MET A N 1
ATOM 2740 C CA . MET A 1 338 ? -0.742 1.231 -14.745 1.00 92.25 338 MET A CA 1
ATOM 2741 C C . MET A 1 338 ? -2.069 0.593 -14.311 1.00 92.25 338 MET A C 1
ATOM 2743 O O . MET A 1 338 ? -3.023 1.312 -14.040 1.00 92.25 338 MET A O 1
ATOM 2747 N N . GLU A 1 339 ? -2.127 -0.735 -14.182 1.00 94.88 339 GLU A N 1
ATOM 2748 C CA . GLU A 1 339 ? -3.316 -1.458 -13.700 1.00 94.88 339 GLU A CA 1
ATOM 2749 C C . GLU A 1 339 ? -3.713 -1.100 -12.258 1.00 94.88 339 GLU A C 1
ATOM 2751 O O . GLU A 1 339 ? -4.879 -1.249 -11.900 1.00 94.88 339 GLU A O 1
ATOM 2756 N N . VAL A 1 340 ? -2.764 -0.657 -11.426 1.00 94.38 340 VAL A N 1
ATOM 2757 C CA . VAL A 1 340 ? -2.980 -0.463 -9.980 1.00 94.38 340 VAL A CA 1
ATOM 2758 C C . VAL A 1 340 ? -2.647 0.951 -9.485 1.00 94.38 340 VAL A C 1
ATOM 2760 O O . VAL A 1 340 ? -2.769 1.229 -8.294 1.00 94.38 340 VAL A O 1
ATOM 2763 N N . ILE A 1 341 ? -2.222 1.860 -10.371 1.00 90.69 341 ILE A N 1
ATOM 2764 C CA . ILE A 1 341 ? -1.757 3.210 -10.008 1.00 90.69 341 ILE A CA 1
ATOM 2765 C C . ILE A 1 341 ? -2.851 4.064 -9.351 1.00 90.69 341 ILE A C 1
ATOM 2767 O O . ILE A 1 341 ? -2.547 4.908 -8.513 1.00 90.69 341 ILE A O 1
ATOM 2771 N N . GLU A 1 342 ? -4.120 3.798 -9.658 1.00 93.19 342 GLU A N 1
ATOM 2772 C CA . GLU A 1 342 ? -5.268 4.479 -9.046 1.00 93.19 342 GLU A CA 1
ATOM 2773 C C . GLU A 1 342 ? -5.390 4.204 -7.540 1.00 93.19 342 GLU A C 1
ATOM 2775 O O . GLU A 1 342 ? -5.871 5.053 -6.795 1.00 93.19 342 GLU A O 1
ATOM 2780 N N . SER A 1 343 ? -4.871 3.078 -7.041 1.00 90.00 343 SER A N 1
ATOM 2781 C CA . SER A 1 343 ? -4.814 2.826 -5.595 1.00 90.00 343 SER A CA 1
ATOM 2782 C C . SER A 1 343 ? -3.883 3.807 -4.870 1.00 90.00 343 SER A C 1
ATOM 2784 O O . SER A 1 343 ? -4.117 4.120 -3.705 1.00 90.00 343 SER A O 1
ATOM 2786 N N . LEU A 1 344 ? -2.858 4.343 -5.550 1.00 84.31 344 LEU A N 1
ATOM 2787 C CA . LEU A 1 344 ? -2.014 5.411 -5.005 1.00 84.31 344 LEU A CA 1
ATOM 2788 C C . LEU A 1 344 ? -2.744 6.761 -4.988 1.00 84.31 344 LEU A C 1
ATOM 2790 O O . LEU A 1 344 ? -2.575 7.514 -4.033 1.00 84.31 344 LEU A O 1
ATOM 2794 N N . HIS A 1 345 ? -3.559 7.052 -6.005 1.00 89.25 345 HIS A N 1
ATOM 2795 C CA . HIS A 1 345 ? -4.386 8.260 -6.035 1.00 89.25 345 HIS A CA 1
ATOM 2796 C C . HIS A 1 345 ? -5.426 8.250 -4.915 1.00 89.25 345 HIS A C 1
ATOM 2798 O O . HIS A 1 345 ? -5.477 9.188 -4.127 1.00 89.25 345 HIS A O 1
ATOM 2804 N N . LEU A 1 346 ? -6.158 7.143 -4.759 1.00 86.81 346 LEU A N 1
ATOM 2805 C CA . LEU A 1 346 ? -7.111 6.971 -3.661 1.00 86.81 346 LEU A CA 1
ATOM 2806 C C . LEU A 1 346 ? -6.438 7.119 -2.296 1.00 86.81 346 LEU A C 1
ATOM 2808 O O . LEU A 1 346 ? -6.957 7.803 -1.418 1.00 86.81 346 LEU A O 1
ATOM 2812 N N . ALA A 1 347 ? -5.252 6.524 -2.121 1.00 81.06 347 ALA A N 1
ATOM 2813 C CA . ALA A 1 347 ? -4.477 6.715 -0.902 1.00 81.06 347 ALA A CA 1
ATOM 2814 C C . ALA A 1 347 ? -4.138 8.197 -0.682 1.00 81.06 347 ALA A C 1
ATOM 2816 O O . ALA A 1 347 ? -4.266 8.670 0.442 1.00 81.06 347 ALA A O 1
ATOM 2817 N N . ALA A 1 348 ? -3.739 8.929 -1.728 1.00 82.25 348 ALA A N 1
ATOM 2818 C CA . ALA A 1 348 ? -3.433 10.355 -1.649 1.00 82.25 348 ALA A CA 1
ATOM 2819 C C . ALA A 1 348 ? -4.648 11.200 -1.241 1.00 82.25 348 ALA A C 1
ATOM 2821 O O . ALA A 1 348 ? -4.503 12.064 -0.376 1.00 82.25 348 ALA A O 1
ATOM 2822 N N . GLU A 1 349 ? -5.828 10.928 -1.805 1.00 84.69 349 GLU A N 1
ATOM 2823 C CA . GLU A 1 349 ? -7.081 11.619 -1.476 1.00 84.69 349 GLU A CA 1
ATOM 2824 C C . GLU A 1 349 ? -7.495 11.378 -0.022 1.00 84.69 349 GLU A C 1
ATOM 2826 O O . GLU A 1 349 ? -7.716 12.323 0.735 1.00 84.69 349 GLU A O 1
ATOM 2831 N N . TRP A 1 350 ? -7.519 10.113 0.397 1.00 79.75 350 TRP A N 1
ATOM 2832 C CA . TRP A 1 350 ? -7.874 9.698 1.758 1.00 79.75 350 TRP A CA 1
ATOM 2833 C C . TRP A 1 350 ? -6.938 10.276 2.815 1.00 79.75 350 TRP A C 1
ATOM 2835 O O . TRP A 1 350 ? -7.350 10.630 3.919 1.00 79.75 350 TRP A O 1
ATOM 2845 N N . LEU A 1 351 ? -5.662 10.390 2.462 1.00 76.06 351 LEU A N 1
ATOM 2846 C CA . LEU A 1 351 ? -4.635 10.995 3.293 1.00 76.06 351 LEU A CA 1
ATOM 2847 C C . LEU A 1 351 ? -4.597 12.514 3.225 1.00 76.06 351 LEU A C 1
ATOM 2849 O O . LEU A 1 351 ? -3.888 13.120 4.032 1.00 76.06 351 LEU A O 1
ATOM 2853 N N . GLN A 1 352 ? -5.249 13.117 2.233 1.00 82.19 352 GLN A N 1
ATOM 2854 C CA . GLN A 1 352 ? -5.011 14.502 1.834 1.00 82.19 352 GLN A CA 1
ATOM 2855 C C . GLN A 1 352 ? -3.505 14.809 1.732 1.00 82.19 352 GLN A C 1
ATOM 2857 O O . GLN A 1 352 ? -3.023 15.828 2.224 1.00 82.19 352 GLN A O 1
ATOM 2862 N N . SER A 1 353 ? -2.729 13.875 1.169 1.00 78.94 353 SER A N 1
ATOM 2863 C CA . SER A 1 353 ? -1.273 13.998 1.088 1.00 78.94 353 SER A CA 1
ATOM 2864 C C . SER A 1 353 ? -0.863 14.672 -0.224 1.00 78.94 353 SER A C 1
ATOM 2866 O O . SER A 1 353 ? -0.972 14.046 -1.285 1.00 78.94 353 SER A O 1
ATOM 2868 N N . PRO A 1 354 ? -0.301 15.897 -0.183 1.00 74.88 354 PRO A N 1
ATOM 2869 C CA . PRO A 1 354 ? 0.213 16.547 -1.386 1.00 74.88 354 PRO A CA 1
ATOM 2870 C C . PRO A 1 354 ? 1.403 15.780 -1.978 1.00 74.88 354 PRO A C 1
ATOM 2872 O O . PRO A 1 354 ? 1.568 15.730 -3.193 1.00 74.88 354 PRO A O 1
ATOM 2875 N N . VAL A 1 355 ? 2.209 15.123 -1.137 1.00 74.38 355 VAL A N 1
ATOM 2876 C CA . VAL A 1 355 ? 3.367 14.332 -1.575 1.00 74.38 355 VAL A CA 1
ATOM 2877 C C . VAL A 1 355 ? 2.929 13.097 -2.362 1.00 74.38 355 VAL A C 1
ATOM 2879 O O . VAL A 1 355 ? 3.491 12.819 -3.421 1.00 74.38 355 VAL A O 1
ATOM 2882 N N . LEU A 1 356 ? 1.914 12.365 -1.889 1.00 75.75 356 LEU A N 1
ATOM 2883 C CA . LEU A 1 356 ? 1.400 11.202 -2.618 1.00 75.75 356 LEU A CA 1
ATOM 2884 C C . LEU A 1 356 ? 0.670 11.601 -3.895 1.00 75.75 356 LEU A C 1
ATOM 2886 O O . LEU A 1 356 ? 0.798 10.897 -4.895 1.00 75.75 356 LEU A O 1
ATOM 2890 N N . GLN A 1 357 ? -0.021 12.741 -3.888 1.00 81.88 357 GLN A N 1
ATOM 2891 C CA . GLN A 1 357 ? -0.654 13.279 -5.087 1.00 81.88 357 GLN A CA 1
ATOM 2892 C C . GLN A 1 357 ? 0.395 13.623 -6.156 1.00 81.88 357 GLN A C 1
ATOM 2894 O O . GLN A 1 357 ? 0.307 13.149 -7.288 1.00 81.88 357 GLN A O 1
ATOM 2899 N N . LEU A 1 358 ? 1.454 14.348 -5.778 1.00 75.94 358 LEU A N 1
ATOM 2900 C CA . LEU A 1 358 ? 2.582 14.646 -6.668 1.00 75.94 358 LEU A CA 1
ATOM 2901 C C . LEU A 1 358 ? 3.271 13.374 -7.170 1.00 75.94 358 LEU A C 1
ATOM 2903 O O . LEU A 1 358 ? 3.671 13.290 -8.334 1.00 75.94 358 LEU A O 1
ATOM 2907 N N . LEU A 1 359 ? 3.417 12.369 -6.306 1.00 75.50 359 LEU A N 1
ATOM 2908 C CA . LEU A 1 359 ? 3.997 11.086 -6.677 1.00 75.50 359 LEU A CA 1
ATOM 2909 C C . LEU A 1 359 ? 3.129 10.355 -7.708 1.00 75.50 359 LEU A C 1
ATOM 2911 O O . LEU A 1 359 ? 3.667 9.876 -8.706 1.00 75.50 359 LEU A O 1
ATOM 2915 N N . TYR A 1 360 ? 1.816 10.286 -7.488 1.00 84.62 360 TYR A N 1
ATOM 2916 C CA . TYR A 1 360 ? 0.854 9.708 -8.425 1.00 84.62 360 TYR A CA 1
ATOM 2917 C C . TYR A 1 360 ? 0.939 10.390 -9.794 1.00 84.62 360 TYR A C 1
ATOM 2919 O O . TYR A 1 360 ? 1.195 9.722 -10.799 1.00 84.62 360 TYR A O 1
ATOM 2927 N N . GLU A 1 361 ? 0.825 11.718 -9.829 1.00 82.00 361 GLU A N 1
ATOM 2928 C CA . GLU A 1 361 ? 0.874 12.509 -11.061 1.00 82.00 361 GLU A CA 1
ATOM 2929 C C . GLU A 1 361 ? 2.207 12.334 -11.799 1.00 82.00 361 GLU A C 1
ATOM 2931 O O . GLU A 1 361 ? 2.242 12.134 -13.016 1.00 82.00 361 GLU A O 1
ATOM 2936 N N . SER A 1 362 ? 3.318 12.350 -11.057 1.00 79.12 362 SER A N 1
ATOM 2937 C CA . SER A 1 362 ? 4.665 12.157 -11.595 1.00 79.12 362 SER A CA 1
ATOM 2938 C C . SER A 1 362 ? 4.849 10.762 -12.191 1.00 79.12 362 SER A C 1
ATOM 2940 O O . SER A 1 362 ? 5.353 10.640 -13.310 1.00 79.12 362 SER A O 1
ATOM 2942 N N . ILE A 1 363 ? 4.428 9.705 -11.484 1.00 82.00 363 ILE A N 1
ATOM 2943 C CA . ILE A 1 363 ? 4.511 8.327 -11.986 1.00 82.00 363 ILE A CA 1
ATOM 2944 C C . ILE A 1 363 ? 3.656 8.190 -13.243 1.00 82.00 363 ILE A C 1
ATOM 2946 O O . ILE A 1 363 ? 4.173 7.769 -14.276 1.00 82.00 363 ILE A O 1
ATOM 2950 N N . ARG A 1 364 ? 2.384 8.592 -13.180 1.00 85.88 364 ARG A N 1
ATOM 2951 C CA . ARG A 1 364 ? 1.438 8.474 -14.292 1.00 85.88 364 ARG A CA 1
ATOM 2952 C C . ARG A 1 364 ? 1.960 9.173 -15.547 1.00 85.88 364 ARG A C 1
ATOM 2954 O O . ARG A 1 364 ? 2.111 8.535 -16.586 1.00 85.88 364 ARG A O 1
ATOM 2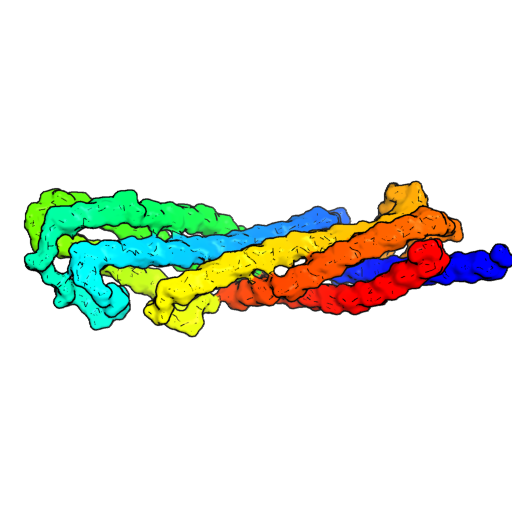961 N N . LYS A 1 365 ? 2.363 10.442 -15.429 1.00 83.06 365 LYS A N 1
ATOM 2962 C CA . LYS A 1 365 ? 2.909 11.223 -16.549 1.00 83.06 365 LYS A CA 1
ATOM 2963 C C . LYS A 1 365 ? 4.166 10.589 -17.150 1.00 83.06 365 LYS A C 1
ATOM 2965 O O . LYS A 1 365 ? 4.336 10.587 -18.369 1.00 83.06 365 LYS A O 1
ATOM 2970 N N . ARG A 1 366 ? 5.071 10.055 -16.320 1.00 81.00 366 ARG A N 1
ATOM 2971 C CA . ARG A 1 366 ? 6.293 9.383 -16.800 1.00 81.00 366 ARG A CA 1
ATOM 2972 C C . ARG A 1 366 ? 5.972 8.090 -17.546 1.00 81.00 366 ARG A C 1
ATOM 2974 O O . ARG A 1 366 ? 6.598 7.840 -18.572 1.00 81.00 366 ARG A O 1
ATOM 2981 N N . LEU A 1 367 ? 5.013 7.296 -17.068 1.00 84.75 367 LEU A N 1
ATOM 2982 C CA . LEU A 1 367 ? 4.604 6.057 -17.734 1.00 84.75 367 LEU A CA 1
ATOM 2983 C C . LEU A 1 367 ? 3.893 6.335 -19.067 1.00 84.75 367 LEU A C 1
ATOM 2985 O O . LEU A 1 367 ? 4.246 5.715 -20.064 1.00 84.75 367 LEU A O 1
ATOM 2989 N N . GLU A 1 368 ? 3.012 7.337 -19.133 1.00 84.25 368 GLU A N 1
ATOM 2990 C CA . GLU A 1 368 ? 2.366 7.772 -20.385 1.00 84.25 368 GLU A CA 1
ATOM 2991 C C . GLU A 1 368 ? 3.386 8.259 -21.436 1.00 84.25 368 GLU A C 1
ATOM 2993 O O . GLU A 1 368 ? 3.255 8.005 -22.636 1.00 84.25 368 GLU A O 1
ATOM 2998 N N . LEU A 1 369 ? 4.439 8.966 -21.004 1.00 81.81 369 LEU A N 1
ATOM 2999 C CA . LEU A 1 369 ? 5.542 9.360 -21.888 1.00 81.81 369 LEU A CA 1
ATOM 3000 C C . LEU A 1 369 ? 6.391 8.158 -22.313 1.00 81.81 369 LEU A C 1
ATOM 3002 O O . LEU A 1 369 ? 6.801 8.083 -23.474 1.00 81.81 369 LEU A O 1
ATOM 3006 N N . LYS A 1 370 ? 6.636 7.218 -21.395 1.00 83.19 370 LYS A N 1
ATOM 3007 C CA . LYS A 1 370 ? 7.378 5.988 -21.673 1.00 83.19 370 LYS A CA 1
ATOM 3008 C C . LYS A 1 370 ? 6.670 5.139 -22.725 1.00 83.19 370 LYS A C 1
ATOM 3010 O O . LYS A 1 370 ? 7.342 4.704 -23.647 1.00 83.19 370 LYS A O 1
ATOM 3015 N N . GLU A 1 371 ? 5.350 4.970 -22.670 1.00 86.00 371 GLU A N 1
ATOM 3016 C CA . GLU A 1 371 ? 4.603 4.188 -23.673 1.00 86.00 371 GLU A CA 1
ATOM 3017 C C . GLU A 1 371 ? 4.846 4.693 -25.107 1.00 86.00 371 GLU A C 1
ATOM 3019 O O . GLU A 1 371 ? 5.103 3.905 -26.020 1.00 86.00 371 GLU A O 1
ATOM 3024 N N . LYS A 1 372 ? 4.887 6.018 -25.302 1.00 86.38 372 LYS A N 1
ATOM 3025 C CA . LYS A 1 372 ? 5.201 6.633 -26.607 1.00 86.38 372 LYS A CA 1
ATOM 3026 C C . LYS A 1 372 ? 6.634 6.349 -27.068 1.00 86.38 372 LYS A C 1
ATOM 3028 O O . LYS A 1 372 ? 6.898 6.262 -28.269 1.00 86.38 372 LYS A O 1
ATOM 3033 N N . LEU A 1 373 ? 7.579 6.270 -26.132 1.00 85.75 373 LEU A N 1
ATOM 3034 C CA . LEU A 1 373 ? 8.980 5.949 -26.415 1.00 85.75 373 LEU A CA 1
ATOM 3035 C C . LEU A 1 373 ? 9.171 4.450 -26.664 1.00 85.75 373 LEU A C 1
ATOM 3037 O O . LEU A 1 373 ? 9.906 4.082 -27.579 1.00 85.75 373 LEU A O 1
ATOM 3041 N N . ASP A 1 374 ? 8.448 3.604 -25.935 1.00 87.25 374 ASP A N 1
ATOM 3042 C CA . ASP A 1 374 ? 8.451 2.151 -26.080 1.00 87.25 374 ASP A CA 1
ATOM 3043 C C . ASP A 1 374 ? 8.012 1.732 -27.489 1.00 87.25 374 ASP A C 1
ATOM 3045 O O . ASP A 1 374 ? 8.630 0.862 -28.100 1.00 87.25 374 ASP A O 1
ATOM 3049 N N . GLU A 1 375 ? 6.998 2.385 -28.066 1.00 90.31 375 GLU A N 1
ATOM 3050 C CA . GLU A 1 375 ? 6.589 2.129 -29.453 1.00 90.31 375 GLU A CA 1
ATOM 3051 C C . GLU A 1 375 ? 7.705 2.413 -30.466 1.00 90.31 375 GLU A C 1
ATOM 3053 O O . GLU A 1 375 ? 7.903 1.656 -31.422 1.00 90.31 375 GLU A O 1
ATOM 3058 N N . LYS A 1 376 ? 8.440 3.516 -30.278 1.00 92.25 376 LYS A N 1
ATOM 3059 C CA . LYS A 1 376 ? 9.566 3.883 -31.150 1.00 92.25 376 LYS A CA 1
ATOM 3060 C C . LYS A 1 376 ? 10.722 2.904 -30.977 1.00 92.25 376 LYS A C 1
ATOM 3062 O O . LYS A 1 376 ? 11.308 2.468 -31.965 1.00 92.25 376 LYS A O 1
ATOM 3067 N N . MET A 1 377 ? 11.010 2.540 -29.733 1.00 90.50 377 MET A N 1
ATOM 3068 C CA . MET A 1 377 ? 12.059 1.601 -29.372 1.00 90.50 377 MET A CA 1
ATOM 3069 C C . MET A 1 377 ? 11.804 0.214 -29.962 1.00 90.50 377 MET A C 1
ATOM 3071 O O . MET A 1 377 ? 12.683 -0.337 -30.620 1.00 90.50 377 MET A O 1
ATOM 3075 N N . LEU A 1 378 ? 10.583 -0.310 -29.826 1.00 92.94 378 LEU A N 1
ATOM 3076 C CA . LEU A 1 378 ? 10.190 -1.591 -30.407 1.00 92.94 378 LEU A CA 1
ATOM 3077 C C . LEU A 1 378 ? 10.355 -1.594 -31.930 1.00 92.94 378 LEU A C 1
ATOM 3079 O O . LEU A 1 378 ? 10.911 -2.539 -32.485 1.00 92.94 378 LEU A O 1
ATOM 3083 N N . LYS A 1 379 ? 9.931 -0.521 -32.614 1.00 94.25 379 LYS A N 1
ATOM 3084 C CA . LYS A 1 379 ? 10.117 -0.383 -34.069 1.00 94.25 379 LYS A CA 1
ATOM 3085 C C . LYS A 1 379 ? 11.594 -0.447 -34.468 1.00 94.25 379 LYS A C 1
ATOM 3087 O O . LYS A 1 379 ? 11.913 -1.052 -35.487 1.00 94.25 379 LYS A O 1
ATOM 3092 N N . ILE A 1 380 ? 12.489 0.163 -33.692 1.00 93.62 380 ILE A N 1
ATOM 3093 C CA . ILE A 1 380 ? 13.934 0.142 -33.967 1.00 93.62 380 ILE A CA 1
ATOM 3094 C C . ILE A 1 380 ? 14.528 -1.239 -33.694 1.00 93.62 380 ILE A C 1
ATOM 3096 O O . ILE A 1 380 ? 15.264 -1.746 -34.537 1.00 93.62 380 ILE A O 1
ATOM 3100 N N . LEU A 1 381 ? 14.183 -1.869 -32.568 1.00 92.38 381 LEU A N 1
ATOM 3101 C CA . LEU A 1 381 ? 14.652 -3.216 -32.236 1.00 92.38 381 LEU A CA 1
ATOM 3102 C C . LEU A 1 381 ? 14.225 -4.234 -33.302 1.00 92.38 381 LEU A C 1
ATOM 3104 O O . LEU A 1 381 ? 15.054 -5.019 -33.746 1.00 92.38 381 LEU A O 1
ATOM 3108 N N . LEU A 1 382 ? 12.976 -4.175 -33.778 1.00 93.38 382 LEU A N 1
ATOM 3109 C CA . LEU A 1 382 ? 12.487 -5.042 -34.856 1.00 93.38 382 LEU A CA 1
ATOM 3110 C C . LEU A 1 382 ? 13.253 -4.831 -36.169 1.00 93.38 382 LEU A C 1
ATOM 3112 O O . LEU A 1 382 ? 13.657 -5.804 -36.798 1.00 93.38 382 LEU A O 1
ATOM 3116 N N . LYS A 1 383 ? 13.510 -3.575 -36.554 1.00 93.94 383 LYS A N 1
ATOM 3117 C CA . LYS A 1 383 ? 14.322 -3.262 -37.743 1.00 93.94 383 LYS A CA 1
ATOM 3118 C C . LYS A 1 383 ? 15.760 -3.762 -37.610 1.00 93.94 383 LYS A C 1
ATOM 3120 O O . LYS A 1 383 ? 16.319 -4.278 -38.571 1.00 93.94 383 LYS A O 1
ATOM 3125 N N . LEU A 1 384 ? 16.362 -3.628 -36.426 1.00 91.19 384 LEU A N 1
ATOM 3126 C CA . LEU A 1 384 ? 17.691 -4.175 -36.154 1.00 91.19 384 LEU A CA 1
ATOM 3127 C C . LEU A 1 384 ? 17.694 -5.705 -36.272 1.00 91.19 384 LEU A C 1
ATOM 3129 O O . LEU A 1 384 ? 18.610 -6.245 -36.881 1.00 91.19 384 LEU A O 1
ATOM 3133 N N . GLN A 1 385 ? 16.675 -6.402 -35.759 1.00 90.44 385 GLN A N 1
ATOM 3134 C CA . GLN A 1 385 ? 16.549 -7.859 -35.915 1.00 90.44 385 GLN A CA 1
ATOM 3135 C C . GLN A 1 385 ? 16.431 -8.274 -37.385 1.00 90.44 385 GLN A C 1
ATOM 3137 O O . GLN A 1 385 ? 17.149 -9.168 -37.825 1.00 90.44 385 GLN A O 1
ATOM 3142 N N . GLU A 1 386 ? 15.602 -7.572 -38.160 1.00 91.00 386 GLU A N 1
ATOM 3143 C CA . GLU A 1 386 ? 15.422 -7.823 -39.593 1.00 91.00 386 GLU A CA 1
ATOM 3144 C C . GLU A 1 386 ? 16.741 -7.670 -40.369 1.00 91.00 386 GLU A C 1
ATOM 3146 O O . GLU A 1 386 ? 17.143 -8.568 -41.112 1.00 91.00 386 GLU A O 1
ATOM 3151 N N . ILE A 1 387 ? 17.462 -6.566 -40.145 1.00 89.62 387 ILE A N 1
ATOM 3152 C CA . ILE A 1 387 ? 18.736 -6.272 -40.816 1.00 89.62 387 ILE A CA 1
ATOM 3153 C C . ILE A 1 387 ? 19.831 -7.271 -40.414 1.00 89.62 387 ILE A C 1
ATOM 3155 O O . ILE A 1 387 ? 20.641 -7.687 -41.247 1.00 89.62 387 ILE A O 1
ATOM 3159 N N . LEU A 1 388 ? 19.850 -7.683 -39.145 1.00 86.56 388 LEU A N 1
ATOM 3160 C CA . LEU A 1 388 ? 20.814 -8.646 -38.610 1.00 86.56 388 LEU A CA 1
ATOM 3161 C C . LEU A 1 388 ? 20.422 -10.110 -38.886 1.00 86.56 388 LEU A C 1
ATOM 3163 O O . LEU A 1 388 ? 21.218 -11.002 -38.590 1.00 86.56 388 LEU A O 1
ATOM 3167 N N . LYS A 1 389 ? 19.257 -10.349 -39.512 1.00 82.69 389 LYS A N 1
ATOM 3168 C CA . LYS A 1 389 ? 18.696 -11.662 -39.879 1.00 82.69 389 LYS A CA 1
ATOM 3169 C C . LYS A 1 389 ? 18.459 -12.593 -38.684 1.00 82.69 389 LYS A C 1
ATOM 3171 O O . LYS A 1 389 ? 18.938 -13.729 -38.679 1.00 82.69 389 LYS A O 1
ATOM 3176 N N . ILE A 1 390 ? 17.732 -12.097 -37.687 1.00 59.09 390 ILE A N 1
ATOM 3177 C CA . ILE A 1 390 ? 17.408 -12.793 -36.430 1.00 59.09 390 ILE A CA 1
ATOM 3178 C C . ILE A 1 390 ? 15.909 -12.960 -36.284 1.00 59.09 390 ILE A C 1
ATOM 3180 O O . ILE A 1 390 ? 15.192 -11.971 -36.561 1.00 59.09 390 ILE A O 1
#

Sequence (390 aa):
MGVANISQLYDDVRSLLVALFRIAWDIGRLHYGLGREAVKDLEEYTFDSFRALISMTNQSVSTFVSFFENFLKGMIAAYDFLCELFKIVRVRDIEAVILRKVDLMSIVNPSEIDAGLLKFQLKTALEFSLPKVLEISNSLYNTFGNLSDSAKFIQSPVIQNFKTISENLNTQATNLVKELYSTSEKLFREEDRSKCVNLLIEILQKAIDFAHTVWLALKDTPLFTKDLVEYTIDEINQIAERFSQIKRDINIIVKCREKIYEHAINCFMVILKALWSSEKIADEKVFKIMQMFFQTENHHVDVSELIPLKIPFKDLAFAVALSRKEFDLSKTATKRVMEVIESLHLAAEWLQSPVLQLLYESIRKRLELKEKLDEKMLKILLKLQEILKI

Mean predicted aligned error: 10.54 Å

Solvent-accessible surface area (backbone atoms only — not comparable to full-atom values): 20699 Å² total; per-residue (Å²): 130,59,73,71,59,52,53,52,52,51,53,54,53,50,53,47,49,38,54,46,49,48,51,50,48,54,52,48,40,58,72,71,57,71,46,91,80,59,63,83,62,52,94,69,62,48,74,63,48,55,49,48,53,46,47,53,53,47,51,28,52,46,49,49,40,50,43,51,36,41,49,48,52,32,53,50,42,45,49,54,43,49,50,56,56,36,51,61,61,66,53,80,65,54,64,44,37,65,69,64,76,37,62,66,78,82,72,46,59,50,86,80,49,56,53,68,60,38,50,52,52,50,50,48,42,58,70,68,39,44,54,58,32,51,50,35,49,52,50,42,56,61,48,49,67,61,37,58,64,24,33,68,69,38,54,21,62,51,55,54,52,51,46,59,45,49,58,58,46,47,58,53,51,54,50,52,51,51,48,47,53,56,47,48,57,51,37,72,74,47,82,54,44,57,58,35,45,50,52,51,50,53,49,51,51,52,51,39,54,48,52,51,51,53,45,66,70,48,67,86,41,75,77,53,94,59,61,75,86,76,53,50,70,69,55,52,48,51,52,34,52,49,38,55,48,34,45,54,33,50,53,45,38,50,56,25,53,54,45,25,51,54,23,50,51,47,24,51,49,43,35,37,22,29,47,60,74,28,62,70,59,30,51,52,46,52,50,50,51,52,50,44,34,77,73,33,97,79,54,71,62,77,54,59,78,71,54,61,96,66,72,44,62,72,48,34,43,57,18,49,58,54,16,50,53,26,44,53,51,15,50,52,25,48,51,57,26,67,77,36,46,63,41,43,41,53,50,12,63,52,32,58,13,64,53,39,41,53,48,38,54,52,51,52,56,43,51,62,54,41,55,63,47,49,55,56,45,50,55,44,54,52,51,50,30,60,77,61,72,103

Nearest PDB structures (foldseek):
  7jh5-assembly2_B  TM=3.160E-01  e=1.917E+00  synthetic construct
  7cbc-assembly2_B  TM=2.727E-01  e=2.188E+00  synthetic construct
  3i9y-assembly1_A  TM=2.074E-01  e=3.395E+00  Vibrio parahaemolyticus

Secondary structure (DSSP, 8-state):
--HHHHHHHHHHHHHHHHHHHHHHHHHHHHHHT--TTGGGSTTS--HHHHHHHHHHHHHHHHHHHHHHHHHHHHHHHHHHHHHHHHHHTT-S-HHHHHTTSS-HHHH--GGGS-HHHHHHHHHHIIIIIHHHHHHHHHHHHHHHHHHHHHHHHHT-HHHHHHHHHHHHHHHHHHHHHHHHHHHHHHHHH---HHHHHHHHHHHHHHHHHHHHHHHHHHTT-TT-SS-GGG--HHHHHHHHHHHHHHHHHHHHHHHHHHHHHHHHHHHHHHHHHHHHT-HHHHHHHHHHHHHHHHH-TT----GGGGS-SS--HHHHHHHHHHHHHHHHHHHHHHHHHHHHTHHHHHHHHHHT-HHHHHHHHHHHHHHHHHHHHHHHHHHHHHHHHHHHT-

Radius of gyration: 31.68 Å; Cα contacts (8 Å, |Δi|>4): 351; chains: 1; bounding box: 69×41×99 Å